Protein AF-0000000072977387 (afdb_homodimer)

pLDDT: mean 82.46, std 16.09, range [35.84, 98.38]

Radius of gyration: 25.24 Å; Cα contacts (8 Å, |Δi|>4): 1026; chains: 2; bounding box: 63×71×54 Å

Solvent-accessible surface area (backbone atoms only — not comparable to full-atom values): 30945 Å² total; per-residue (Å²): 137,56,70,69,55,40,51,53,46,44,34,27,65,72,56,35,30,51,60,54,20,10,63,73,71,71,48,52,42,67,55,45,50,50,50,50,51,50,51,22,59,75,65,70,40,66,35,66,41,80,49,98,90,37,46,42,69,30,75,60,20,50,52,45,44,30,51,33,47,44,48,49,49,50,52,50,50,49,58,51,60,71,50,68,87,78,62,44,57,42,44,76,44,35,34,30,25,38,55,74,44,45,36,47,78,41,36,61,55,52,51,52,47,40,69,75,38,64,56,26,27,40,33,43,35,68,50,78,63,87,53,72,72,73,48,53,83,43,62,32,36,44,43,77,44,87,70,77,61,84,77,43,43,67,47,78,62,47,53,36,24,26,26,28,30,17,13,39,70,49,48,50,30,34,76,70,64,76,39,80,87,44,50,46,36,50,57,53,42,71,63,57,30,52,51,48,42,69,77,44,65,89,59,83,47,50,39,32,32,40,38,66,58,37,46,54,37,42,19,67,69,52,65,22,31,38,79,37,50,21,59,60,46,60,71,36,86,61,41,34,77,71,40,78,64,47,77,91,54,51,33,29,31,31,42,31,28,50,62,86,44,66,80,38,52,58,53,45,53,48,51,53,50,50,47,55,54,45,59,76,44,42,47,40,30,51,52,66,57,76,62,82,122,134,55,68,67,53,39,52,53,47,45,34,26,66,72,57,33,31,50,61,54,18,9,60,72,70,72,48,53,44,67,54,43,51,49,51,49,50,49,50,23,59,76,65,70,42,67,35,66,41,82,50,98,90,37,46,41,69,30,75,60,21,50,52,46,44,28,52,34,49,44,49,50,48,50,51,51,49,49,58,50,60,70,50,66,85,77,63,44,57,43,44,78,44,35,34,30,26,38,53,76,45,44,36,48,78,42,34,63,54,54,50,52,48,39,68,75,37,63,56,26,26,41,31,44,37,68,50,78,64,88,54,72,71,72,48,52,83,43,59,31,34,43,44,78,43,86,70,79,60,82,76,42,42,68,48,78,60,48,52,36,23,27,25,29,30,16,14,40,71,50,47,52,30,33,75,69,65,76,39,80,88,43,48,46,35,50,58,54,44,71,63,57,29,52,52,45,41,68,76,44,65,89,60,82,48,51,39,32,30,41,38,68,59,36,46,54,37,42,19,67,68,52,64,22,29,39,79,39,49,22,60,59,46,59,72,36,86,62,41,34,78,71,41,76,65,48,76,90,56,50,33,31,32,31,43,30,27,50,62,88,43,65,78,37,52,56,53,46,54,48,50,53,51,49,47,54,55,45,59,76,43,40,47,41,30,50,52,65,58,74,61,82,120

InterPro domains:
  IPR000847 LysR, HTH, N-terminal domain [PF00126] (3-62)
  IPR000847 LysR, HTH, N-terminal domain [PS50931] (1-58)
  IPR005119 LysR, substrate-binding [PF03466] (88-277)
  IPR036388 Winged helix-like DNA-binding domain superfamily [G3DSA:1.10.10.10] (1-80)
  IPR036390 Winged helix DNA-binding domain superfamily [SSF46785] (1-111)
  IPR058163 LysR-type transcriptional regulator, proteobacterial-type [PTHR30537] (2-282)

Secondary structure (DSSP, 8-state):
--HHHHHHHHHHHHHSSHHHHHHHHTS-HHHHHHHHHHHHHHHTS--EEEETTEEEE-HHHHHHHHHHHHHHHHHHHHHHHHS-TTGGG-EEEEEEE-HHHHTTTTHHHHHHHHHH-TTEEEEEEE--SS--GGG---SEEEEE-SS--TTEEEEEEEEE-EEEEEEHHHHHHHHTTSS---B-EE-SSHHHHHHHHHHSTT---SEEESSHHHHHHHHHTTS-EEEEEHHHHTT-TTEEEEE---GGG-EEEEEEEEGGGTT-HHHHHHHHHHHHHHHHTHHHHTT-S----/--HHHHHHHHHHHHHSSHHHHHHHHTS-HHHHHHHHHHHHHHHTS--EEEETTEEEE-HHHHHHHHHHHHHHHHHHHHHHHHS-TTGGG-EEEEEEE-HHHHTTTTHHHHHHHHHH-TTEEEEEEE--SS--GGG---SEEEEE-SS--TTEEEEEEEEE-EEEEEEHHHHHHHHTTSS---B-EE-SSHHHHHHHHHHSTT---SEEESSHHHHHHHHHTTS-EEEEEHHHHTT-TTEEEEE---GGG-EEEEEEEEGGGTT-HHHHHHHHHHHHHHHHTHHHHTT-S----

Nearest PDB structures (foldseek):
  3szp-assembly1_A-2  TM=5.636E-01  e=5.704E-19  Vibrio cholerae
  3hhg-assembly1_D  TM=5.752E-01  e=3.025E-18  Neisseria meningitidis serogroup B
  3t1b-assembly1_A  TM=5.472E-01  e=1.166E-18  Vibrio cholerae
  7d98-assembly1_Q  TM=5.390E-01  e=2.850E-18  Cupriavidus necator
  3t1b-assembly1_D  TM=5.266E-01  e=1.571E-18  Vibrio cholerae

Structure (mmCIF, N/CA/C/O backbone):
data_AF-0000000072977387-model_v1
#
loop_
_entity.id
_entity.type
_entity.pdbx_description
1 polymer 'LysR family transcriptional regulator'
#
loop_
_atom_site.group_PDB
_atom_site.id
_atom_site.type_symbol
_atom_site.label_atom_id
_atom_site.label_alt_id
_atom_site.label_comp_id
_atom_site.label_asym_id
_atom_site.label_entity_id
_atom_site.label_seq_id
_atom_site.pdbx_PDB_ins_code
_atom_site.Cartn_x
_atom_site.Cartn_y
_atom_site.Cartn_z
_atom_site.occupancy
_atom_site.B_iso_or_equiv
_atom_site.auth_seq_id
_atom_site.auth_comp_id
_atom_site.auth_asym_id
_atom_site.auth_atom_id
_atom_site.pdbx_PDB_model_num
ATOM 1 N N . MET A 1 1 ? -33.094 -19.438 -8.68 1 46.5 1 MET A N 1
ATOM 2 C CA . MET A 1 1 ? -32.125 -18.734 -9.516 1 46.5 1 MET A CA 1
ATOM 3 C C . MET A 1 1 ? -31.281 -19.719 -10.32 1 46.5 1 MET A C 1
ATOM 5 O O . MET A 1 1 ? -30.797 -20.719 -9.773 1 46.5 1 MET A O 1
ATOM 9 N N . GLN A 1 2 ? -31.469 -19.734 -11.602 1 56.44 2 GLN A N 1
ATOM 10 C CA . GLN A 1 2 ? -30.703 -20.609 -12.492 1 56.44 2 GLN A CA 1
ATOM 11 C C . GLN A 1 2 ? -29.297 -20.047 -12.719 1 56.44 2 GLN A C 1
ATOM 13 O O . GLN A 1 2 ? -29.094 -18.844 -12.688 1 56.44 2 GLN A O 1
ATOM 18 N N . TRP A 1 3 ? -28.375 -20.922 -12.773 1 60.38 3 TRP A N 1
ATOM 19 C CA . TRP A 1 3 ? -26.969 -20.562 -12.977 1 60.38 3 TRP A CA 1
ATOM 20 C C . TRP A 1 3 ? -26.828 -19.578 -14.125 1 60.38 3 TRP A C 1
ATOM 22 O O . TRP A 1 3 ? -26 -18.656 -14.055 1 60.38 3 TRP A O 1
ATOM 32 N N . ASP A 1 4 ? -27.609 -19.703 -15.07 1 65.31 4 ASP A N 1
ATOM 33 C CA . ASP A 1 4 ? -27.531 -18.828 -16.234 1 65.31 4 ASP A CA 1
ATOM 34 C C . ASP A 1 4 ? -27.844 -17.391 -15.859 1 65.31 4 ASP A C 1
ATOM 36 O O . ASP A 1 4 ? -27.25 -16.453 -16.406 1 65.31 4 ASP A O 1
ATOM 40 N N . ASP A 1 5 ? -28.688 -17.234 -14.875 1 73.19 5 ASP A N 1
ATOM 41 C CA . ASP A 1 5 ? -29.047 -15.891 -14.414 1 73.19 5 ASP A CA 1
ATOM 42 C C . ASP A 1 5 ? -27.875 -15.242 -13.664 1 73.19 5 ASP A C 1
ATOM 44 O O . ASP A 1 5 ? -27.609 -14.055 -13.852 1 73.19 5 ASP A O 1
ATOM 48 N N . ALA A 1 6 ? -27.25 -16.062 -12.891 1 73.06 6 ALA A N 1
ATOM 49 C CA . ALA A 1 6 ? -26.094 -15.57 -12.133 1 73.06 6 ALA A CA 1
ATOM 50 C C . ALA A 1 6 ? -24.953 -15.164 -13.062 1 73.06 6 ALA A C 1
ATOM 52 O O . ALA A 1 6 ? -24.281 -14.164 -12.828 1 73.06 6 ALA A O 1
ATOM 53 N N . ARG A 1 7 ? -24.844 -15.914 -14.117 1 75.38 7 ARG A N 1
ATOM 54 C CA . ARG A 1 7 ? -23.812 -15.641 -15.109 1 75.38 7 ARG A CA 1
ATOM 55 C C . ARG A 1 7 ? -24.078 -14.312 -15.82 1 75.38 7 ARG A C 1
ATOM 57 O O . ARG A 1 7 ? -23.156 -13.523 -16.031 1 75.38 7 ARG A O 1
ATOM 64 N N . ILE A 1 8 ? -25.281 -14.102 -16.141 1 79.31 8 ILE A N 1
ATOM 65 C CA . ILE A 1 8 ? -25.672 -12.867 -16.812 1 79.31 8 ILE A CA 1
ATOM 66 C C . ILE A 1 8 ? -25.469 -11.68 -15.883 1 79.31 8 ILE A C 1
ATOM 68 O O . ILE A 1 8 ? -24.938 -10.648 -16.281 1 79.31 8 ILE A O 1
ATOM 72 N N . PHE A 1 9 ? -25.844 -11.922 -14.633 1 85.62 9 PHE A N 1
ATOM 73 C CA . PHE A 1 9 ? -25.672 -10.875 -13.633 1 85.62 9 PHE A CA 1
ATOM 74 C C . PHE A 1 9 ? -24.203 -10.547 -13.43 1 85.62 9 PHE A C 1
ATOM 76 O O . PHE A 1 9 ? -23.828 -9.375 -13.383 1 85.62 9 PHE A O 1
ATOM 83 N N . LEU A 1 10 ? -23.438 -11.531 -13.367 1 80.38 10 LEU A N 1
ATOM 84 C CA . LEU A 1 10 ? -22 -11.344 -13.156 1 80.38 10 LEU A CA 1
ATOM 85 C C . LEU A 1 10 ? -21.375 -10.578 -14.32 1 80.38 10 LEU A C 1
ATOM 87 O O . LEU A 1 10 ? -20.484 -9.75 -14.117 1 80.38 10 LEU A O 1
ATOM 91 N N . ALA A 1 11 ? -21.766 -10.82 -15.516 1 80.81 11 ALA A N 1
ATOM 92 C CA . ALA A 1 11 ? -21.281 -10.102 -16.688 1 80.81 11 ALA A CA 1
ATOM 93 C C . ALA A 1 11 ? -21.609 -8.617 -16.594 1 80.81 11 ALA A C 1
ATOM 95 O O . ALA A 1 11 ? -20.766 -7.766 -16.906 1 80.81 11 ALA A O 1
ATOM 96 N N . VAL A 1 12 ? -22.766 -8.367 -16.125 1 85.19 12 VAL A N 1
ATOM 97 C CA . VAL A 1 12 ? -23.172 -6.977 -15.977 1 85.19 12 VAL A CA 1
ATOM 98 C C . VAL A 1 12 ? -22.359 -6.309 -14.867 1 85.19 12 VAL A C 1
ATOM 100 O O . VAL A 1 12 ? -21.922 -5.168 -15.023 1 85.19 12 VAL A O 1
ATOM 103 N N . ALA A 1 13 ? -22.188 -7.035 -13.844 1 81.06 13 ALA A N 1
ATOM 104 C CA . ALA A 1 13 ? -21.438 -6.508 -12.703 1 81.06 13 ALA A CA 1
ATOM 105 C C . ALA A 1 13 ? -20 -6.191 -13.094 1 81.06 13 ALA A C 1
ATOM 107 O O . ALA A 1 13 ? -19.438 -5.176 -12.672 1 81.06 13 ALA A O 1
ATOM 108 N N . ARG A 1 14 ? -19.453 -7.023 -13.852 1 74.88 14 ARG A N 1
ATOM 109 C CA . ARG A 1 14 ? -18.062 -6.906 -14.273 1 74.88 14 ARG A CA 1
ATOM 110 C C . ARG A 1 14 ? -17.891 -5.785 -15.297 1 74.88 14 ARG A C 1
ATOM 112 O O . ARG A 1 14 ? -16.953 -5.004 -15.211 1 74.88 14 ARG A O 1
ATOM 119 N N . GLU A 1 15 ? -18.812 -5.73 -16.266 1 74.75 15 GLU A N 1
ATOM 120 C CA . GLU A 1 15 ? -18.688 -4.84 -17.406 1 74.75 15 GLU A CA 1
ATOM 121 C C . GLU A 1 15 ? -19.234 -3.449 -17.094 1 74.75 15 GLU A C 1
ATOM 123 O O . GLU A 1 15 ? -18.891 -2.475 -17.766 1 74.75 15 GLU A O 1
ATOM 128 N N . GLY A 1 16 ? -20.062 -3.426 -16.047 1 77.06 16 GLY A N 1
ATOM 129 C CA . GLY A 1 16 ? -20.625 -2.154 -15.617 1 77.06 16 GLY A CA 1
ATOM 130 C C . GLY A 1 16 ? -21.688 -1.625 -16.547 1 77.06 16 GLY A C 1
ATOM 131 O O . GLY A 1 16 ? -22.125 -0.477 -16.422 1 77.06 16 GLY A O 1
ATOM 132 N N . SER A 1 17 ? -22.031 -2.322 -17.594 1 84.44 17 SER A N 1
ATOM 133 C CA . SER A 1 17 ? -23.078 -1.937 -18.531 1 84.44 17 SER A CA 1
ATOM 134 C C . SER A 1 17 ? -23.766 -3.162 -19.125 1 84.44 17 SER A C 1
ATOM 136 O O . SER A 1 17 ? -23.141 -4.219 -19.266 1 84.44 17 SER A O 1
ATOM 138 N N . PHE A 1 18 ? -25.031 -2.994 -19.547 1 85.25 18 PHE A N 1
ATOM 139 C CA . PHE A 1 18 ? -25.812 -4.074 -20.156 1 85.25 18 PHE A CA 1
ATOM 140 C C . PHE A 1 18 ? -25.312 -4.375 -21.562 1 85.25 18 PHE A C 1
ATOM 142 O O . PHE A 1 18 ? -25.234 -5.539 -21.969 1 85.25 18 PHE A O 1
ATOM 149 N N . SER A 1 19 ? -24.922 -3.291 -22.156 1 87 19 SER A N 1
ATOM 150 C CA . SER A 1 19 ? -24.469 -3.467 -23.531 1 87 19 SER A CA 1
ATOM 151 C C . SER A 1 19 ? -23.141 -4.223 -23.578 1 87 19 SER A C 1
ATOM 153 O O . SER A 1 19 ? -22.969 -5.145 -24.375 1 87 19 SER A O 1
ATOM 155 N N . SER A 1 20 ? -22.312 -3.896 -22.75 1 84.94 20 SER A N 1
ATOM 156 C CA . SER A 1 20 ? -21 -4.551 -22.703 1 84.94 20 SER A CA 1
ATOM 157 C C . SER A 1 20 ? -21.125 -5.988 -22.203 1 84.94 20 SER A C 1
ATOM 159 O O . SER A 1 20 ? -20.438 -6.879 -22.703 1 84.94 20 SER A O 1
ATOM 161 N N . ALA A 1 21 ? -21.953 -6.16 -21.328 1 86.44 21 ALA A N 1
ATOM 162 C CA . ALA A 1 21 ? -22.219 -7.508 -20.844 1 86.44 21 ALA A CA 1
ATOM 163 C C . ALA A 1 21 ? -22.797 -8.391 -21.938 1 86.44 21 ALA A C 1
ATOM 165 O O . ALA A 1 21 ? -22.422 -9.555 -22.078 1 86.44 21 ALA A O 1
ATOM 166 N N . ALA A 1 22 ? -23.656 -7.824 -22.703 1 86.88 22 ALA A N 1
ATOM 167 C CA . ALA A 1 22 ? -24.266 -8.547 -23.812 1 86.88 22 ALA A CA 1
ATOM 168 C C . ALA A 1 22 ? -23.203 -8.977 -24.828 1 86.88 22 ALA A C 1
ATOM 170 O O . ALA A 1 22 ? -23.203 -10.125 -25.297 1 86.88 22 ALA A O 1
ATOM 171 N N . LYS A 1 23 ? -22.359 -8.109 -25.094 1 82.94 23 LYS A N 1
ATOM 172 C CA . LYS A 1 23 ? -21.266 -8.398 -26.016 1 82.94 23 LYS A CA 1
ATOM 173 C C . LYS A 1 23 ? -20.375 -9.516 -25.484 1 82.94 23 LYS A C 1
ATOM 175 O O . LYS A 1 23 ? -20.016 -10.43 -26.219 1 82.94 23 LYS A O 1
ATOM 180 N N . ARG A 1 24 ? -20.172 -9.469 -24.25 1 77.94 24 ARG A N 1
ATOM 181 C CA . ARG A 1 24 ? -19.312 -10.453 -23.594 1 77.94 24 ARG A CA 1
ATOM 182 C C . ARG A 1 24 ? -19.969 -11.836 -23.609 1 77.94 24 ARG A C 1
ATOM 184 O O . ARG A 1 24 ? -19.281 -12.844 -23.797 1 77.94 24 ARG A O 1
ATOM 191 N N . LEU A 1 25 ? -21.203 -11.852 -23.484 1 78 25 LEU A N 1
ATOM 192 C CA . LEU A 1 25 ? -21.938 -13.102 -23.344 1 78 25 LEU A CA 1
ATOM 193 C C . LEU A 1 25 ? -22.391 -13.609 -24.719 1 78 25 LEU A C 1
ATOM 195 O O . LEU A 1 25 ? -22.844 -14.75 -24.828 1 78 25 LEU A O 1
ATOM 199 N N . GLY A 1 26 ? -22.188 -12.727 -25.734 1 79.75 26 GLY A N 1
ATOM 200 C CA . GLY A 1 26 ? -22.641 -13.109 -27.062 1 79.75 26 GLY A CA 1
ATOM 201 C C . GLY A 1 26 ? -24.141 -13.164 -27.203 1 79.75 26 GLY A C 1
ATOM 202 O O . GLY A 1 26 ? -24.672 -14.039 -27.891 1 79.75 26 GLY A O 1
ATOM 203 N N . VAL A 1 27 ? -24.797 -12.383 -26.453 1 81.69 27 VAL A N 1
ATOM 204 C CA . VAL A 1 27 ? -26.25 -12.336 -26.516 1 81.69 27 VAL A CA 1
ATOM 205 C C . VAL A 1 27 ? -26.719 -10.914 -26.797 1 81.69 27 VAL A C 1
ATOM 207 O O . VAL A 1 27 ? -25.906 -9.992 -26.875 1 81.69 27 VAL A O 1
ATOM 210 N N . GLN A 1 28 ? -27.906 -10.742 -27.109 1 84.56 28 GLN A N 1
ATOM 211 C CA . GLN A 1 28 ? -28.484 -9.43 -27.375 1 84.56 28 GLN A CA 1
ATOM 212 C C . GLN A 1 28 ? -28.672 -8.641 -26.078 1 84.56 28 GLN A C 1
ATOM 214 O O . GLN A 1 28 ? -28.938 -9.219 -25.031 1 84.56 28 GLN A O 1
ATOM 219 N N . HIS A 1 29 ? -28.5 -7.352 -26.219 1 87.81 29 HIS A N 1
ATOM 220 C CA . HIS A 1 29 ? -28.734 -6.438 -25.094 1 87.81 29 HIS A CA 1
ATOM 221 C C . HIS A 1 29 ? -30.078 -6.695 -24.438 1 87.81 29 HIS A C 1
ATOM 223 O O . HIS A 1 29 ? -30.188 -6.699 -23.203 1 87.81 29 HIS A O 1
ATOM 229 N N . SER A 1 30 ? -31.078 -6.871 -25.219 1 88.69 30 SER A N 1
ATOM 230 C CA . SER A 1 30 ? -32.438 -7.074 -24.719 1 88.69 30 SER A CA 1
ATOM 231 C C . SER A 1 30 ? -32.531 -8.32 -23.859 1 88.69 30 SER A C 1
ATOM 233 O O . SER A 1 30 ? -33.312 -8.375 -22.906 1 88.69 30 SER A O 1
ATOM 235 N N . THR A 1 31 ? -31.734 -9.273 -24.219 1 83.62 31 THR A N 1
ATOM 236 C CA . THR A 1 31 ? -31.688 -10.5 -23.438 1 83.62 31 THR A CA 1
ATOM 237 C C . THR A 1 31 ? -31.109 -10.242 -22.047 1 83.62 31 THR A C 1
ATOM 239 O O . THR A 1 31 ? -31.672 -10.688 -21.047 1 83.62 31 THR A O 1
ATOM 242 N N . VAL A 1 32 ? -30.016 -9.516 -22.078 1 88.31 32 VAL A N 1
ATOM 243 C CA . VAL A 1 32 ? -29.344 -9.219 -20.828 1 88.31 32 VAL A CA 1
ATOM 244 C C . VAL A 1 32 ? -30.266 -8.375 -19.938 1 88.31 32 VAL A C 1
ATOM 246 O O . VAL A 1 32 ? -30.453 -8.672 -18.75 1 88.31 32 VAL A O 1
ATOM 249 N N . SER A 1 33 ? -30.844 -7.352 -20.484 1 88.75 33 SER A N 1
ATOM 250 C CA . SER A 1 33 ? -31.719 -6.453 -19.734 1 88.75 33 SER A CA 1
ATOM 251 C C . SER A 1 33 ? -32.938 -7.191 -19.188 1 88.75 33 SER A C 1
ATOM 253 O O . SER A 1 33 ? -33.312 -7.012 -18.031 1 88.75 33 SER A O 1
ATOM 255 N N . ARG A 1 34 ? -33.562 -7.945 -20 1 85.56 34 ARG A N 1
ATOM 256 C CA . ARG A 1 34 ? -34.719 -8.711 -19.594 1 85.56 34 ARG A CA 1
ATOM 257 C C . ARG A 1 34 ? -34.375 -9.688 -18.469 1 85.56 34 ARG A C 1
ATOM 259 O O . ARG A 1 34 ? -35.125 -9.789 -17.5 1 85.56 34 ARG A O 1
ATOM 266 N N . ARG A 1 35 ? -33.312 -10.414 -18.672 1 84.44 35 ARG A N 1
ATOM 267 C CA . ARG A 1 35 ? -32.906 -11.43 -17.703 1 84.44 35 ARG A CA 1
ATOM 268 C C . ARG A 1 35 ? -32.594 -10.812 -16.359 1 84.44 35 ARG A C 1
ATOM 270 O O . ARG A 1 35 ? -32.906 -11.375 -15.312 1 84.44 35 ARG A O 1
ATOM 277 N N . ILE A 1 36 ? -31.938 -9.688 -16.391 1 87.75 36 ILE A N 1
ATOM 278 C CA . ILE A 1 36 ? -31.625 -8.984 -15.156 1 87.75 36 ILE A CA 1
ATOM 279 C C . ILE A 1 36 ? -32.906 -8.523 -14.477 1 87.75 36 ILE A C 1
ATOM 281 O O . ILE A 1 36 ? -33.062 -8.664 -13.258 1 87.75 36 ILE A O 1
ATOM 285 N N . ARG A 1 37 ? -33.812 -7.961 -15.203 1 85.56 37 ARG A N 1
ATOM 286 C CA . ARG A 1 37 ? -35.125 -7.539 -14.672 1 85.56 37 ARG A CA 1
ATOM 287 C C . ARG A 1 37 ? -35.875 -8.711 -14.055 1 85.56 37 ARG A C 1
ATOM 289 O O . ARG A 1 37 ? -36.469 -8.586 -12.977 1 85.56 37 ARG A O 1
ATOM 296 N N . GLU A 1 38 ? -35.875 -9.773 -14.766 1 81.56 38 GLU A N 1
ATOM 297 C CA . GLU A 1 38 ? -36.5 -10.984 -14.266 1 81.56 38 GLU A CA 1
ATOM 298 C C . GLU A 1 38 ? -35.875 -11.445 -12.953 1 81.56 38 GLU A C 1
ATOM 300 O O . GLU A 1 38 ? -36.562 -11.859 -12.031 1 81.56 38 GLU A O 1
ATOM 305 N N . LEU A 1 39 ? -34.562 -11.438 -12.969 1 81.25 39 LEU A N 1
ATOM 306 C CA . LEU A 1 39 ? -33.844 -11.836 -11.773 1 81.25 39 LEU A CA 1
ATOM 307 C C . LEU A 1 39 ? -34.188 -10.93 -10.602 1 81.25 39 LEU A C 1
ATOM 309 O O . LEU A 1 39 ? -34.406 -11.406 -9.484 1 81.25 39 LEU A O 1
ATOM 313 N N . GLU A 1 40 ? -34.25 -9.656 -10.859 1 84.94 40 GLU A N 1
ATOM 314 C CA . GLU A 1 40 ? -34.594 -8.688 -9.836 1 84.94 40 GLU A CA 1
ATOM 315 C C . GLU A 1 40 ? -36.031 -8.891 -9.344 1 84.94 40 GLU A C 1
ATOM 317 O O . GLU A 1 40 ? -36.312 -8.766 -8.148 1 84.94 40 GLU A O 1
ATOM 322 N N . GLN A 1 41 ? -36.938 -9.211 -10.195 1 80.38 41 GLN A N 1
ATOM 323 C CA . GLN A 1 41 ? -38.344 -9.508 -9.852 1 80.38 41 GLN A CA 1
ATOM 324 C C . GLN A 1 41 ? -38.438 -10.766 -9 1 80.38 41 GLN A C 1
ATOM 326 O O . GLN A 1 41 ? -39.156 -10.797 -8 1 80.38 41 GLN A O 1
ATOM 331 N N . LYS A 1 42 ? -37.719 -11.766 -9.438 1 75.81 42 LYS A N 1
ATOM 332 C CA . LYS A 1 42 ? -37.719 -13.023 -8.703 1 75.81 42 LYS A CA 1
ATOM 333 C C . LYS A 1 42 ? -37.219 -12.836 -7.285 1 75.81 42 LYS A C 1
ATOM 335 O O . LYS A 1 42 ? -37.719 -13.453 -6.344 1 75.81 42 LYS A O 1
ATOM 340 N N . LEU A 1 43 ? -36.188 -11.992 -7.219 1 76 43 LEU A N 1
ATOM 341 C CA . LEU A 1 43 ? -35.531 -11.766 -5.93 1 76 43 LEU A CA 1
ATOM 342 C C . LEU A 1 43 ? -36.219 -10.641 -5.168 1 76 43 LEU A C 1
ATOM 344 O O . LEU A 1 43 ? -35.906 -10.383 -4.004 1 76 43 LEU A O 1
ATOM 348 N N . ALA A 1 44 ? -37.125 -9.992 -5.832 1 78.94 44 ALA A N 1
ATOM 349 C CA . ALA A 1 44 ? -37.906 -8.875 -5.293 1 78.94 44 ALA A CA 1
ATOM 350 C C . ALA A 1 44 ? -37 -7.773 -4.77 1 78.94 44 ALA A C 1
ATOM 352 O O . ALA A 1 44 ? -37.281 -7.137 -3.758 1 78.94 44 ALA A O 1
ATOM 353 N N . THR A 1 45 ? -35.844 -7.652 -5.379 1 80.06 45 THR A N 1
ATOM 354 C CA . THR A 1 45 ? -34.906 -6.621 -4.992 1 80.06 45 THR A CA 1
ATOM 355 C C . THR A 1 45 ? -34.094 -6.141 -6.199 1 80.06 45 THR A C 1
ATOM 357 O O . THR A 1 45 ? -33.719 -6.941 -7.047 1 80.06 45 THR A O 1
ATOM 360 N N . PRO A 1 46 ? -33.906 -4.84 -6.262 1 86.31 46 PRO A N 1
ATOM 361 C CA . PRO A 1 46 ? -33.031 -4.359 -7.324 1 86.31 46 PRO A CA 1
ATOM 362 C C . PRO A 1 46 ? -31.562 -4.746 -7.098 1 86.31 46 PRO A C 1
ATOM 364 O O . PRO A 1 46 ? -31.094 -4.742 -5.957 1 86.31 46 PRO A O 1
ATOM 367 N N . LEU A 1 47 ? -30.938 -5.254 -8.203 1 87.31 47 LEU A N 1
ATOM 368 C CA . LEU A 1 47 ? -29.531 -5.672 -8.133 1 87.31 47 LEU A CA 1
ATOM 369 C C . LEU A 1 47 ? -28.609 -4.613 -8.727 1 87.31 47 LEU A C 1
ATOM 371 O O . LEU A 1 47 ? -27.438 -4.531 -8.367 1 87.31 47 LEU A O 1
ATOM 375 N N . VAL A 1 48 ? -29.188 -3.844 -9.734 1 86.19 48 VAL A N 1
ATOM 376 C CA . VAL A 1 48 ? -28.422 -2.822 -10.438 1 86.19 48 VAL A CA 1
ATOM 377 C C . VAL A 1 48 ? -29.203 -1.512 -10.461 1 86.19 48 VAL A C 1
ATOM 379 O O . VAL A 1 48 ? -30.438 -1.52 -10.484 1 86.19 48 VAL A O 1
ATOM 382 N N . GLU A 1 49 ? -28.391 -0.443 -10.289 1 82.94 49 GLU A N 1
ATOM 383 C CA . GLU A 1 49 ? -29.031 0.864 -10.406 1 82.94 49 GLU A CA 1
ATOM 384 C C . GLU A 1 49 ? -28.281 1.766 -11.375 1 82.94 49 GLU A C 1
ATOM 386 O O . GLU A 1 49 ? -27.062 1.658 -11.508 1 82.94 49 GLU A O 1
ATOM 391 N N . ARG A 1 50 ? -28.984 2.525 -12.141 1 76.75 50 ARG A N 1
ATOM 392 C CA . ARG A 1 50 ? -28.422 3.441 -13.117 1 76.75 50 ARG A CA 1
ATOM 393 C C . ARG A 1 50 ? -28.031 4.766 -12.469 1 76.75 50 ARG A C 1
ATOM 395 O O . ARG A 1 50 ? -28.812 5.352 -11.727 1 76.75 50 ARG A O 1
ATOM 402 N N . LYS A 1 51 ? -26.812 4.973 -12.57 1 68.12 51 LYS A N 1
ATOM 403 C CA . LYS A 1 51 ? -26.281 6.277 -12.188 1 68.12 51 LYS A CA 1
ATOM 404 C C . LYS A 1 51 ? -25.75 7.035 -13.406 1 68.12 51 LYS A C 1
ATOM 406 O O . LYS A 1 51 ? -25.766 6.512 -14.523 1 68.12 51 LYS A O 1
ATOM 411 N N . SER A 1 52 ? -25.406 8.367 -13.211 1 66.19 52 SER A N 1
ATOM 412 C CA . SER A 1 52 ? -24.875 9.172 -14.305 1 66.19 52 SER A CA 1
ATOM 413 C C . SER A 1 52 ? -23.609 8.539 -14.891 1 66.19 52 SER A C 1
ATOM 415 O O . SER A 1 52 ? -23.328 8.703 -16.078 1 66.19 52 SER A O 1
ATOM 417 N N . SER A 1 53 ? -23 7.77 -14.172 1 58.59 53 SER A N 1
ATOM 418 C CA . SER A 1 53 ? -21.734 7.191 -14.578 1 58.59 53 SER A CA 1
ATOM 419 C C . SER A 1 53 ? -21.922 5.805 -15.188 1 58.59 53 SER A C 1
ATOM 421 O O . SER A 1 53 ? -20.969 5.191 -15.664 1 58.59 53 SER A O 1
ATOM 423 N N . GLY A 1 54 ? -23.156 5.328 -15.18 1 69.75 54 GLY A N 1
ATOM 424 C CA . GLY A 1 54 ? -23.453 3.988 -15.656 1 69.75 54 GLY A CA 1
ATOM 425 C C . GLY A 1 54 ? -24.234 3.154 -14.656 1 69.75 54 GLY A C 1
ATOM 426 O O . GLY A 1 54 ? -24.875 3.697 -13.75 1 69.75 54 GLY A O 1
ATOM 427 N N . TYR A 1 55 ? -24.109 1.861 -14.836 1 78.06 55 TYR A N 1
ATOM 428 C CA . TYR A 1 55 ? -24.812 0.966 -13.93 1 78.06 55 TYR A CA 1
ATOM 429 C C . TYR A 1 55 ? -23.922 0.566 -12.758 1 78.06 55 TYR A C 1
ATOM 431 O O . TYR A 1 55 ? -22.75 0.247 -12.945 1 78.06 55 TYR A O 1
ATOM 439 N N . VAL A 1 56 ? -24.484 0.742 -11.602 1 79.38 56 VAL A N 1
ATOM 440 C CA . VAL A 1 56 ? -23.766 0.325 -10.398 1 79.38 56 VAL A CA 1
ATOM 441 C C . VAL A 1 56 ? -24.578 -0.728 -9.648 1 79.38 56 VAL A C 1
ATOM 443 O O . VAL A 1 56 ? -25.812 -0.778 -9.781 1 79.38 56 VAL A O 1
ATOM 446 N N . LEU A 1 57 ? -23.844 -1.56 -8.883 1 80.75 57 LEU A N 1
ATOM 447 C CA . LEU A 1 57 ? -24.516 -2.6 -8.102 1 80.75 57 LEU A CA 1
ATOM 448 C C . LEU A 1 57 ? -25.156 -2.014 -6.848 1 80.75 57 LEU A C 1
ATOM 450 O O . LEU A 1 57 ? -24.594 -1.12 -6.215 1 80.75 57 LEU A O 1
ATOM 454 N N . THR A 1 58 ? -26.438 -2.438 -6.559 1 79.06 58 THR A N 1
ATOM 455 C CA . THR A 1 58 ? -27.062 -2.209 -5.254 1 79.06 58 THR A CA 1
ATOM 456 C C . THR A 1 58 ? -26.391 -3.064 -4.184 1 79.06 58 THR A C 1
ATOM 458 O O . THR A 1 58 ? -25.609 -3.965 -4.5 1 79.06 58 THR A O 1
ATOM 461 N N . PRO A 1 59 ? -26.641 -2.773 -2.957 1 69.62 59 PRO A N 1
ATOM 462 C CA . PRO A 1 59 ? -26.109 -3.645 -1.905 1 69.62 59 PRO A CA 1
ATOM 463 C C . PRO A 1 59 ? -26.484 -5.109 -2.109 1 69.62 59 PRO A C 1
ATOM 465 O O . PRO A 1 59 ? -25.641 -5.996 -1.922 1 69.62 59 PRO A O 1
ATOM 468 N N . ALA A 1 60 ? -27.688 -5.293 -2.469 1 75.56 60 ALA A N 1
ATOM 469 C CA . ALA A 1 60 ? -28.125 -6.648 -2.797 1 75.56 60 ALA A CA 1
ATOM 470 C C . ALA A 1 60 ? -27.375 -7.195 -4.004 1 75.56 60 ALA A C 1
ATOM 472 O O . ALA A 1 60 ? -27.031 -8.375 -4.043 1 75.56 60 ALA A O 1
ATOM 473 N N . GLY A 1 61 ? -27.141 -6.332 -4.941 1 80.69 61 GLY A N 1
ATOM 474 C CA . GLY A 1 61 ? -26.328 -6.707 -6.094 1 80.69 61 GLY A CA 1
ATOM 475 C C . GLY A 1 61 ? -24.922 -7.098 -5.727 1 80.69 61 GLY A C 1
ATOM 476 O O . GLY A 1 61 ? -24.375 -8.062 -6.27 1 80.69 61 GLY A O 1
ATOM 477 N N . GLU A 1 62 ? -24.391 -6.441 -4.848 1 74.25 62 GLU A N 1
ATOM 478 C CA . GLU A 1 62 ? -23.047 -6.754 -4.375 1 74.25 62 GLU A CA 1
ATOM 479 C C . GLU A 1 62 ? -23.016 -8.117 -3.684 1 74.25 62 GLU A C 1
ATOM 481 O O . GLU A 1 62 ? -22.078 -8.898 -3.891 1 74.25 62 GLU A O 1
ATOM 486 N N . GLU A 1 63 ? -24.016 -8.398 -2.947 1 68.75 63 GLU A N 1
ATOM 487 C CA . GLU A 1 63 ? -24.125 -9.688 -2.273 1 68.75 63 GLU A CA 1
ATOM 488 C C . GLU A 1 63 ? -24.281 -10.828 -3.279 1 68.75 63 GLU A C 1
ATOM 490 O O . GLU A 1 63 ? -23.641 -11.875 -3.141 1 68.75 63 GLU A O 1
ATOM 495 N N . LEU A 1 64 ? -25.094 -10.57 -4.23 1 73.62 64 LEU A N 1
ATOM 496 C CA . LEU A 1 64 ? -25.297 -11.594 -5.25 1 73.62 64 LEU A CA 1
ATOM 497 C C . LEU A 1 64 ? -24.016 -11.805 -6.059 1 73.62 64 LEU A C 1
ATOM 499 O O . LEU A 1 64 ? -23.703 -12.93 -6.453 1 73.62 64 LEU A O 1
ATOM 503 N N . GLN A 1 65 ? -23.406 -10.68 -6.316 1 77.38 65 GLN A N 1
ATOM 504 C CA . GLN A 1 65 ? -22.141 -10.797 -7.047 1 77.38 65 GLN A CA 1
ATOM 505 C C . GLN A 1 65 ? -21.156 -11.703 -6.309 1 77.38 65 GLN A C 1
ATOM 507 O O . GLN A 1 65 ? -20.516 -12.562 -6.918 1 77.38 65 GLN A O 1
ATOM 512 N N . ILE A 1 66 ? -21.188 -11.617 -5.113 1 63.97 66 ILE A N 1
ATOM 513 C CA . ILE A 1 66 ? -20.312 -12.43 -4.273 1 63.97 66 ILE A CA 1
ATOM 514 C C . ILE A 1 66 ? -20.703 -13.898 -4.398 1 63.97 66 ILE A C 1
ATOM 516 O O . ILE A 1 66 ? -19.844 -14.758 -4.621 1 63.97 66 ILE A O 1
ATOM 520 N N . SER A 1 67 ? -21.922 -14.117 -4.309 1 63.81 67 SER A N 1
ATOM 521 C CA . SER A 1 67 ? -22.422 -15.484 -4.395 1 63.81 67 SER A CA 1
ATOM 522 C C . SER A 1 67 ? -22.234 -16.062 -5.793 1 63.81 67 SER A C 1
ATOM 524 O O . SER A 1 67 ? -21.828 -17.219 -5.941 1 63.81 67 SER A O 1
ATOM 526 N N . ALA A 1 68 ? -22.531 -15.25 -6.777 1 67.06 68 ALA A N 1
ATOM 527 C CA . ALA A 1 68 ? -22.422 -15.695 -8.164 1 67.06 68 ALA A CA 1
ATOM 528 C C . ALA A 1 68 ? -20.969 -16.016 -8.531 1 67.06 68 ALA A C 1
ATOM 530 O O . ALA A 1 68 ? -20.703 -16.984 -9.242 1 67.06 68 ALA A O 1
ATOM 531 N N . LEU A 1 69 ? -20.156 -15.25 -8.055 1 63.47 69 LEU A N 1
ATOM 532 C CA . LEU A 1 69 ? -18.734 -15.484 -8.297 1 63.47 69 LEU A CA 1
ATOM 533 C C . LEU A 1 69 ? -18.297 -16.797 -7.684 1 63.47 69 LEU A C 1
ATOM 535 O O . LEU A 1 69 ? -17.516 -17.547 -8.289 1 63.47 69 LEU A O 1
ATOM 539 N N . ARG A 1 70 ? -18.875 -17.141 -6.625 1 57.91 70 ARG A N 1
ATOM 540 C CA . ARG A 1 70 ? -18.594 -18.406 -5.965 1 57.91 70 ARG A CA 1
ATOM 541 C C . ARG A 1 70 ? -19.078 -19.578 -6.805 1 57.91 70 ARG A C 1
ATOM 543 O O . ARG A 1 70 ? -18.359 -20.578 -6.961 1 57.91 70 ARG A O 1
ATOM 550 N N . ILE A 1 71 ? -20.172 -19.406 -7.281 1 55.22 71 ILE A N 1
ATOM 551 C CA . ILE A 1 71 ? -20.781 -20.453 -8.094 1 55.22 71 ILE A CA 1
ATOM 552 C C . ILE A 1 71 ? -19.984 -20.625 -9.391 1 55.22 71 ILE A C 1
ATOM 554 O O . ILE A 1 71 ? -19.703 -21.75 -9.805 1 55.22 71 ILE A O 1
ATOM 558 N N . GLU A 1 72 ? -19.719 -19.516 -9.969 1 58.41 72 GLU A N 1
ATOM 559 C CA . GLU A 1 72 ? -18.938 -19.578 -11.203 1 58.41 72 GLU A CA 1
ATOM 560 C C . GLU A 1 72 ? -17.609 -20.297 -10.984 1 58.41 72 GLU A C 1
ATOM 562 O O . GLU A 1 72 ? -17.203 -21.109 -11.805 1 58.41 72 GLU A O 1
ATOM 567 N N . LYS A 1 73 ? -17.094 -19.969 -9.977 1 53.5 73 LYS A N 1
ATOM 568 C CA . LYS A 1 73 ? -15.812 -20.578 -9.641 1 53.5 73 LYS A CA 1
ATOM 569 C C . LYS A 1 73 ? -15.961 -22.094 -9.43 1 53.5 73 LYS A C 1
ATOM 571 O O . LYS A 1 73 ? -15.117 -22.875 -9.875 1 53.5 73 LYS A O 1
ATOM 576 N N . GLU A 1 74 ? -16.953 -22.406 -8.75 1 49.75 74 GLU A N 1
ATOM 577 C CA . GLU A 1 74 ? -17.25 -23.812 -8.523 1 49.75 74 GLU A CA 1
ATOM 578 C C . GLU A 1 74 ? -17.516 -24.547 -9.844 1 49.75 74 GLU A C 1
ATOM 580 O O . GLU A 1 74 ? -17.062 -25.672 -10.039 1 49.75 74 GLU A O 1
ATOM 585 N N . LEU A 1 75 ? -18.234 -23.938 -10.656 1 48.97 75 LEU A N 1
ATOM 586 C CA . LEU A 1 75 ? -18.562 -24.531 -11.945 1 48.97 75 LEU A CA 1
ATOM 587 C C . LEU A 1 75 ? -17.312 -24.688 -12.812 1 48.97 75 LEU A C 1
ATOM 589 O O . LEU A 1 75 ? -17.141 -25.703 -13.492 1 48.97 75 LEU A O 1
ATOM 593 N N . LEU A 1 76 ? -16.531 -23.656 -12.727 1 47 76 LEU A N 1
ATOM 594 C CA . LEU A 1 76 ? -15.289 -23.703 -13.484 1 47 76 LEU A CA 1
ATOM 595 C C . LEU A 1 76 ? -14.344 -24.766 -12.93 1 47 76 LEU A C 1
ATOM 597 O O . LEU A 1 76 ? -13.664 -25.453 -13.688 1 47 76 LEU A O 1
ATOM 601 N N . SER A 1 77 ? -14.32 -24.781 -11.727 1 45.78 77 SER A N 1
ATOM 602 C CA . SER A 1 77 ? -13.508 -25.812 -11.102 1 45.78 77 SER A CA 1
ATOM 603 C C . SER A 1 77 ? -14 -27.203 -11.477 1 45.78 77 SER A C 1
ATOM 605 O O . SER A 1 77 ? -13.195 -28.125 -11.672 1 45.78 77 SER A O 1
ATOM 607 N N . PHE A 1 78 ? -15.258 -27.375 -11.484 1 41.41 78 PHE A N 1
ATOM 608 C CA . PHE A 1 78 ? -15.844 -28.641 -11.883 1 41.41 78 PHE A CA 1
ATOM 609 C C . PHE A 1 78 ? -15.484 -28.969 -13.328 1 41.41 78 PHE A C 1
ATOM 611 O O . PHE A 1 78 ? -15.18 -30.125 -13.656 1 41.41 78 PHE A O 1
ATOM 618 N N . GLU A 1 79 ? -15.648 -28.047 -14.117 1 42.59 79 GLU A N 1
ATOM 619 C CA . GLU A 1 79 ? -15.312 -28.297 -15.508 1 42.59 79 GLU A CA 1
ATOM 620 C C . GLU A 1 79 ? -13.828 -28.625 -15.664 1 42.59 79 GLU A C 1
ATOM 622 O O . GLU A 1 79 ? -13.453 -29.438 -16.516 1 42.59 79 GLU A O 1
ATOM 627 N N . GLY A 1 80 ? -13.055 -27.922 -14.914 1 41.41 80 GLY A N 1
ATOM 628 C CA . GLY A 1 80 ? -11.641 -28.25 -14.93 1 41.41 80 GLY A CA 1
ATOM 629 C C . GLY A 1 80 ? -11.352 -29.641 -14.391 1 41.41 80 GLY A C 1
ATOM 630 O O . GLY A 1 80 ? -10.359 -30.266 -14.758 1 41.41 80 GLY A O 1
ATOM 631 N N . SER A 1 81 ? -12.062 -29.984 -13.383 1 38.25 81 SER A N 1
ATOM 632 C CA . SER A 1 81 ? -11.844 -31.312 -12.805 1 38.25 81 SER A CA 1
ATOM 633 C C . SER A 1 81 ? -12.156 -32.406 -13.82 1 38.25 81 SER A C 1
ATOM 635 O O . SER A 1 81 ? -11.688 -33.531 -13.672 1 38.25 81 SER A O 1
ATOM 637 N N . VAL A 1 82 ? -13.062 -32.344 -14.594 1 37 82 VAL A N 1
ATOM 638 C CA . VAL A 1 82 ? -13.383 -33.469 -15.469 1 37 82 VAL A CA 1
ATOM 639 C C . VAL A 1 82 ? -12.258 -33.688 -16.484 1 3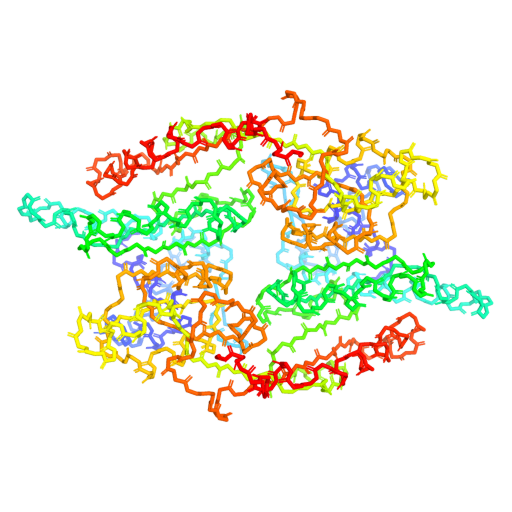7 82 VAL A C 1
ATOM 641 O O . VAL A 1 82 ? -12.211 -34.719 -17.156 1 37 82 VAL A O 1
ATOM 644 N N . GLY A 1 83 ? -11.562 -32.688 -16.984 1 38.69 83 GLY A N 1
ATOM 645 C CA . GLY A 1 83 ? -10.484 -33.125 -17.859 1 38.69 83 GLY A CA 1
ATOM 646 C C . GLY A 1 83 ? -9.312 -33.719 -17.109 1 38.69 83 GLY A C 1
ATOM 647 O O . GLY A 1 83 ? -9.188 -33.562 -15.891 1 38.69 83 GLY A O 1
ATOM 648 N N . GLY A 1 84 ? -8.461 -34.656 -17.719 1 38.53 84 GLY A N 1
ATOM 649 C CA . GLY A 1 84 ? -7.348 -35.469 -17.25 1 38.53 84 GLY A CA 1
ATOM 650 C C . GLY A 1 84 ? -6.453 -34.75 -16.266 1 38.53 84 GLY A C 1
ATOM 651 O O . GLY A 1 84 ? -6.578 -33.531 -16.094 1 38.53 84 GLY A O 1
ATOM 652 N N . GLN A 1 85 ? -5.43 -35.562 -15.453 1 41.84 85 GLN A N 1
ATOM 653 C CA . GLN A 1 85 ? -4.465 -35.375 -14.375 1 41.84 85 GLN A CA 1
ATOM 654 C C . GLN A 1 85 ? -3.688 -34.062 -14.547 1 41.84 85 GLN A C 1
ATOM 656 O O . GLN A 1 85 ? -3.355 -33.406 -13.562 1 41.84 85 GLN A O 1
ATOM 661 N N . ASP A 1 86 ? -3.039 -33.844 -15.648 1 44.53 86 ASP A N 1
ATOM 662 C CA . ASP A 1 86 ? -2.037 -32.875 -16.078 1 44.53 86 ASP A CA 1
ATOM 663 C C . ASP A 1 86 ? -2.617 -31.453 -16.094 1 44.53 86 ASP A C 1
ATOM 665 O O . ASP A 1 86 ? -1.894 -30.469 -15.891 1 44.53 86 ASP A O 1
ATOM 669 N N . GLU A 1 87 ? -3.797 -31.266 -16.484 1 47.25 87 GLU A N 1
ATOM 670 C CA . GLU A 1 87 ? -4.543 -30.031 -16.734 1 47.25 87 GLU A CA 1
ATOM 671 C C . GLU A 1 87 ? -4.824 -29.281 -15.445 1 47.25 87 GLU A C 1
ATOM 673 O O . GLU A 1 87 ? -5.074 -28.078 -15.461 1 47.25 87 GLU A O 1
ATOM 678 N N . ASP A 1 88 ? -4.734 -30 -14.305 1 52.47 88 ASP A N 1
ATOM 679 C CA . ASP A 1 88 ? -5.152 -29.516 -13 1 52.47 88 ASP A CA 1
ATOM 680 C C . ASP A 1 88 ? -4.113 -28.562 -12.414 1 52.47 88 ASP A C 1
ATOM 682 O O . ASP A 1 88 ? -4.383 -27.859 -11.43 1 52.47 88 ASP A O 1
ATOM 686 N N . THR A 1 89 ? -2.898 -28.594 -13.016 1 68.06 89 THR A N 1
ATOM 687 C CA . THR A 1 89 ? -1.867 -27.734 -12.453 1 68.06 89 THR A CA 1
ATOM 688 C C . THR A 1 89 ? -1.761 -26.422 -13.242 1 68.06 89 THR A C 1
ATOM 690 O O . THR A 1 89 ? -0.683 -25.844 -13.336 1 68.06 89 THR A O 1
ATOM 693 N N . ALA A 1 90 ? -2.803 -26.188 -13.945 1 77.75 90 ALA A N 1
ATOM 694 C CA . ALA A 1 90 ? -2.789 -24.938 -14.703 1 77.75 90 ALA A CA 1
ATOM 695 C C . ALA A 1 90 ? -3.992 -24.062 -14.344 1 77.75 90 ALA A C 1
ATOM 697 O O . ALA A 1 90 ? -4.953 -24.547 -13.734 1 77.75 90 ALA A O 1
ATOM 698 N N . GLY A 1 91 ? -3.797 -22.844 -14.633 1 87.38 91 GLY A N 1
ATOM 699 C CA . GLY A 1 91 ? -4.902 -21.922 -14.43 1 87.38 91 GLY A CA 1
ATOM 700 C C . GLY A 1 91 ? -4.559 -20.766 -13.5 1 87.38 91 GLY A C 1
ATOM 701 O O . GLY A 1 91 ? -3.432 -20.672 -13.016 1 87.38 91 GLY A O 1
ATOM 702 N N . GLU A 1 92 ? -5.566 -20.031 -13.273 1 90.62 92 GLU A N 1
ATOM 703 C CA . GLU A 1 92 ? -5.379 -18.844 -12.461 1 90.62 92 GLU A CA 1
ATOM 704 C C . GLU A 1 92 ? -5.523 -19.156 -10.969 1 90.62 92 GLU A C 1
ATOM 706 O O . GLU A 1 92 ? -6.414 -19.906 -10.578 1 90.62 92 GLU A O 1
ATOM 711 N N . LEU A 1 93 ? -4.664 -18.703 -10.211 1 93.12 93 LEU A N 1
ATOM 712 C CA . LEU A 1 93 ? -4.742 -18.75 -8.758 1 93.12 93 LEU A CA 1
ATOM 713 C C . LEU A 1 93 ? -4.715 -17.344 -8.164 1 93.12 93 LEU A C 1
ATOM 715 O O . LEU A 1 93 ? -3.711 -16.641 -8.273 1 93.12 93 LEU A O 1
ATOM 719 N N . ARG A 1 94 ? -5.785 -16.938 -7.574 1 93.44 94 ARG A N 1
ATOM 720 C CA . ARG A 1 94 ? -5.898 -15.617 -6.961 1 93.44 94 ARG A CA 1
ATOM 721 C C . ARG A 1 94 ? -5.559 -15.68 -5.477 1 93.44 94 ARG A C 1
ATOM 723 O O . ARG A 1 94 ? -6.203 -16.406 -4.715 1 93.44 94 ARG A O 1
ATOM 730 N N . VAL A 1 95 ? -4.57 -14.867 -5.098 1 94.19 95 VAL A N 1
ATOM 731 C CA . VAL A 1 95 ? -4.102 -14.852 -3.717 1 94.19 95 VAL A CA 1
ATOM 732 C C . VAL A 1 95 ? -4.27 -13.453 -3.129 1 94.19 95 VAL A C 1
ATOM 734 O O . VAL A 1 95 ? -3.736 -12.484 -3.666 1 94.19 95 VAL A O 1
ATOM 737 N N . ALA A 1 96 ? -5.039 -13.352 -2.064 1 91.94 96 ALA A N 1
ATOM 738 C CA . ALA A 1 96 ? -5.156 -12.094 -1.32 1 91.94 96 ALA A CA 1
ATOM 739 C C . ALA A 1 96 ? -4.145 -12.039 -0.181 1 91.94 96 ALA A C 1
ATOM 741 O O . ALA A 1 96 ? -3.994 -13 0.577 1 91.94 96 ALA A O 1
ATOM 742 N N . ALA A 1 97 ? -3.436 -10.969 -0.121 1 92.19 97 ALA A N 1
ATOM 743 C CA . ALA A 1 97 ? -2.438 -10.797 0.932 1 92.19 97 ALA A CA 1
ATOM 744 C C . ALA A 1 97 ? -2.34 -9.344 1.374 1 92.19 97 ALA A C 1
ATOM 746 O O . ALA A 1 97 ? -2.881 -8.453 0.715 1 92.19 97 ALA A O 1
ATOM 747 N N . ILE A 1 98 ? -1.737 -9.164 2.539 1 89 98 ILE A N 1
ATOM 748 C CA . ILE A 1 98 ? -1.496 -7.816 3.047 1 89 98 ILE A CA 1
ATOM 749 C C . ILE A 1 98 ? -0.359 -7.164 2.264 1 89 98 ILE A C 1
ATOM 751 O O . ILE A 1 98 ? 0.655 -7.805 1.979 1 89 98 ILE A O 1
ATOM 755 N N . ALA A 1 99 ? -0.489 -5.914 2.006 1 89.62 99 ALA A N 1
ATOM 756 C CA . ALA A 1 99 ? 0.39 -5.211 1.075 1 89.62 99 ALA A CA 1
ATOM 757 C C . ALA A 1 99 ? 1.838 -5.246 1.556 1 89.62 99 ALA A C 1
ATOM 759 O O . ALA A 1 99 ? 2.746 -5.574 0.788 1 89.62 99 ALA A O 1
ATOM 760 N N . ASN A 1 100 ? 2.053 -4.914 2.795 1 91.25 100 ASN A N 1
ATOM 761 C CA . ASN A 1 100 ? 3.42 -4.789 3.285 1 91.25 100 ASN A CA 1
ATOM 762 C C . ASN A 1 100 ? 4.141 -6.133 3.293 1 91.25 100 ASN A C 1
ATOM 764 O O . ASN A 1 100 ? 5.363 -6.191 3.141 1 91.25 100 ASN A O 1
ATOM 768 N N . MET A 1 101 ? 3.42 -7.211 3.402 1 94.06 101 MET A N 1
ATOM 769 C CA . MET A 1 101 ? 4.031 -8.539 3.342 1 94.06 101 MET A CA 1
ATOM 770 C C . MET A 1 101 ? 4.238 -8.977 1.896 1 94.06 101 MET A C 1
ATOM 772 O O . MET A 1 101 ? 5.32 -9.445 1.537 1 94.06 101 MET A O 1
ATOM 776 N N . ALA A 1 102 ? 3.188 -8.773 1.15 1 95.38 102 ALA A N 1
ATOM 777 C CA . ALA A 1 102 ? 3.209 -9.219 -0.239 1 95.38 102 ALA A CA 1
ATOM 778 C C . ALA A 1 102 ? 4.32 -8.531 -1.022 1 95.38 102 ALA A C 1
ATOM 780 O O . ALA A 1 102 ? 4.93 -9.125 -1.909 1 95.38 102 ALA A O 1
ATOM 781 N N . SER A 1 103 ? 4.586 -7.281 -0.692 1 95.69 103 SER A N 1
ATOM 782 C CA . SER A 1 103 ? 5.551 -6.504 -1.46 1 95.69 103 SER A CA 1
ATOM 783 C C . SER A 1 103 ? 6.961 -6.66 -0.897 1 95.69 103 SER A C 1
ATOM 785 O O . SER A 1 103 ? 7.906 -6.055 -1.4 1 95.69 103 SER A O 1
ATOM 787 N N . THR A 1 104 ? 7.141 -7.441 0.167 1 95.44 104 THR A N 1
ATOM 788 C CA . THR A 1 104 ? 8.453 -7.602 0.787 1 95.44 104 THR A CA 1
ATOM 789 C C . THR A 1 104 ? 8.781 -9.078 0.976 1 95.44 104 THR A C 1
ATOM 791 O O . THR A 1 104 ? 9.172 -9.758 0.024 1 95.44 104 THR A O 1
ATOM 794 N N . VAL A 1 105 ? 8.391 -9.656 2.082 1 95.62 105 VAL A N 1
ATOM 795 C CA . VAL A 1 105 ? 8.898 -10.953 2.506 1 95.62 105 VAL A CA 1
ATOM 796 C C . VAL A 1 105 ? 8.227 -12.062 1.695 1 95.62 105 VAL A C 1
ATOM 798 O O . VAL A 1 105 ? 8.812 -13.125 1.486 1 95.62 105 VAL A O 1
ATOM 801 N N . LEU A 1 106 ? 7.043 -11.836 1.172 1 97.56 106 LEU A N 1
ATOM 802 C CA . LEU A 1 106 ? 6.324 -12.906 0.496 1 97.56 106 LEU A CA 1
ATOM 803 C C . LEU A 1 106 ? 6.641 -12.922 -0.995 1 97.56 106 LEU A C 1
ATOM 805 O O . LEU A 1 106 ? 6.484 -13.953 -1.658 1 97.56 106 LEU A O 1
ATOM 809 N N . MET A 1 107 ? 7.059 -11.828 -1.575 1 98 107 MET A N 1
ATOM 810 C CA . MET A 1 107 ? 7.215 -11.734 -3.023 1 98 107 MET A CA 1
ATOM 811 C C . MET A 1 107 ? 8.242 -12.75 -3.525 1 98 107 MET A C 1
ATOM 813 O O . MET A 1 107 ? 8 -13.438 -4.52 1 98 107 MET A O 1
ATOM 817 N N . PRO A 1 108 ? 9.422 -12.898 -2.838 1 97.5 108 PRO A N 1
ATOM 818 C CA . PRO A 1 108 ? 10.352 -13.93 -3.305 1 97.5 108 PRO A CA 1
ATOM 819 C C . PRO A 1 108 ? 9.75 -15.336 -3.271 1 97.5 108 PRO A C 1
ATOM 821 O O . PRO A 1 108 ? 10.078 -16.172 -4.113 1 97.5 108 PRO A O 1
ATOM 824 N N . MET A 1 109 ? 8.922 -15.531 -2.318 1 97.62 109 MET A N 1
ATOM 825 C CA . MET A 1 109 ? 8.258 -16.828 -2.215 1 97.62 109 MET A CA 1
ATOM 826 C C . MET A 1 109 ? 7.27 -17.031 -3.357 1 97.62 109 MET A C 1
ATOM 828 O O . MET A 1 109 ? 7.195 -18.109 -3.938 1 97.62 109 MET A O 1
ATOM 832 N N . PHE A 1 110 ? 6.473 -15.953 -3.682 1 98.25 110 PHE A N 1
ATOM 833 C CA . PHE A 1 110 ? 5.574 -15.977 -4.832 1 98.25 110 PHE A CA 1
ATOM 834 C C . PHE A 1 110 ? 6.352 -16.234 -6.121 1 98.25 110 PHE A C 1
ATOM 836 O O . PHE A 1 110 ? 5.914 -17 -6.973 1 98.25 110 PHE A O 1
ATOM 843 N N . ALA A 1 111 ? 7.453 -15.562 -6.254 1 96.81 111 ALA A N 1
ATOM 844 C CA . ALA A 1 111 ? 8.281 -15.672 -7.449 1 96.81 111 ALA A CA 1
ATOM 845 C C . ALA A 1 111 ? 8.781 -17.109 -7.645 1 96.81 111 ALA A C 1
ATOM 847 O O . ALA A 1 111 ? 8.742 -17.641 -8.758 1 96.81 111 ALA A O 1
ATOM 848 N N . ARG A 1 112 ? 9.227 -17.719 -6.57 1 95.69 112 ARG A N 1
ATOM 849 C CA . ARG A 1 112 ? 9.719 -19.094 -6.645 1 95.69 112 ARG A CA 1
ATOM 850 C C . ARG A 1 112 ? 8.594 -20.047 -7.016 1 95.69 112 ARG A C 1
ATOM 852 O O . ARG A 1 112 ? 8.812 -21.031 -7.738 1 95.69 112 ARG A O 1
ATOM 859 N N . PHE A 1 113 ? 7.414 -19.797 -6.516 1 97.19 113 PHE A N 1
ATOM 860 C CA . PHE A 1 113 ? 6.27 -20.625 -6.895 1 97.19 113 PHE A CA 1
ATOM 861 C C . PHE A 1 113 ? 5.992 -20.5 -8.391 1 97.19 113 PHE A C 1
ATOM 863 O O . PHE A 1 113 ? 5.785 -21.516 -9.07 1 97.19 113 PHE A O 1
ATOM 870 N N . SER A 1 114 ? 5.949 -19.25 -8.852 1 94.88 114 SER A N 1
ATOM 871 C CA . SER A 1 114 ? 5.68 -19.016 -10.258 1 94.88 114 SER A CA 1
ATOM 872 C C . SER A 1 114 ? 6.723 -19.688 -11.148 1 94.88 114 SER A C 1
ATOM 874 O O . SER A 1 114 ? 6.398 -20.188 -12.227 1 94.88 114 SER A O 1
ATOM 876 N N . ALA A 1 115 ? 7.938 -19.734 -10.719 1 90.62 115 ALA A N 1
ATOM 877 C CA . ALA A 1 115 ? 9.008 -20.391 -11.453 1 90.62 115 ALA A CA 1
ATOM 878 C C . ALA A 1 115 ? 8.82 -21.906 -11.461 1 90.62 115 ALA A C 1
ATOM 880 O O . ALA A 1 115 ? 9.055 -22.562 -12.477 1 90.62 115 ALA A O 1
ATOM 881 N N . ALA A 1 116 ? 8.367 -22.453 -10.352 1 90.5 116 ALA A N 1
ATOM 882 C CA . ALA A 1 116 ? 8.195 -23.906 -10.195 1 90.5 116 ALA A CA 1
ATOM 883 C C . ALA A 1 116 ? 6.961 -24.391 -10.945 1 90.5 116 ALA A C 1
ATOM 885 O O . ALA A 1 116 ? 6.934 -25.516 -11.438 1 90.5 116 ALA A O 1
ATOM 886 N N . TYR A 1 117 ? 5.961 -23.516 -10.992 1 92.19 117 TYR A N 1
ATOM 887 C CA . TYR A 1 117 ? 4.703 -23.891 -11.625 1 92.19 117 TYR A CA 1
ATOM 888 C C . TYR A 1 117 ? 4.277 -22.859 -12.656 1 92.19 117 TYR A C 1
ATOM 890 O O . TYR A 1 117 ? 3.256 -22.188 -12.492 1 92.19 117 TYR A O 1
ATOM 898 N N . PRO A 1 118 ? 4.883 -22.812 -13.82 1 87.69 118 PRO A N 1
ATOM 899 C CA . PRO A 1 118 ? 4.668 -21.766 -14.812 1 87.69 118 PRO A CA 1
ATOM 900 C C . PRO A 1 118 ? 3.289 -21.828 -15.453 1 87.69 118 PRO A C 1
ATOM 902 O O . PRO A 1 118 ? 2.846 -20.859 -16.078 1 87.69 118 PRO A O 1
ATOM 905 N N . LYS A 1 119 ? 2.656 -22.922 -15.312 1 88.06 119 LYS A N 1
ATOM 906 C CA . LYS A 1 119 ? 1.334 -23.062 -15.914 1 88.06 119 LYS A CA 1
ATOM 907 C C . LYS A 1 119 ? 0.254 -22.453 -15.023 1 88.06 119 LYS A C 1
ATOM 909 O O . LYS A 1 119 ? -0.886 -22.281 -15.453 1 88.06 119 LYS A O 1
ATOM 914 N N . ILE A 1 120 ? 0.619 -22.156 -13.789 1 91.94 120 ILE A N 1
ATOM 915 C CA . ILE A 1 120 ? -0.297 -21.484 -12.883 1 91.94 120 ILE A CA 1
ATOM 916 C C . ILE A 1 120 ? -0.104 -19.969 -13 1 91.94 120 ILE A C 1
ATOM 918 O O . ILE A 1 120 ? 0.999 -19.453 -12.781 1 91.94 120 ILE A O 1
ATOM 922 N N . GLU A 1 121 ? -1.165 -19.312 -13.359 1 93.19 121 GLU A N 1
ATOM 923 C CA . GLU A 1 121 ? -1.15 -17.859 -13.383 1 93.19 121 GLU A CA 1
ATOM 924 C C . GLU A 1 121 ? -1.432 -17.281 -11.992 1 93.19 121 GLU A C 1
ATOM 926 O O . GLU A 1 121 ? -2.582 -17.234 -11.555 1 93.19 121 GLU A O 1
ATOM 931 N N . LEU A 1 122 ? -0.368 -16.828 -11.391 1 95.56 122 LEU A N 1
ATOM 932 C CA . LEU A 1 122 ? -0.502 -16.328 -10.023 1 95.56 122 LEU A CA 1
ATOM 933 C C . LEU A 1 122 ? -0.931 -14.859 -10.031 1 95.56 122 LEU A C 1
ATOM 935 O O . LEU A 1 122 ? -0.261 -14.016 -10.625 1 95.56 122 LEU A O 1
ATOM 939 N N . ASN A 1 123 ? -2.078 -14.594 -9.445 1 94.69 123 ASN A N 1
ATOM 940 C CA . ASN A 1 123 ? -2.633 -13.25 -9.312 1 94.69 123 ASN A CA 1
ATOM 941 C C . ASN A 1 123 ? -2.67 -12.789 -7.859 1 94.69 123 ASN A C 1
ATOM 943 O O . ASN A 1 123 ? -3.525 -13.227 -7.09 1 94.69 123 ASN A O 1
ATOM 947 N N . ILE A 1 124 ? -1.703 -11.906 -7.516 1 95.62 124 ILE A N 1
ATOM 948 C CA . ILE A 1 124 ? -1.612 -11.414 -6.145 1 95.62 124 ILE A CA 1
ATOM 949 C C . ILE A 1 124 ? -2.414 -10.125 -6.004 1 95.62 124 ILE A C 1
ATOM 951 O O . ILE A 1 124 ? -2.164 -9.148 -6.719 1 95.62 124 ILE A O 1
ATOM 955 N N . GLN A 1 125 ? -3.297 -10.086 -5.004 1 91.31 125 GLN A N 1
ATOM 956 C CA . GLN A 1 125 ? -4.152 -8.93 -4.738 1 91.31 125 GLN A CA 1
ATOM 957 C C . GLN A 1 125 ? -4.004 -8.461 -3.295 1 91.31 125 GLN A C 1
ATOM 959 O O . GLN A 1 125 ? -3.967 -9.273 -2.369 1 91.31 125 GLN A O 1
ATOM 964 N N . VAL A 1 126 ? -3.912 -7.141 -3.227 1 87.19 126 VAL A N 1
ATOM 965 C CA . VAL A 1 126 ? -3.779 -6.566 -1.892 1 87.19 126 VAL A CA 1
ATOM 966 C C . VAL A 1 126 ? -5.164 -6.266 -1.319 1 87.19 126 VAL A C 1
ATOM 968 O O . VAL A 1 126 ? -6.004 -5.664 -1.992 1 87.19 126 VAL A O 1
ATOM 971 N N . THR A 1 127 ? -5.375 -6.645 -0.136 1 75 127 THR A N 1
ATOM 972 C CA . THR A 1 127 ? -6.562 -6.281 0.634 1 75 127 THR A CA 1
ATOM 973 C C . THR A 1 127 ? -6.191 -5.977 2.084 1 75 127 THR A C 1
ATOM 975 O O . THR A 1 127 ? -5.434 -6.723 2.707 1 75 127 THR A O 1
ATOM 978 N N . ASN A 1 128 ? -6.238 -4.66 2.531 1 57 128 ASN A N 1
ATOM 979 C CA . ASN A 1 128 ? -5.824 -4.316 3.887 1 57 128 ASN A CA 1
ATOM 980 C C . ASN A 1 128 ? -6.891 -4.699 4.914 1 57 128 ASN A C 1
ATOM 982 O O . ASN A 1 128 ? -6.605 -4.77 6.109 1 57 128 ASN A O 1
ATOM 986 N N . ASP A 1 129 ? -8.172 -4.391 4.621 1 51.75 129 ASP A N 1
ATOM 987 C CA . ASP A 1 129 ? -9.203 -4.566 5.637 1 51.75 129 ASP A CA 1
ATOM 988 C C . ASP A 1 129 ? -9.359 -6.039 6.012 1 51.75 129 ASP A C 1
ATOM 990 O O . ASP A 1 129 ? -9.094 -6.926 5.195 1 51.75 129 ASP A O 1
ATOM 994 N N . SER A 1 130 ? -9.086 -6.203 7.41 1 46.84 130 SER A N 1
ATOM 995 C CA . SER A 1 130 ? -9.688 -7.477 7.801 1 46.84 130 SER A CA 1
ATOM 996 C C . SER A 1 130 ? -10.961 -7.75 7.016 1 46.84 130 SER A C 1
ATOM 998 O O . SER A 1 130 ? -11.719 -8.664 7.348 1 46.84 130 SER A O 1
ATOM 1000 N N . VAL A 1 131 ? -11.289 -6.832 6.477 1 40 131 VAL A N 1
ATOM 1001 C CA . VAL A 1 131 ? -12.648 -6.918 5.953 1 40 131 VAL A CA 1
ATOM 1002 C C . VAL A 1 131 ? -12.898 -8.312 5.387 1 40 131 VAL A C 1
ATOM 1004 O O . VAL A 1 131 ? -11.953 -9.07 5.148 1 40 131 VAL A O 1
ATOM 1007 N N . ARG A 1 132 ? -14.133 -8.336 4.414 1 37.56 132 ARG A N 1
ATOM 1008 C CA . ARG A 1 132 ? -15.086 -9.352 3.984 1 37.56 132 ARG A CA 1
ATOM 1009 C C . ARG A 1 132 ? -14.414 -10.406 3.111 1 37.56 132 ARG A C 1
ATOM 1011 O O . ARG A 1 132 ? -14.422 -10.297 1.883 1 37.56 132 ARG A O 1
ATOM 1018 N N . LEU A 1 133 ? -13.234 -10.75 3.551 1 43.69 133 LEU A N 1
ATOM 1019 C CA . LEU A 1 133 ? -12.703 -11.992 2.992 1 43.69 133 LEU A CA 1
ATOM 1020 C C . LEU A 1 133 ? -13.82 -12.836 2.391 1 43.69 133 LEU A C 1
ATOM 1022 O O . LEU A 1 133 ? -13.555 -13.836 1.721 1 43.69 133 LEU A O 1
ATOM 1026 N N . SER A 1 134 ? -14.773 -12.531 3.125 1 39.34 134 SER A N 1
ATOM 1027 C CA . SER A 1 134 ? -15.883 -13.391 2.732 1 39.34 134 SER A CA 1
ATOM 1028 C C . SER A 1 134 ? -16.141 -13.32 1.229 1 39.34 134 SER A C 1
ATOM 1030 O O . SER A 1 134 ? -16.953 -14.07 0.695 1 39.34 134 SER A O 1
ATOM 1032 N N . GLU A 1 135 ? -15.828 -12.133 0.749 1 44.16 135 GLU A N 1
ATOM 1033 C CA . GLU A 1 135 ? -16.5 -11.891 -0.523 1 44.16 135 GLU A CA 1
ATOM 1034 C C . GLU A 1 135 ? -15.82 -12.641 -1.662 1 44.16 135 GLU A C 1
ATOM 1036 O O . GLU A 1 135 ? -16 -12.305 -2.834 1 44.16 135 GLU A O 1
ATOM 1041 N N . ARG A 1 136 ? -15.312 -13.758 -1.445 1 49.72 136 ARG A N 1
ATOM 1042 C CA . ARG A 1 136 ? -14.984 -14.844 -2.369 1 49.72 136 ARG A CA 1
ATOM 1043 C C . ARG A 1 136 ? -14.164 -14.328 -3.545 1 49.72 136 ARG A C 1
ATOM 1045 O O . ARG A 1 136 ? -14.258 -14.859 -4.656 1 49.72 136 ARG A O 1
ATOM 1052 N N . GLU A 1 137 ? -13.383 -13.086 -3.336 1 66.12 137 GLU A N 1
ATOM 1053 C CA . GLU A 1 137 ? -12.641 -12.516 -4.457 1 66.12 137 GLU A CA 1
ATOM 1054 C C . GLU A 1 137 ? -11.258 -13.148 -4.586 1 66.12 137 GLU A C 1
ATOM 1056 O O . GLU A 1 137 ? -10.672 -13.156 -5.668 1 66.12 137 GLU A O 1
ATOM 1061 N N . ALA A 1 138 ? -10.875 -14.008 -3.654 1 84.94 138 ALA A N 1
ATOM 1062 C CA . ALA A 1 138 ? -9.578 -14.664 -3.725 1 84.94 138 ALA A CA 1
ATOM 1063 C C . ALA A 1 138 ? -9.695 -16.156 -3.436 1 84.94 138 ALA A C 1
ATOM 1065 O O . ALA A 1 138 ? -10.602 -16.578 -2.707 1 84.94 138 ALA A O 1
ATOM 1066 N N . ASP A 1 139 ? -8.93 -17 -4.137 1 87.88 139 ASP A N 1
ATOM 1067 C CA . ASP A 1 139 ? -8.883 -18.438 -3.887 1 87.88 139 ASP A CA 1
ATOM 1068 C C . ASP A 1 139 ? -8.195 -18.75 -2.559 1 87.88 139 ASP A C 1
ATOM 1070 O O . ASP A 1 139 ? -8.609 -19.656 -1.835 1 87.88 139 ASP A O 1
ATOM 1074 N N . VAL A 1 140 ? -7.172 -18.016 -2.318 1 91.69 140 VAL A N 1
ATOM 1075 C CA . VAL A 1 140 ? -6.387 -18.156 -1.098 1 91.69 140 VAL A CA 1
ATOM 1076 C C . VAL A 1 140 ? -6.164 -16.797 -0.456 1 91.69 140 VAL A C 1
ATOM 1078 O O . VAL A 1 140 ? -5.934 -15.805 -1.154 1 91.69 140 VAL A O 1
ATOM 1081 N N . ALA A 1 141 ? -6.246 -16.781 0.863 1 90.81 141 ALA A N 1
ATOM 1082 C CA . ALA A 1 141 ? -5.961 -15.555 1.607 1 90.81 141 ALA A CA 1
ATOM 1083 C C . ALA A 1 141 ? -4.832 -15.773 2.609 1 90.81 141 ALA A C 1
ATOM 1085 O O . ALA A 1 141 ? -4.836 -16.75 3.355 1 90.81 141 ALA A O 1
ATOM 1086 N N . ILE A 1 142 ? -3.885 -14.898 2.566 1 92.38 142 ILE A N 1
ATOM 1087 C CA . ILE A 1 142 ? -2.854 -14.844 3.598 1 92.38 142 ILE A CA 1
ATOM 1088 C C . ILE A 1 142 ? -3.123 -13.672 4.531 1 92.38 142 ILE A C 1
ATOM 1090 O O . ILE A 1 142 ? -3.062 -12.508 4.117 1 92.38 142 ILE A O 1
ATOM 1094 N N . ARG A 1 143 ? -3.381 -14.023 5.82 1 88.69 143 ARG A N 1
ATOM 1095 C CA . ARG A 1 143 ? -3.879 -13.008 6.742 1 88.69 143 ARG A CA 1
ATOM 1096 C C . ARG A 1 143 ? -3.143 -13.07 8.078 1 88.69 143 ARG A C 1
ATOM 1098 O O . ARG A 1 143 ? -2.736 -14.148 8.516 1 88.69 143 ARG A O 1
ATOM 1105 N N . GLN A 1 144 ? -3.078 -11.891 8.57 1 88.25 144 GLN A N 1
ATOM 1106 C CA . GLN A 1 144 ? -2.594 -11.781 9.945 1 88.25 144 GLN A CA 1
ATOM 1107 C C . GLN A 1 144 ? -3.752 -11.641 10.93 1 88.25 144 GLN A C 1
ATOM 1109 O O . GLN A 1 144 ? -4.473 -10.641 10.914 1 88.25 144 GLN A O 1
ATOM 1114 N N . THR A 1 145 ? -3.994 -12.602 11.672 1 81.44 145 THR A N 1
ATOM 1115 C CA . THR A 1 145 ? -5.094 -12.562 12.633 1 81.44 145 THR A CA 1
ATOM 1116 C C . THR A 1 145 ? -4.898 -13.617 13.719 1 81.44 145 THR A C 1
ATOM 1118 O O . THR A 1 145 ? -4.191 -14.602 13.516 1 81.44 145 THR A O 1
ATOM 1121 N N . ASN A 1 146 ? -5.508 -13.273 14.805 1 76.25 146 ASN A N 1
ATOM 1122 C CA . ASN A 1 146 ? -5.539 -14.289 15.852 1 76.25 146 ASN A CA 1
ATOM 1123 C C . ASN A 1 146 ? -6.91 -14.953 15.953 1 76.25 146 ASN A C 1
ATOM 1125 O O . ASN A 1 146 ? -7.109 -15.859 16.766 1 76.25 146 ASN A O 1
ATOM 1129 N N . GLN A 1 147 ? -7.824 -14.492 15.062 1 72.25 147 GLN A N 1
ATOM 1130 C CA . GLN A 1 147 ? -9.172 -15.055 15.062 1 72.25 147 GLN A CA 1
ATOM 1131 C C . GLN A 1 147 ? -9.656 -15.328 13.641 1 72.25 147 GLN A C 1
ATOM 1133 O O . GLN A 1 147 ? -10.555 -14.641 13.148 1 72.25 147 GLN A O 1
ATOM 1138 N N . PRO A 1 148 ? -9.148 -16.375 13.062 1 66.06 148 PRO A N 1
ATOM 1139 C CA . PRO A 1 148 ? -9.656 -16.672 11.727 1 66.06 148 PRO A CA 1
ATOM 1140 C C . PRO A 1 148 ? -11.125 -17.062 11.719 1 66.06 148 PRO A C 1
ATOM 1142 O O . PRO A 1 148 ? -11.617 -17.641 12.695 1 66.06 148 PRO A O 1
ATOM 1145 N N . ARG A 1 149 ? -11.812 -16.547 10.648 1 63.47 149 ARG A N 1
ATOM 1146 C CA . ARG A 1 149 ? -13.242 -16.844 10.555 1 63.47 149 ARG A CA 1
ATOM 1147 C C . ARG A 1 149 ? -13.477 -18.328 10.359 1 63.47 149 ARG A C 1
ATOM 1149 O O . ARG A 1 149 ? -12.672 -19.016 9.711 1 63.47 149 ARG A O 1
ATOM 1156 N N . GLU A 1 150 ? -14.625 -18.75 10.891 1 56.03 150 GLU A N 1
ATOM 1157 C CA . GLU A 1 150 ? -15 -20.156 10.992 1 56.03 150 GLU A CA 1
ATOM 1158 C C . GLU A 1 150 ? -15.148 -20.781 9.617 1 56.03 150 GLU A C 1
ATOM 1160 O O . GLU A 1 150 ? -14.891 -21.984 9.438 1 56.03 150 GLU A O 1
ATOM 1165 N N . THR A 1 151 ? -15.625 -20.016 8.695 1 55.75 151 THR A N 1
ATOM 1166 C CA . THR A 1 151 ? -15.969 -20.656 7.43 1 55.75 151 THR A CA 1
ATOM 1167 C C . THR A 1 151 ? -14.719 -20.875 6.582 1 55.75 151 THR A C 1
ATOM 1169 O O . THR A 1 151 ? -14.781 -21.516 5.531 1 55.75 151 THR A O 1
ATOM 1172 N N . LEU A 1 152 ? -13.727 -20.484 7 1 61.88 152 LEU A N 1
ATOM 1173 C CA . LEU A 1 152 ? -12.484 -20.641 6.258 1 61.88 152 LEU A CA 1
ATOM 1174 C C . LEU A 1 152 ? -11.625 -21.75 6.844 1 61.88 152 LEU A C 1
ATOM 1176 O O . LEU A 1 152 ? -11.602 -21.953 8.062 1 61.88 152 LEU A O 1
ATOM 1180 N N . ILE A 1 153 ? -11.32 -22.719 5.883 1 72.31 153 ILE A N 1
ATOM 1181 C CA . ILE A 1 153 ? -10.297 -23.688 6.25 1 72.31 153 ILE A CA 1
ATOM 1182 C C . ILE A 1 153 ? -8.914 -23.078 6.027 1 72.31 153 ILE A C 1
ATOM 1184 O O . ILE A 1 153 ? -8.711 -22.281 5.102 1 72.31 153 ILE A O 1
ATOM 1188 N N . GLY A 1 154 ? -7.984 -23.344 7.168 1 78.69 154 GLY A N 1
ATOM 1189 C CA . GLY A 1 154 ? -6.656 -22.812 6.91 1 78.69 154 GLY A CA 1
ATOM 1190 C C . GLY A 1 154 ? -5.613 -23.297 7.895 1 78.69 154 GLY A C 1
ATOM 1191 O O . GLY A 1 154 ? -5.91 -24.125 8.758 1 78.69 154 GLY A O 1
ATOM 1192 N N . THR A 1 155 ? -4.445 -23.094 7.508 1 85.56 155 THR A N 1
ATOM 1193 C CA . THR A 1 155 ? -3.266 -23.484 8.266 1 85.56 155 THR A CA 1
ATOM 1194 C C . THR A 1 155 ? -2.527 -22.266 8.797 1 85.56 155 THR A C 1
ATOM 1196 O O . THR A 1 155 ? -2.402 -21.25 8.094 1 85.56 155 THR A O 1
ATOM 1199 N N . ARG A 1 156 ? -2.242 -22.375 10.094 1 91.06 156 ARG A N 1
ATOM 1200 C CA . ARG A 1 156 ? -1.34 -21.375 10.648 1 91.06 156 ARG A CA 1
ATOM 1201 C C . ARG A 1 156 ? 0.081 -21.578 10.133 1 91.06 156 ARG A C 1
ATOM 1203 O O . ARG A 1 156 ? 0.64 -22.672 10.242 1 91.06 156 ARG A O 1
ATOM 1210 N N . LEU A 1 157 ? 0.621 -20.547 9.633 1 94.69 157 LEU A N 1
ATOM 1211 C CA . LEU A 1 157 ? 1.937 -20.641 9.008 1 94.69 157 LEU A CA 1
ATOM 1212 C C . LEU A 1 157 ? 3.039 -20.312 10.016 1 94.69 157 LEU A C 1
ATOM 1214 O O . LEU A 1 157 ? 4.059 -21 10.062 1 94.69 157 LEU A O 1
ATOM 1218 N N . THR A 1 158 ? 2.879 -19.25 10.75 1 95 158 THR A N 1
ATOM 1219 C CA . THR A 1 158 ? 3.873 -18.812 11.727 1 95 158 THR A CA 1
ATOM 1220 C C . THR A 1 158 ? 3.312 -17.703 12.609 1 95 158 THR A C 1
ATOM 1222 O O . THR A 1 158 ? 2.139 -17.344 12.5 1 95 158 THR A O 1
ATOM 1225 N N . THR A 1 159 ? 4.152 -17.312 13.547 1 95.12 159 THR A N 1
ATOM 1226 C CA . THR A 1 159 ? 3.883 -16.141 14.375 1 95.12 159 THR A CA 1
ATOM 1227 C C . THR A 1 159 ? 4.609 -14.914 13.828 1 95.12 159 THR A C 1
ATOM 1229 O O . THR A 1 159 ? 5.766 -15 13.414 1 95.12 159 THR A O 1
ATOM 1232 N N . VAL A 1 160 ? 3.893 -13.828 13.773 1 95.81 160 VAL A N 1
ATOM 1233 C CA . VAL A 1 160 ? 4.492 -12.562 13.375 1 95.81 160 VAL A CA 1
ATOM 1234 C C . VAL A 1 160 ? 4.699 -11.672 14.602 1 95.81 160 VAL A C 1
ATOM 1236 O O . VAL A 1 160 ? 3.732 -11.242 15.234 1 95.81 160 VAL A O 1
ATOM 1239 N N . ALA A 1 161 ? 5.934 -11.414 14.898 1 96.25 161 ALA A N 1
ATOM 1240 C CA . ALA A 1 161 ? 6.273 -10.531 16.016 1 96.25 161 ALA A CA 1
ATOM 1241 C C . ALA A 1 161 ? 6.379 -9.078 15.555 1 96.25 161 ALA A C 1
ATOM 1243 O O . ALA A 1 161 ? 6.688 -8.812 14.383 1 96.25 161 ALA A O 1
ATOM 1244 N N . SER A 1 162 ? 6.035 -8.219 16.453 1 95.75 162 SER A N 1
ATOM 1245 C CA . SER A 1 162 ? 6.215 -6.785 16.234 1 95.75 162 SER A CA 1
ATOM 1246 C C . SER A 1 162 ? 7.027 -6.156 17.359 1 95.75 162 SER A C 1
ATOM 1248 O O . SER A 1 162 ? 7 -6.637 18.5 1 95.75 162 SER A O 1
ATOM 1250 N N . ALA A 1 163 ? 7.746 -5.148 17.062 1 96.06 163 ALA A N 1
ATOM 1251 C CA . ALA A 1 163 ? 8.516 -4.355 18.016 1 96.06 163 ALA A CA 1
ATOM 1252 C C . ALA A 1 163 ? 8.367 -2.863 17.734 1 96.06 163 ALA A C 1
ATOM 1254 O O . ALA A 1 163 ? 7.672 -2.469 16.797 1 96.06 163 ALA A O 1
ATOM 1255 N N . VAL A 1 164 ? 8.891 -2.084 18.641 1 96.94 164 VAL A N 1
ATOM 1256 C CA . VAL A 1 164 ? 8.922 -0.64 18.438 1 96.94 164 VAL A CA 1
ATOM 1257 C C . VAL A 1 164 ? 10.25 -0.239 17.797 1 96.94 164 VAL A C 1
ATOM 1259 O O . VAL A 1 164 ? 11.32 -0.619 18.281 1 96.94 164 VAL A O 1
ATOM 1262 N N . TYR A 1 165 ? 10.156 0.515 16.703 1 97.25 165 TYR A N 1
ATOM 1263 C CA . TYR A 1 165 ? 11.352 0.9 15.961 1 97.25 165 TYR A CA 1
ATOM 1264 C C . TYR A 1 165 ? 11.43 2.414 15.812 1 97.25 165 TYR A C 1
ATOM 1266 O O . TYR A 1 165 ? 10.43 3.115 15.945 1 97.25 165 TYR A O 1
ATOM 1274 N N . GLY A 1 166 ? 12.562 2.867 15.555 1 97.88 166 GLY A N 1
ATOM 1275 C CA . GLY A 1 166 ? 12.875 4.227 15.141 1 97.88 166 GLY A CA 1
ATOM 1276 C C . GLY A 1 166 ? 14.188 4.34 14.391 1 97.88 166 GLY A C 1
ATOM 1277 O O . GLY A 1 166 ? 14.953 3.375 14.32 1 97.88 166 GLY A O 1
ATOM 1278 N N . LEU A 1 167 ? 14.336 5.52 13.719 1 98.31 167 LEU A N 1
ATOM 1279 C CA . LEU A 1 167 ? 15.641 5.785 13.109 1 98.31 167 LEU A CA 1
ATOM 1280 C C . LEU A 1 167 ? 16.766 5.605 14.133 1 98.31 167 LEU A C 1
ATOM 1282 O O . LEU A 1 167 ? 16.656 6.074 15.266 1 98.31 167 LEU A O 1
ATOM 1286 N N . ARG A 1 168 ? 17.797 4.922 13.719 1 97.75 168 ARG A N 1
ATOM 1287 C CA . ARG A 1 168 ? 18.891 4.582 14.625 1 97.75 168 ARG A CA 1
ATOM 1288 C C . ARG A 1 168 ? 19.406 5.82 15.352 1 97.75 168 ARG A C 1
ATOM 1290 O O . ARG A 1 168 ? 19.562 5.816 16.578 1 97.75 168 ARG A O 1
ATOM 1297 N N . SER A 1 169 ? 19.719 6.863 14.617 1 97.12 169 SER A N 1
ATOM 1298 C CA . SER A 1 169 ? 20.25 8.094 15.211 1 97.12 169 SER A CA 1
ATOM 1299 C C . SER A 1 169 ? 19.219 8.742 16.141 1 97.12 169 SER A C 1
ATOM 1301 O O . SER A 1 169 ? 19.594 9.312 17.172 1 97.12 169 SER A O 1
ATOM 1303 N N . TYR A 1 170 ? 17.984 8.664 15.805 1 97.44 170 TYR A N 1
ATOM 1304 C CA . TYR A 1 170 ? 16.938 9.219 16.641 1 97.44 170 TYR A CA 1
ATOM 1305 C C . TYR A 1 170 ? 16.828 8.453 17.953 1 97.44 170 TYR A C 1
ATOM 1307 O O . TYR A 1 170 ? 16.766 9.055 19.031 1 97.44 170 TYR A O 1
ATOM 1315 N N . CYS A 1 171 ? 16.812 7.129 17.891 1 97.5 171 CYS A N 1
ATOM 1316 C CA . CYS A 1 171 ? 16.734 6.289 19.078 1 97.5 171 CYS A CA 1
ATOM 1317 C C . CYS A 1 171 ? 17.906 6.57 20.016 1 97.5 171 CYS A C 1
ATOM 1319 O O . CYS A 1 171 ? 17.734 6.691 21.219 1 97.5 171 CYS A O 1
ATOM 1321 N N . ALA A 1 172 ? 19.062 6.703 19.422 1 96.81 172 ALA A N 1
ATOM 1322 C CA . ALA A 1 172 ? 20.266 7.012 20.203 1 96.81 172 ALA A CA 1
ATOM 1323 C C . ALA A 1 172 ? 20.125 8.359 20.891 1 96.81 172 ALA A C 1
ATOM 1325 O O . ALA A 1 172 ? 20.5 8.508 22.062 1 96.81 172 ALA A O 1
ATOM 1326 N N . ALA A 1 173 ? 19.656 9.344 20.219 1 96.44 173 ALA A N 1
ATOM 1327 C CA . ALA A 1 173 ? 19.484 10.688 20.766 1 96.44 173 ALA A CA 1
ATOM 1328 C C . ALA A 1 173 ? 18.469 10.68 21.906 1 96.44 173 ALA A C 1
ATOM 1330 O O . ALA A 1 173 ? 18.656 11.352 22.922 1 96.44 173 ALA A O 1
ATOM 1331 N N . VAL A 1 174 ? 17.406 9.93 21.766 1 95.81 174 VAL A N 1
ATOM 1332 C CA . VAL A 1 174 ? 16.391 9.836 22.812 1 95.81 174 VAL A CA 1
ATOM 1333 C C . VAL A 1 174 ? 16.984 9.141 24.047 1 95.81 174 VAL A C 1
ATOM 1335 O O . VAL A 1 174 ? 16.812 9.617 25.172 1 95.81 174 VAL A O 1
ATOM 1338 N N . ASN A 1 175 ? 17.688 8.086 23.797 1 95.94 175 ASN A N 1
ATOM 1339 C CA . ASN A 1 175 ? 18.266 7.309 24.891 1 95.94 175 ASN A CA 1
ATOM 1340 C C . ASN A 1 175 ? 19.312 8.109 25.656 1 95.94 175 ASN A C 1
ATOM 1342 O O . ASN A 1 175 ? 19.484 7.934 26.859 1 95.94 175 ASN A O 1
ATOM 1346 N N . SER A 1 176 ? 19.969 9.023 24.969 1 96.12 176 SER A N 1
ATOM 1347 C CA . SER A 1 176 ? 20.984 9.852 25.609 1 96.12 176 SER A CA 1
ATOM 1348 C C . SER A 1 176 ? 20.391 11.133 26.172 1 96.12 176 SER A C 1
ATOM 1350 O O . SER A 1 176 ? 21.109 11.945 26.766 1 96.12 176 SER A O 1
ATOM 1352 N N . GLY A 1 177 ? 19.141 11.375 25.922 1 95.38 177 GLY A N 1
ATOM 1353 C CA . GLY A 1 177 ? 18.469 12.555 26.438 1 95.38 177 GLY A CA 1
ATOM 1354 C C . GLY A 1 177 ? 18.594 13.766 25.547 1 95.38 177 GLY A C 1
ATOM 1355 O O . GLY A 1 177 ? 18.219 14.875 25.922 1 95.38 177 GLY A O 1
ATOM 1356 N N . GLN A 1 178 ? 19.094 13.602 24.359 1 94.12 178 GLN A N 1
ATOM 1357 C CA . GLN A 1 178 ? 19.344 14.703 23.438 1 94.12 178 GLN A CA 1
ATOM 1358 C C . GLN A 1 178 ? 18.109 15 22.578 1 94.12 178 GLN A C 1
ATOM 1360 O O . GLN A 1 178 ? 18.078 16 21.859 1 94.12 178 GLN A O 1
ATOM 1365 N N . ALA A 1 179 ? 17.188 14.102 22.609 1 93.56 179 ALA A N 1
ATOM 1366 C CA . ALA A 1 179 ? 15.938 14.289 21.875 1 93.56 179 ALA A CA 1
ATOM 1367 C C . ALA A 1 179 ? 14.734 13.836 22.719 1 93.56 179 ALA A C 1
ATOM 1369 O O . ALA A 1 179 ? 14.875 13 23.609 1 93.56 179 ALA A O 1
ATOM 1370 N N . VAL A 1 180 ? 13.633 14.391 22.391 1 92 180 VAL A N 1
ATOM 1371 C CA . VAL A 1 180 ? 12.391 14.039 23.062 1 92 180 VAL A CA 1
ATOM 1372 C C . VAL A 1 180 ? 11.758 12.828 22.375 1 92 180 VAL A C 1
ATOM 1374 O O . VAL A 1 180 ? 11.734 12.758 21.141 1 92 180 VAL A O 1
ATOM 1377 N N . GLU A 1 181 ? 11.281 11.898 23.234 1 93.81 181 GLU A N 1
ATOM 1378 C CA . GLU A 1 181 ? 10.578 10.742 22.688 1 93.81 181 GLU A CA 1
ATOM 1379 C C . GLU A 1 181 ? 9.242 11.141 22.062 1 93.81 181 GLU A C 1
ATOM 1381 O O . GLU A 1 181 ? 8.438 11.82 22.703 1 93.81 181 GLU A O 1
ATOM 1386 N N . LYS A 1 182 ? 9.094 10.812 20.844 1 93.38 182 LYS A N 1
ATOM 1387 C CA . LYS A 1 182 ? 7.84 10.992 20.109 1 93.38 182 LYS A CA 1
ATOM 1388 C C . LYS A 1 182 ? 7.371 9.688 19.484 1 93.38 182 LYS A C 1
ATOM 1390 O O . LYS A 1 182 ? 8.188 8.82 19.156 1 93.38 182 LYS A O 1
ATOM 1395 N N . TRP A 1 183 ? 6.07 9.57 19.391 1 95.31 183 TRP A N 1
ATOM 1396 C CA . TRP A 1 183 ? 5.48 8.406 18.75 1 95.31 183 TRP A CA 1
ATOM 1397 C C . TRP A 1 183 ? 4.672 8.82 17.516 1 95.31 183 TRP A C 1
ATOM 1399 O O . TRP A 1 183 ? 3.891 9.773 17.578 1 95.31 183 TRP A O 1
ATOM 1409 N N . VAL A 1 184 ? 4.941 8.133 16.438 1 95.31 184 VAL A N 1
ATOM 1410 C CA . VAL A 1 184 ? 4.078 8.32 15.273 1 95.31 184 VAL A CA 1
ATOM 1411 C C . VAL A 1 184 ? 2.697 7.727 15.562 1 95.31 184 VAL A C 1
ATOM 1413 O O . VAL A 1 184 ? 2.586 6.609 16.062 1 95.31 184 VAL A O 1
ATOM 1416 N N . GLY A 1 185 ? 1.644 8.539 15.289 1 91.06 185 GLY A N 1
ATOM 1417 C CA . GLY A 1 185 ? 0.3 7.984 15.359 1 91.06 185 GLY A CA 1
ATOM 1418 C C . GLY A 1 185 ? -0.023 7.059 14.203 1 91.06 185 GLY A C 1
ATOM 1419 O O . GLY A 1 185 ? 0.103 7.441 13.039 1 91.06 185 GLY A O 1
ATOM 1420 N N . VAL A 1 186 ? -0.456 5.824 14.586 1 88.75 186 VAL A N 1
ATOM 1421 C CA . VAL A 1 186 ? -0.662 4.836 13.531 1 88.75 186 VAL A CA 1
ATOM 1422 C C . VAL A 1 186 ? -2.115 4.367 13.539 1 88.75 186 VAL A C 1
ATOM 1424 O O . VAL A 1 186 ? -2.68 4.086 14.602 1 88.75 186 VAL A O 1
ATOM 1427 N N . ASP A 1 187 ? -2.697 4.367 12.312 1 83.31 187 ASP A N 1
ATOM 1428 C CA . ASP A 1 187 ? -4.066 3.883 12.156 1 83.31 187 ASP A CA 1
ATOM 1429 C C . ASP A 1 187 ? -4.168 2.895 10.992 1 83.31 187 ASP A C 1
ATOM 1431 O O . ASP A 1 187 ? -5.125 2.936 10.219 1 83.31 187 ASP A O 1
ATOM 1435 N N . CYS A 1 188 ? -3.137 2.139 10.867 1 78.25 188 CYS A N 1
ATOM 1436 C CA . CYS A 1 188 ? -3.102 1.188 9.758 1 78.25 188 CYS A CA 1
ATOM 1437 C C . CYS A 1 188 ? -3.986 -0.017 10.047 1 78.25 188 CYS A C 1
ATOM 1439 O O . CYS A 1 188 ? -4.492 -0.658 9.125 1 78.25 188 CYS A O 1
ATOM 1441 N N . CYS A 1 189 ? -4.102 -0.353 11.281 1 77.94 189 CYS A N 1
ATOM 1442 C CA . CYS A 1 189 ? -4.949 -1.457 11.719 1 77.94 189 CYS A CA 1
ATOM 1443 C C . CYS A 1 189 ? -5.289 -1.332 13.195 1 77.94 189 CYS A C 1
ATOM 1445 O O . CYS A 1 189 ? -4.66 -0.553 13.914 1 77.94 189 CYS A O 1
ATOM 1447 N N . ASP A 1 190 ? -6.242 -2.119 13.602 1 80.56 190 ASP A N 1
ATOM 1448 C CA . ASP A 1 190 ? -6.711 -2.049 14.977 1 80.56 190 ASP A CA 1
ATOM 1449 C C . ASP A 1 190 ? -5.613 -2.473 15.953 1 80.56 190 ASP A C 1
ATOM 1451 O O . ASP A 1 190 ? -5.504 -1.926 17.047 1 80.56 190 ASP A O 1
ATOM 1455 N N . TYR A 1 191 ? -4.812 -3.346 15.594 1 85.31 191 TYR A N 1
ATOM 1456 C CA . TYR A 1 191 ? -3.752 -3.842 16.469 1 85.31 191 TYR A CA 1
ATOM 1457 C C . TYR A 1 191 ? -2.729 -2.75 16.75 1 85.31 191 TYR A C 1
ATOM 1459 O O . TYR A 1 191 ? -2.549 -2.346 17.906 1 85.31 191 TYR A O 1
ATOM 1467 N N . HIS A 1 192 ? -2.242 -2.188 15.719 1 86.31 192 HIS A N 1
ATOM 1468 C CA . HIS A 1 192 ? -1.217 -1.168 15.906 1 86.31 192 HIS A CA 1
ATOM 1469 C C . HIS A 1 192 ? -1.787 0.07 16.594 1 86.31 192 HIS A C 1
ATOM 1471 O O . HIS A 1 192 ? -1.105 0.712 17.391 1 86.31 192 HIS A O 1
ATOM 1477 N N . ARG A 1 193 ? -2.965 0.355 16.234 1 86.81 193 ARG A N 1
ATOM 1478 C CA . ARG A 1 193 ? -3.613 1.49 16.875 1 86.81 193 ARG A CA 1
ATOM 1479 C C . ARG A 1 193 ? -3.725 1.268 18.391 1 86.81 193 ARG A C 1
ATOM 1481 O O . ARG A 1 193 ? -3.34 2.131 19.172 1 86.81 193 ARG A O 1
ATOM 1488 N N . THR A 1 194 ? -4.195 0.125 18.766 1 88.56 194 THR A N 1
ATOM 1489 C CA . THR A 1 194 ? -4.398 -0.215 20.172 1 88.56 194 THR A CA 1
ATOM 1490 C C . THR A 1 194 ? -3.062 -0.316 20.906 1 88.56 194 THR A C 1
ATOM 1492 O O . THR A 1 194 ? -2.918 0.188 22.016 1 88.56 194 THR A O 1
ATOM 1495 N N . TRP A 1 195 ? -2.1 -0.924 20.297 1 90.81 195 TRP A N 1
ATOM 1496 C CA . TRP A 1 195 ? -0.782 -1.08 20.906 1 90.81 195 TRP A CA 1
ATOM 1497 C C . TRP A 1 195 ? -0.126 0.277 21.141 1 90.81 195 TRP A C 1
ATOM 1499 O O . TRP A 1 195 ? 0.463 0.516 22.203 1 90.81 195 TRP A O 1
ATOM 1509 N N . THR A 1 196 ? -0.265 1.144 20.141 1 91.12 196 THR A N 1
ATOM 1510 C CA . THR A 1 196 ? 0.318 2.479 20.234 1 91.12 196 THR A CA 1
ATOM 1511 C C . THR A 1 196 ? -0.344 3.277 21.344 1 91.12 196 THR A C 1
ATOM 1513 O O . THR A 1 196 ? 0.337 3.939 22.141 1 91.12 196 THR A O 1
ATOM 1516 N N . LYS A 1 197 ? -1.649 3.158 21.422 1 88 197 LYS A N 1
ATOM 1517 C CA . LYS A 1 197 ? -2.387 3.861 22.469 1 88 197 LYS A CA 1
ATOM 1518 C C . LYS A 1 197 ? -1.978 3.369 23.844 1 88 197 LYS A C 1
ATOM 1520 O O . LYS A 1 197 ? -1.89 4.16 24.797 1 88 197 LYS A O 1
ATOM 1525 N N . ARG A 1 198 ? -1.735 2.127 24 1 89.75 198 ARG A N 1
ATOM 1526 C CA . ARG A 1 198 ? -1.328 1.546 25.266 1 89.75 198 ARG A CA 1
ATOM 1527 C C . ARG A 1 198 ? 0.097 1.955 25.625 1 89.75 198 ARG A C 1
ATOM 1529 O O . ARG A 1 198 ? 0.397 2.225 26.797 1 89.75 198 ARG A O 1
ATOM 1536 N N . ALA A 1 199 ? 0.955 1.958 24.641 1 86.75 199 ALA A N 1
ATOM 1537 C CA . ALA A 1 199 ? 2.361 2.285 24.875 1 86.75 199 ALA A CA 1
ATOM 1538 C C . ALA A 1 199 ? 2.543 3.775 25.141 1 86.75 199 ALA A C 1
ATOM 1540 O O . ALA A 1 199 ? 3.465 4.176 25.859 1 86.75 199 ALA A O 1
ATOM 1541 N N . TRP A 1 200 ? 1.692 4.57 24.438 1 86.56 200 TRP A N 1
ATOM 1542 C CA . TRP A 1 200 ? 1.782 6.023 24.547 1 86.56 200 TRP A CA 1
ATOM 1543 C C . TRP A 1 200 ? 0.406 6.637 24.781 1 86.56 200 TRP A C 1
ATOM 1545 O O . TRP A 1 200 ? -0.095 7.395 23.953 1 86.56 200 TRP A O 1
ATOM 1555 N N . PRO A 1 201 ? -0.289 6.383 25.891 1 76.81 201 PRO A N 1
ATOM 1556 C CA . PRO A 1 201 ? -1.679 6.754 26.172 1 76.81 201 PRO A CA 1
ATOM 1557 C C . PRO A 1 201 ? -1.918 8.258 26.094 1 76.81 201 PRO A C 1
ATOM 1559 O O . PRO A 1 201 ? -2.984 8.695 25.656 1 76.81 201 PRO A O 1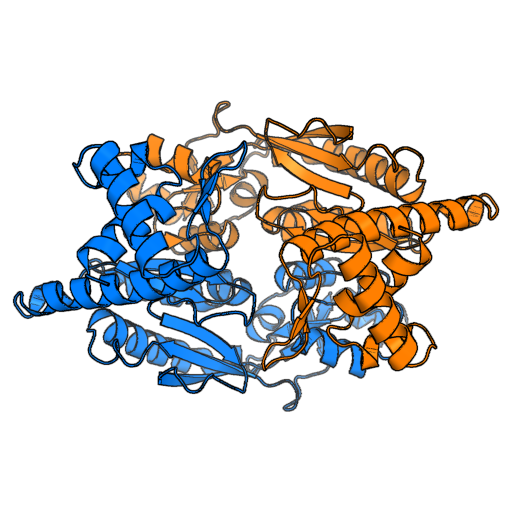
ATOM 1562 N N . GLN A 1 202 ? -1.195 9.086 26.781 1 65.81 202 GLN A N 1
ATOM 1563 C CA . GLN A 1 202 ? -1.502 10.5 26.938 1 65.81 202 GLN A CA 1
ATOM 1564 C C . GLN A 1 202 ? -0.998 11.297 25.734 1 65.81 202 GLN A C 1
ATOM 1566 O O . GLN A 1 202 ? -1.156 12.523 25.688 1 65.81 202 GLN A O 1
ATOM 1571 N N . ALA A 1 203 ? -0.59 10.539 24.672 1 63.22 203 ALA A N 1
ATOM 1572 C CA . ALA A 1 203 ? 0.305 11.367 23.875 1 63.22 203 ALA A CA 1
ATOM 1573 C C . ALA A 1 203 ? -0.379 11.828 22.594 1 63.22 203 ALA A C 1
ATOM 1575 O O . ALA A 1 203 ? -1.155 11.078 21.984 1 63.22 203 ALA A O 1
ATOM 1576 N N . LYS A 1 204 ? -0.393 13.125 22.484 1 76.38 204 LYS A N 1
ATOM 1577 C CA . LYS A 1 204 ? -0.644 13.805 21.203 1 76.38 204 LYS A CA 1
ATOM 1578 C C . LYS A 1 204 ? 0.47 13.523 20.203 1 76.38 204 LYS A C 1
ATOM 1580 O O . LYS A 1 204 ? 1.65 13.539 20.562 1 76.38 204 LYS A O 1
ATOM 1585 N N . HIS A 1 205 ? 0.097 13.008 19.109 1 85.25 205 HIS A N 1
ATOM 1586 C CA . HIS A 1 205 ? 1.058 12.789 18.031 1 85.25 205 HIS A CA 1
ATOM 1587 C C . HIS A 1 205 ? 1.113 13.992 17.094 1 85.25 205 HIS A C 1
ATOM 1589 O O . HIS A 1 205 ? 0.098 14.648 16.859 1 85.25 205 HIS A O 1
ATOM 1595 N N . GLU A 1 206 ? 2.295 14.281 16.625 1 87.69 206 GLU A N 1
ATOM 1596 C CA . GLU A 1 206 ? 2.471 15.367 15.68 1 87.69 206 GLU A CA 1
ATOM 1597 C C . GLU A 1 206 ? 2.305 14.883 14.242 1 87.69 206 GLU A C 1
ATOM 1599 O O . GLU A 1 206 ? 2.115 15.68 13.32 1 87.69 206 GLU A O 1
ATOM 1604 N N . PHE A 1 207 ? 2.371 13.57 14.094 1 94.31 207 PHE A N 1
ATOM 1605 C CA . PHE A 1 207 ? 2.357 12.969 12.766 1 94.31 207 PHE A CA 1
ATOM 1606 C C . PHE A 1 207 ? 1.592 11.648 12.781 1 94.31 207 PHE A C 1
ATOM 1608 O O . PHE A 1 207 ? 1.862 10.781 13.609 1 94.31 207 PHE A O 1
ATOM 1615 N N . TYR A 1 208 ? 0.613 11.586 11.867 1 94 208 TYR A N 1
ATOM 1616 C CA . TYR A 1 208 ? -0.229 10.398 11.789 1 94 208 TYR A CA 1
ATOM 1617 C C . TYR A 1 208 ? -0.162 9.766 10.406 1 94 208 TYR A C 1
ATOM 1619 O O . TYR A 1 208 ? -0.126 10.477 9.398 1 94 208 TYR A O 1
ATOM 1627 N N . VAL A 1 209 ? -0.16 8.445 10.406 1 94.56 209 VAL A N 1
ATOM 1628 C CA . VAL A 1 209 ? -0.227 7.699 9.156 1 94.56 209 VAL A CA 1
ATOM 1629 C C . VAL A 1 209 ? -1.212 6.543 9.289 1 94.56 209 VAL A C 1
ATOM 1631 O O . VAL A 1 209 ? -1.551 6.137 10.406 1 94.56 209 VAL A O 1
ATOM 1634 N N . ASP A 1 210 ? -1.623 5.953 8.055 1 91.06 210 ASP A N 1
ATOM 1635 C CA . ASP A 1 210 ? -2.643 4.914 8.156 1 91.06 210 ASP A CA 1
ATOM 1636 C C . ASP A 1 210 ? -2.232 3.662 7.387 1 91.06 210 ASP A C 1
ATOM 1638 O O . ASP A 1 210 ? -3.072 2.816 7.07 1 91.06 210 ASP A O 1
ATOM 1642 N N . GLU A 1 211 ? -0.964 3.607 7.023 1 91.12 211 GLU A N 1
ATOM 1643 C CA . GLU A 1 211 ? -0.411 2.42 6.379 1 91.12 211 GLU A CA 1
ATOM 1644 C C . GLU A 1 211 ? 0.944 2.049 6.977 1 91.12 211 GLU A C 1
ATOM 1646 O O . GLU A 1 211 ? 1.718 2.926 7.367 1 91.12 211 GLU A O 1
ATOM 1651 N N . THR A 1 212 ? 1.229 0.747 6.953 1 93.5 212 THR A N 1
ATOM 1652 C CA . THR A 1 212 ? 2.488 0.262 7.504 1 93.5 212 THR A CA 1
ATOM 1653 C C . THR A 1 212 ? 3.672 0.809 6.711 1 93.5 212 THR A C 1
ATOM 1655 O O . THR A 1 212 ? 4.707 1.15 7.289 1 93.5 212 THR A O 1
ATOM 1658 N N . SER A 1 213 ? 3.514 0.906 5.43 1 93.75 213 SER A N 1
ATOM 1659 C CA . SER A 1 213 ? 4.59 1.442 4.605 1 93.75 213 SER A CA 1
ATOM 1660 C C . SER A 1 213 ? 4.867 2.904 4.941 1 93.75 213 SER A C 1
ATOM 1662 O O . SER A 1 213 ? 6.016 3.348 4.91 1 93.75 213 SER A O 1
ATOM 1664 N N . LEU A 1 214 ? 3.842 3.623 5.246 1 95.81 214 LEU A N 1
ATOM 1665 C CA . LEU A 1 214 ? 4.02 5.012 5.656 1 95.81 214 LEU A CA 1
ATOM 1666 C C . LEU A 1 214 ? 4.676 5.086 7.031 1 95.81 214 LEU A C 1
ATOM 1668 O O . LEU A 1 214 ? 5.492 5.977 7.285 1 95.81 214 LEU A O 1
ATOM 1672 N N . THR A 1 215 ? 4.285 4.199 7.891 1 96.81 215 THR A N 1
ATOM 1673 C CA . THR A 1 215 ? 4.918 4.145 9.203 1 96.81 215 THR A CA 1
ATOM 1674 C C . THR A 1 215 ? 6.426 3.947 9.07 1 96.81 215 THR A C 1
ATOM 1676 O O . THR A 1 215 ? 7.207 4.695 9.656 1 96.81 215 THR A O 1
ATOM 1679 N N . LEU A 1 216 ? 6.777 2.979 8.266 1 97.25 216 LEU A N 1
ATOM 1680 C CA . LEU A 1 216 ? 8.188 2.691 8.023 1 97.25 216 LEU A CA 1
ATOM 1681 C C . LEU A 1 216 ? 8.914 3.93 7.508 1 97.25 216 LEU A C 1
ATOM 1683 O O . LEU A 1 216 ? 9.969 4.297 8.031 1 97.25 216 LEU A O 1
ATOM 1687 N N . ALA A 1 217 ? 8.336 4.586 6.543 1 97.38 217 ALA A N 1
ATOM 1688 C CA . ALA A 1 217 ? 8.953 5.762 5.93 1 97.38 217 ALA A CA 1
ATOM 1689 C C . ALA A 1 217 ? 9.078 6.902 6.938 1 97.38 217 ALA A C 1
ATOM 1691 O O . ALA A 1 217 ? 10.094 7.598 6.977 1 97.38 217 ALA A O 1
ATOM 1692 N N . ALA A 1 218 ? 8.055 7.102 7.734 1 97.88 218 ALA A N 1
ATOM 1693 C CA . ALA A 1 218 ? 8.055 8.164 8.734 1 97.88 218 ALA A CA 1
ATOM 1694 C C . ALA A 1 218 ? 9.156 7.934 9.773 1 97.88 218 ALA A C 1
ATOM 1696 O O . ALA A 1 218 ? 9.852 8.875 10.164 1 97.88 218 ALA A O 1
ATOM 1697 N N . LEU A 1 219 ? 9.297 6.684 10.219 1 98 219 LEU A N 1
ATOM 1698 C CA . LEU A 1 219 ? 10.328 6.352 11.195 1 98 219 LEU A CA 1
ATOM 1699 C C . LEU A 1 219 ? 11.719 6.625 10.641 1 98 219 LEU A C 1
ATOM 1701 O O . LEU A 1 219 ? 12.594 7.121 11.352 1 98 219 LEU A O 1
ATOM 1705 N N . LYS A 1 220 ? 11.883 6.371 9.391 1 97.81 220 LYS A N 1
ATOM 1706 C CA . LYS A 1 220 ? 13.18 6.555 8.75 1 97.81 220 LYS A CA 1
ATOM 1707 C C . LYS A 1 220 ? 13.523 8.039 8.617 1 97.81 220 LYS A C 1
ATOM 1709 O O . LYS A 1 220 ? 14.688 8.398 8.461 1 97.81 220 LYS A O 1
ATOM 1714 N N . GLU A 1 221 ? 12.5 8.867 8.664 1 97.19 221 GLU A N 1
ATOM 1715 C CA . GLU A 1 221 ? 12.711 10.305 8.609 1 97.19 221 GLU A CA 1
ATOM 1716 C C . GLU A 1 221 ? 12.945 10.891 10 1 97.19 221 GLU A C 1
ATOM 1718 O O . GLU A 1 221 ? 13.102 12.102 10.156 1 97.19 221 GLU A O 1
ATOM 1723 N N . GLY A 1 222 ? 12.859 10.055 11 1 96.62 222 GLY A N 1
ATOM 1724 C CA . GLY A 1 222 ? 13.117 10.5 12.367 1 96.62 222 GLY A CA 1
ATOM 1725 C C . GLY A 1 222 ? 11.93 11.188 13.008 1 96.62 222 GLY A C 1
ATOM 172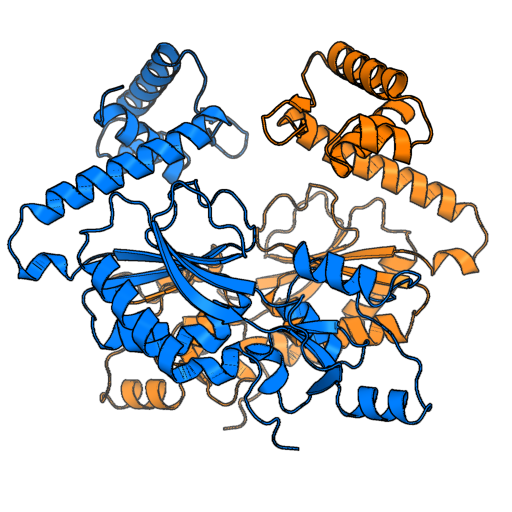6 O O . GLY A 1 222 ? 12.094 12 13.922 1 96.62 222 GLY A O 1
ATOM 1727 N N . LEU A 1 223 ? 10.758 10.867 12.57 1 96.62 223 LEU A N 1
ATOM 1728 C CA . LEU A 1 223 ? 9.562 11.547 13.062 1 96.62 223 LEU A CA 1
ATOM 1729 C C . LEU A 1 223 ? 9.109 10.961 14.398 1 96.62 223 LEU A C 1
ATOM 1731 O O . LEU A 1 223 ? 8.18 11.477 15.023 1 96.62 223 LEU A O 1
ATOM 1735 N N . GLY A 1 224 ? 9.727 9.898 14.859 1 96.31 224 GLY A N 1
ATOM 1736 C CA . GLY A 1 224 ? 9.391 9.227 16.109 1 96.31 224 GLY A CA 1
ATOM 1737 C C . GLY A 1 224 ? 9.609 7.73 16.047 1 96.31 224 GLY A C 1
ATOM 1738 O O . GLY A 1 224 ? 10.352 7.234 15.203 1 96.31 224 GLY A O 1
ATOM 1739 N N . VAL A 1 225 ? 9.039 7.066 17.062 1 96.88 225 VAL A N 1
ATOM 1740 C CA . VAL A 1 225 ? 9.078 5.609 17.109 1 96.88 225 VAL A CA 1
ATOM 1741 C C . VAL A 1 225 ? 7.676 5.047 16.875 1 96.88 225 VAL A C 1
ATOM 1743 O O . VAL A 1 225 ? 6.688 5.785 16.922 1 96.88 225 VAL A O 1
ATOM 1746 N N . GLY A 1 226 ? 7.609 3.811 16.5 1 96.5 226 GLY A N 1
ATOM 1747 C CA . GLY A 1 226 ? 6.336 3.15 16.266 1 96.5 226 GLY A CA 1
ATOM 1748 C C . GLY A 1 226 ? 6.469 1.656 16.047 1 96.5 226 GLY A C 1
ATOM 1749 O O . GLY A 1 226 ? 7.574 1.152 15.828 1 96.5 226 GLY A O 1
ATOM 1750 N N . PHE A 1 227 ? 5.34 0.974 16.109 1 96.44 227 PHE A N 1
ATOM 1751 C CA . PHE A 1 227 ? 5.324 -0.474 15.93 1 96.44 227 PHE A CA 1
ATOM 1752 C C . PHE A 1 227 ? 5.5 -0.845 14.461 1 96.44 227 PHE A C 1
ATOM 1754 O O . PHE A 1 227 ? 4.902 -0.219 13.586 1 96.44 227 PHE A O 1
ATOM 1761 N N . LEU A 1 228 ? 6.32 -1.795 14.203 1 96.31 228 LEU A N 1
ATOM 1762 C CA . LEU A 1 228 ? 6.445 -2.484 12.922 1 96.31 228 LEU A CA 1
ATOM 1763 C C . LEU A 1 228 ? 6.59 -3.988 13.125 1 96.31 228 LEU A C 1
ATOM 1765 O O . LEU A 1 228 ? 7.168 -4.434 14.117 1 96.31 228 LEU A O 1
ATOM 1769 N N . PRO A 1 229 ? 6.023 -4.73 12.148 1 95.69 229 PRO A N 1
ATOM 1770 C CA . PRO A 1 229 ? 6.426 -6.137 12.164 1 95.69 229 PRO A CA 1
ATOM 1771 C C . PRO A 1 229 ? 7.941 -6.316 12.094 1 95.69 229 PRO A C 1
ATOM 1773 O O . PRO A 1 229 ? 8.617 -5.574 11.375 1 95.69 229 PRO A O 1
ATOM 1776 N N . CYS A 1 230 ? 8.445 -7.301 12.797 1 95.75 230 CYS A N 1
ATOM 1777 C CA . CYS A 1 230 ? 9.891 -7.5 12.891 1 95.75 230 CYS A CA 1
ATOM 1778 C C . CYS A 1 230 ? 10.492 -7.797 11.516 1 95.75 230 CYS A C 1
ATOM 1780 O O . CYS A 1 230 ? 11.609 -7.371 11.219 1 95.75 230 CYS A O 1
ATOM 1782 N N . PHE A 1 231 ? 9.75 -8.438 10.68 1 94.5 231 PHE A N 1
ATOM 1783 C CA . PHE A 1 231 ? 10.289 -8.805 9.383 1 94.5 231 PHE A CA 1
ATOM 1784 C C . PHE A 1 231 ? 10.523 -7.566 8.523 1 94.5 231 PHE A C 1
ATOM 1786 O O . PHE A 1 231 ? 11.227 -7.629 7.512 1 94.5 231 PHE A O 1
ATOM 1793 N N . LEU A 1 232 ? 9.906 -6.465 8.914 1 94.94 232 LEU A N 1
ATOM 1794 C CA . LEU A 1 232 ? 10.094 -5.207 8.195 1 94.94 232 LEU A CA 1
ATOM 1795 C C . LEU A 1 232 ? 11.164 -4.355 8.867 1 94.94 232 LEU A C 1
ATOM 1797 O O . LEU A 1 232 ? 12.055 -3.826 8.195 1 94.94 232 LEU A O 1
ATOM 1801 N N . GLY A 1 233 ? 11.078 -4.203 10.164 1 95.69 233 GLY A N 1
ATOM 1802 C CA . GLY A 1 233 ? 11.969 -3.324 10.906 1 95.69 233 GLY A CA 1
ATOM 1803 C C . GLY A 1 233 ? 13.383 -3.861 11.023 1 95.69 233 GLY A C 1
ATOM 1804 O O . GLY A 1 233 ? 14.344 -3.105 10.93 1 95.69 233 GLY A O 1
ATOM 1805 N N . ASP A 1 234 ? 13.523 -5.176 11.164 1 94.44 234 ASP A N 1
ATOM 1806 C CA . ASP A 1 234 ? 14.82 -5.777 11.469 1 94.44 234 ASP A CA 1
ATOM 1807 C C . ASP A 1 234 ? 15.734 -5.77 10.25 1 94.44 234 ASP A C 1
ATOM 1809 O O . ASP A 1 234 ? 16.953 -5.75 10.375 1 94.44 234 ASP A O 1
ATOM 1813 N N . ILE A 1 235 ? 15.156 -5.734 9.117 1 90.94 235 ILE A N 1
ATOM 1814 C CA . ILE A 1 235 ? 15.984 -5.875 7.922 1 90.94 235 ILE A CA 1
ATOM 1815 C C . ILE A 1 235 ? 16.375 -4.496 7.402 1 90.94 235 ILE A C 1
ATOM 1817 O O . ILE A 1 235 ? 17.203 -4.379 6.492 1 90.94 235 ILE A O 1
ATOM 1821 N N . ASP A 1 236 ? 15.742 -3.506 7.859 1 93.69 236 ASP A N 1
ATOM 1822 C CA . ASP A 1 236 ? 16.109 -2.152 7.445 1 93.69 236 ASP A CA 1
ATOM 1823 C C . ASP A 1 236 ? 17.297 -1.638 8.234 1 93.69 236 ASP A C 1
ATOM 1825 O O . ASP A 1 236 ? 17.219 -1.442 9.445 1 93.69 236 ASP A O 1
ATOM 1829 N N . PRO A 1 237 ? 18.391 -1.347 7.555 1 93.81 237 PRO A N 1
ATOM 1830 C CA . PRO A 1 237 ? 19.625 -0.987 8.266 1 93.81 237 PRO A CA 1
ATOM 1831 C C . PRO A 1 237 ? 19.531 0.379 8.938 1 93.81 237 PRO A C 1
ATOM 1833 O O . PRO A 1 237 ? 20.328 0.68 9.836 1 93.81 237 PRO A O 1
ATOM 1836 N N . ASP A 1 238 ? 18.625 1.194 8.555 1 95.75 238 ASP A N 1
ATOM 1837 C CA . ASP A 1 238 ? 18.516 2.535 9.117 1 95.75 238 ASP A CA 1
ATOM 1838 C C . ASP A 1 238 ? 17.75 2.514 10.438 1 95.75 238 ASP A C 1
ATOM 1840 O O . ASP A 1 238 ? 17.766 3.488 11.195 1 95.75 238 ASP A O 1
ATOM 1844 N N . LEU A 1 239 ? 17.094 1.402 10.703 1 97.38 239 LEU A N 1
ATOM 1845 C CA . LEU A 1 239 ? 16.203 1.357 11.867 1 97.38 239 LEU A CA 1
ATOM 1846 C C . LEU A 1 239 ? 16.844 0.562 13 1 97.38 239 LEU A C 1
ATOM 1848 O O . LEU A 1 239 ? 17.688 -0.31 12.758 1 97.38 239 LEU A O 1
ATOM 1852 N N . ALA A 1 240 ? 16.5 0.919 14.195 1 96.75 240 ALA A N 1
ATOM 1853 C CA . ALA A 1 240 ? 16.859 0.189 15.414 1 96.75 240 ALA A CA 1
ATOM 1854 C C . ALA A 1 240 ? 15.617 -0.136 16.234 1 96.75 240 ALA A C 1
ATOM 1856 O O . ALA A 1 240 ? 14.656 0.634 16.25 1 96.75 240 ALA A O 1
ATOM 1857 N N . ARG A 1 241 ? 15.703 -1.268 16.906 1 96.5 241 ARG A N 1
ATOM 1858 C CA . ARG A 1 241 ? 14.656 -1.547 17.891 1 96.5 241 ARG A CA 1
ATOM 1859 C C . ARG A 1 241 ? 14.734 -0.569 19.062 1 96.5 241 ARG A C 1
ATOM 1861 O O . ARG A 1 241 ? 15.789 -0.402 19.672 1 96.5 241 ARG A O 1
ATOM 1868 N N . PHE A 1 242 ? 13.68 0.107 19.281 1 96.44 242 PHE A N 1
ATOM 1869 C CA . PHE A 1 242 ? 13.555 0.992 20.438 1 96.44 242 PHE A CA 1
ATOM 1870 C C . PHE A 1 242 ? 13.047 0.227 21.656 1 96.44 242 PHE A C 1
ATOM 1872 O O . PHE A 1 242 ? 13.523 0.446 22.766 1 96.44 242 PHE A O 1
ATOM 1879 N N . HIS A 1 243 ? 12.055 -0.659 21.453 1 94.75 243 HIS A N 1
ATOM 1880 C CA . HIS A 1 243 ? 11.586 -1.649 22.422 1 94.75 243 HIS A CA 1
ATOM 1881 C C . HIS A 1 243 ? 11.539 -3.041 21.797 1 94.75 243 HIS A C 1
ATOM 1883 O O . HIS A 1 243 ? 11.148 -3.197 20.641 1 94.75 243 HIS A O 1
ATOM 1889 N N . GLU A 1 244 ? 11.875 -4.055 22.562 1 93.5 244 GLU A N 1
ATOM 1890 C CA . GLU A 1 244 ? 11.875 -5.445 22.125 1 93.5 244 GLU A CA 1
ATOM 1891 C C . GLU A 1 244 ? 10.453 -5.953 21.906 1 93.5 244 GLU A C 1
ATOM 1893 O O . GLU A 1 244 ? 9.508 -5.422 22.484 1 93.5 244 GLU A O 1
ATOM 1898 N N . PRO A 1 245 ? 10.422 -6.965 21.062 1 92.69 245 PRO A N 1
ATOM 1899 C CA . PRO A 1 245 ? 9.094 -7.551 20.859 1 92.69 245 PRO A CA 1
ATOM 1900 C C . PRO A 1 245 ? 8.531 -8.172 22.141 1 92.69 245 PRO A C 1
ATOM 1902 O O . PRO A 1 245 ? 9.281 -8.727 22.953 1 92.69 245 PRO A O 1
ATOM 1905 N N . GLU A 1 246 ? 7.211 -8.047 22.234 1 92.25 246 GLU A N 1
ATOM 1906 C CA . GLU A 1 246 ? 6.484 -8.664 23.344 1 92.25 246 GLU A CA 1
ATOM 1907 C C . GLU A 1 246 ? 5.438 -9.648 22.844 1 92.25 246 GLU A C 1
ATOM 1909 O O . GLU A 1 246 ? 4.797 -9.414 21.812 1 92.25 246 GLU A O 1
ATOM 1914 N N . LYS A 1 247 ? 5.184 -10.672 23.594 1 91.56 247 LYS A N 1
ATOM 1915 C CA . LYS A 1 247 ? 4.285 -11.758 23.203 1 91.56 247 LYS A CA 1
ATOM 1916 C C . LYS A 1 247 ? 2.867 -11.242 22.969 1 91.56 247 LYS A C 1
ATOM 1918 O O . LYS A 1 247 ? 2.143 -11.758 22.125 1 91.56 247 LYS A O 1
ATOM 1923 N N . GLN A 1 248 ? 2.506 -10.266 23.688 1 90.69 248 GLN A N 1
ATOM 1924 C CA . GLN A 1 248 ? 1.149 -9.734 23.594 1 90.69 248 GLN A CA 1
ATOM 1925 C C . GLN A 1 248 ? 0.903 -9.078 22.234 1 90.69 248 GLN A C 1
ATOM 1927 O O . GLN A 1 248 ? -0.245 -8.828 21.859 1 90.69 248 GLN A O 1
ATOM 1932 N N . HIS A 1 249 ? 1.984 -8.82 21.547 1 91.75 249 HIS A N 1
ATOM 1933 C CA . HIS A 1 249 ? 1.854 -8.18 20.234 1 91.75 249 HIS A CA 1
ATOM 1934 C C . HIS A 1 249 ? 2.059 -9.18 19.109 1 91.75 249 HIS A C 1
ATOM 1936 O O . HIS A 1 249 ? 2.213 -8.781 17.953 1 91.75 249 HIS A O 1
ATOM 1942 N N . HIS A 1 250 ? 2.059 -10.492 19.453 1 93.12 250 HIS A N 1
ATOM 1943 C CA . HIS A 1 250 ? 2.191 -11.539 18.453 1 93.12 250 HIS A CA 1
ATOM 1944 C C . HIS A 1 250 ? 0.875 -11.773 17.719 1 93.12 250 HIS A C 1
ATOM 1946 O O . HIS A 1 250 ? -0.19 -11.797 18.344 1 93.12 250 HIS A O 1
ATOM 1952 N N . LEU A 1 251 ? 1.028 -11.859 16.453 1 92.19 251 LEU A N 1
ATOM 1953 C CA . LEU A 1 251 ? -0.114 -12.234 15.625 1 92.19 251 LEU A CA 1
ATOM 1954 C C . LEU A 1 251 ? 0.183 -13.5 14.828 1 92.19 251 LEU A C 1
ATOM 1956 O O . LEU A 1 251 ? 1.335 -13.758 14.469 1 92.19 251 LEU A O 1
ATOM 1960 N N . GLY A 1 252 ? -0.889 -14.195 14.531 1 92.31 252 GLY A N 1
ATOM 1961 C CA . GLY A 1 252 ? -0.72 -15.352 13.664 1 92.31 252 GLY A CA 1
ATOM 1962 C C . GLY A 1 252 ? -0.796 -15.008 12.188 1 92.31 252 GLY A C 1
ATOM 1963 O O . GLY A 1 252 ? -1.602 -14.172 11.781 1 92.31 252 GLY A O 1
ATOM 1964 N N . LEU A 1 253 ? 0.057 -15.625 11.445 1 93.75 253 LEU A N 1
ATOM 1965 C CA . LEU A 1 253 ? -0.057 -15.609 9.992 1 93.75 253 LEU A CA 1
ATOM 1966 C C . LEU A 1 253 ? -0.757 -16.875 9.492 1 93.75 253 LEU A C 1
ATOM 1968 O O . LEU A 1 253 ? -0.321 -17.984 9.789 1 93.75 253 LEU A O 1
ATOM 1972 N N . TRP A 1 254 ? -1.801 -16.625 8.711 1 91.81 254 TRP A N 1
ATOM 1973 C CA . TRP A 1 254 ? -2.631 -17.75 8.305 1 91.81 254 TRP A CA 1
ATOM 1974 C C . TRP A 1 254 ? -2.789 -17.781 6.785 1 91.81 254 TRP A C 1
ATOM 1976 O O . TRP A 1 254 ? -2.861 -16.734 6.137 1 91.81 254 TRP A O 1
ATOM 1986 N N . LEU A 1 255 ? -2.80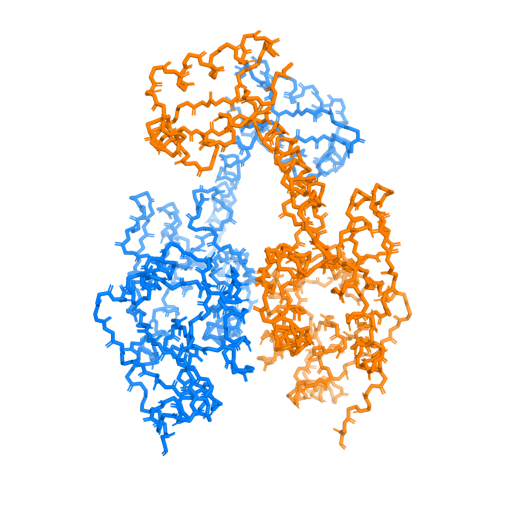1 -18.938 6.27 1 93 255 LEU A N 1
ATOM 1987 C CA . LEU A 1 255 ? -3.256 -19.203 4.906 1 93 255 LEU A CA 1
ATOM 1988 C C . LEU A 1 255 ? -4.645 -19.828 4.914 1 93 255 LEU A C 1
ATOM 1990 O O . LEU A 1 255 ? -4.832 -20.922 5.465 1 93 255 LEU A O 1
ATOM 1994 N N . LEU A 1 256 ? -5.562 -19.094 4.32 1 89.5 256 LEU A N 1
ATOM 1995 C CA . LEU A 1 256 ? -6.965 -19.484 4.395 1 89.5 256 LEU A CA 1
ATOM 1996 C C . LEU A 1 256 ? -7.555 -19.656 3 1 89.5 256 LEU A C 1
ATOM 1998 O O . LEU A 1 256 ? -7.184 -18.938 2.07 1 89.5 256 LEU A O 1
ATOM 2002 N N . TYR A 1 257 ? -8.391 -20.578 2.926 1 85.75 257 TYR A N 1
ATOM 2003 C CA . TYR A 1 257 ? -9.156 -20.766 1.696 1 85.75 257 TYR A CA 1
ATOM 2004 C C . TYR A 1 257 ? -10.508 -21.391 1.983 1 85.75 257 TYR A C 1
ATOM 2006 O O . TYR A 1 257 ? -10.734 -21.922 3.078 1 85.75 257 TYR A O 1
ATOM 2014 N N . HIS A 1 258 ? -11.359 -21.219 1.058 1 79.62 258 HIS A N 1
ATOM 2015 C CA . HIS A 1 258 ? -12.688 -21.797 1.202 1 79.62 258 HIS A CA 1
ATOM 2016 C C . HIS A 1 258 ? -12.625 -23.328 1.204 1 79.62 258 HIS A C 1
ATOM 2018 O O . HIS A 1 258 ? -11.836 -23.922 0.459 1 79.62 258 HIS A O 1
ATOM 2024 N N . ARG A 1 259 ? -13.477 -23.938 1.912 1 76.31 259 ARG A N 1
ATOM 2025 C CA . ARG A 1 259 ? -13.508 -25.391 2.076 1 76.31 259 ARG A CA 1
ATOM 2026 C C . ARG A 1 259 ? -13.672 -26.094 0.731 1 76.31 259 ARG A C 1
ATOM 2028 O O . ARG A 1 259 ? -13.117 -27.172 0.515 1 76.31 259 ARG A O 1
ATOM 2035 N N . ASP A 1 260 ? -14.312 -25.453 -0.151 1 73.12 260 ASP A N 1
ATOM 2036 C CA . ASP A 1 260 ? -14.609 -26.031 -1.453 1 73.12 260 ASP A CA 1
ATOM 2037 C C . ASP A 1 260 ? -13.344 -26.172 -2.299 1 73.12 260 ASP A C 1
ATOM 2039 O O . ASP A 1 260 ? -13.32 -26.906 -3.279 1 73.12 260 ASP A O 1
ATOM 2043 N N . LEU A 1 261 ? -12.352 -25.484 -1.864 1 79.12 261 LEU A N 1
ATOM 2044 C CA . LEU A 1 261 ? -11.133 -25.469 -2.664 1 79.12 261 LEU A CA 1
ATOM 2045 C C . LEU A 1 261 ? -10.07 -26.391 -2.061 1 79.12 261 LEU A C 1
ATOM 2047 O O . LEU A 1 261 ? -8.938 -26.438 -2.539 1 79.12 261 LEU A O 1
ATOM 2051 N N . ARG A 1 262 ? -10.469 -27.141 -1.145 1 77.81 262 ARG A N 1
ATOM 2052 C CA . ARG A 1 262 ? -9.531 -27.969 -0.4 1 77.81 262 ARG A CA 1
ATOM 2053 C C . ARG A 1 262 ? -8.875 -29 -1.307 1 77.81 262 ARG A C 1
ATOM 2055 O O . ARG A 1 262 ? -7.738 -29.406 -1.073 1 77.81 262 ARG A O 1
ATOM 2062 N N . THR A 1 263 ? -9.586 -29.375 -2.377 1 78.56 263 THR A N 1
ATOM 2063 C CA . THR A 1 263 ? -9.062 -30.438 -3.229 1 78.56 263 THR A CA 1
ATOM 2064 C C . THR A 1 263 ? -8.57 -29.875 -4.559 1 78.56 263 THR A C 1
ATOM 2066 O O . THR A 1 263 ? -8.172 -30.625 -5.449 1 78.56 263 THR A O 1
ATOM 2069 N N . THR A 1 264 ? -8.688 -28.562 -4.672 1 82.75 264 THR A N 1
ATOM 2070 C CA . THR A 1 264 ? -8.172 -27.922 -5.875 1 82.75 264 THR A CA 1
ATOM 2071 C C . THR A 1 264 ? -6.645 -27.984 -5.898 1 82.75 264 THR A C 1
ATOM 2073 O O . THR A 1 264 ? -5.988 -27.469 -4.984 1 82.75 264 THR A O 1
ATOM 2076 N N . ASN A 1 265 ? -6.082 -28.562 -6.914 1 86.19 265 ASN A N 1
ATOM 2077 C CA . ASN A 1 265 ? -4.656 -28.859 -6.973 1 86.19 265 ASN A CA 1
ATOM 2078 C C . ASN A 1 265 ? -3.812 -27.594 -6.852 1 86.19 265 ASN A C 1
ATOM 2080 O O . ASN A 1 265 ? -2.846 -27.562 -6.086 1 86.19 265 ASN A O 1
ATOM 2084 N N . ARG A 1 266 ? -4.105 -26.531 -7.605 1 91.81 266 ARG A N 1
ATOM 2085 C CA . ARG A 1 266 ? -3.305 -25.312 -7.57 1 91.81 266 ARG A CA 1
ATOM 2086 C C . ARG A 1 266 ? -3.307 -24.688 -6.176 1 91.81 266 ARG A C 1
ATOM 2088 O O . ARG A 1 266 ? -2.309 -24.109 -5.746 1 91.81 266 ARG A O 1
ATOM 2095 N N . VAL A 1 267 ? -4.426 -24.859 -5.457 1 91.12 267 VAL A N 1
ATOM 2096 C CA . VAL A 1 267 ? -4.531 -24.344 -4.098 1 91.12 267 VAL A CA 1
ATOM 2097 C C . VAL A 1 267 ? -3.664 -25.172 -3.156 1 91.12 267 VAL A C 1
ATOM 2099 O O . VAL A 1 267 ? -2.928 -24.625 -2.334 1 91.12 267 VAL A O 1
ATOM 2102 N N . THR A 1 268 ? -3.746 -26.484 -3.307 1 88.38 268 THR A N 1
ATOM 2103 C CA . THR A 1 268 ? -2.967 -27.391 -2.471 1 88.38 268 THR A CA 1
ATOM 2104 C C . THR A 1 268 ? -1.473 -27.203 -2.713 1 88.38 268 THR A C 1
ATOM 2106 O O . THR A 1 268 ? -0.688 -27.125 -1.766 1 88.38 268 THR A O 1
ATOM 2109 N N . LEU A 1 269 ? -1.101 -27.078 -3.982 1 91.62 269 LEU A N 1
ATOM 2110 C CA . LEU A 1 269 ? 0.299 -26.875 -4.336 1 91.62 269 LEU A CA 1
ATOM 2111 C C . LEU A 1 269 ? 0.817 -25.562 -3.746 1 91.62 269 LEU A C 1
ATOM 2113 O O . LEU A 1 269 ? 1.909 -25.516 -3.176 1 91.62 269 LEU A O 1
ATOM 2117 N N . PHE A 1 270 ? 0.008 -24.547 -3.875 1 96.12 270 PHE A N 1
ATOM 2118 C CA . PHE A 1 270 ? 0.402 -23.25 -3.35 1 96.12 270 PHE A CA 1
ATOM 2119 C C . PHE A 1 270 ? 0.518 -23.297 -1.83 1 96.12 270 PHE A C 1
ATOM 2121 O O . PHE A 1 270 ? 1.477 -22.766 -1.261 1 96.12 270 PHE A O 1
ATOM 2128 N N . SER A 1 271 ? -0.421 -23.875 -1.213 1 93.81 271 SER A N 1
ATOM 2129 C CA . SER A 1 271 ? -0.43 -23.984 0.242 1 93.81 271 SER A CA 1
ATOM 2130 C C . SER A 1 271 ? 0.814 -24.703 0.752 1 93.81 271 SER A C 1
ATOM 2132 O O . SER A 1 271 ? 1.478 -24.219 1.677 1 93.81 271 SER A O 1
ATOM 2134 N N . LYS A 1 272 ? 1.14 -25.812 0.169 1 92.5 272 LYS A N 1
ATOM 2135 C CA . LYS A 1 272 ? 2.32 -26.578 0.565 1 92.5 272 LYS A CA 1
ATOM 2136 C C . LYS A 1 272 ? 3.598 -25.781 0.324 1 92.5 272 LYS A C 1
ATOM 2138 O O . LYS A 1 272 ? 4.508 -25.781 1.157 1 92.5 272 LYS A O 1
ATOM 2143 N N . HIS A 1 273 ? 3.664 -25.109 -0.799 1 96 273 HIS A N 1
ATOM 2144 C CA . HIS A 1 273 ? 4.812 -24.281 -1.131 1 96 273 HIS A CA 1
ATOM 2145 C C . HIS A 1 273 ? 5.023 -23.188 -0.085 1 96 273 HIS A C 1
ATOM 2147 O O . HIS A 1 273 ? 6.137 -23.016 0.42 1 96 273 HIS A O 1
ATOM 2153 N N . MET A 1 274 ? 3.957 -22.516 0.26 1 97.44 274 MET A N 1
ATOM 2154 C CA . MET A 1 274 ? 4.059 -21.406 1.207 1 97.44 274 MET A CA 1
ATOM 2155 C C . MET A 1 274 ? 4.441 -21.922 2.596 1 97.44 274 MET A C 1
ATOM 2157 O O . MET A 1 274 ? 5.219 -21.281 3.303 1 97.44 274 MET A O 1
ATOM 2161 N N . GLN A 1 275 ? 3.855 -23.031 2.945 1 94.38 275 GLN A N 1
ATOM 2162 C CA . GLN A 1 275 ? 4.211 -23.625 4.23 1 94.38 275 GLN A CA 1
ATOM 2163 C C . GLN A 1 275 ? 5.707 -23.906 4.309 1 94.38 275 GLN A C 1
ATOM 2165 O O . GLN A 1 275 ? 6.352 -23.594 5.309 1 94.38 275 GLN A O 1
ATOM 2170 N N . ARG A 1 276 ? 6.258 -24.453 3.291 1 94.06 276 ARG A N 1
ATOM 2171 C CA . ARG A 1 276 ? 7.68 -24.781 3.242 1 94.06 276 ARG A CA 1
ATOM 2172 C C . ARG A 1 276 ? 8.531 -23.516 3.277 1 94.06 276 ARG A C 1
ATOM 2174 O O . ARG A 1 276 ? 9.5 -23.438 4.039 1 94.06 276 ARG A O 1
ATOM 2181 N N . GLU A 1 277 ? 8.203 -22.531 2.479 1 96.06 277 GLU A N 1
ATOM 2182 C CA . GLU A 1 277 ? 8.977 -21.297 2.377 1 96.06 277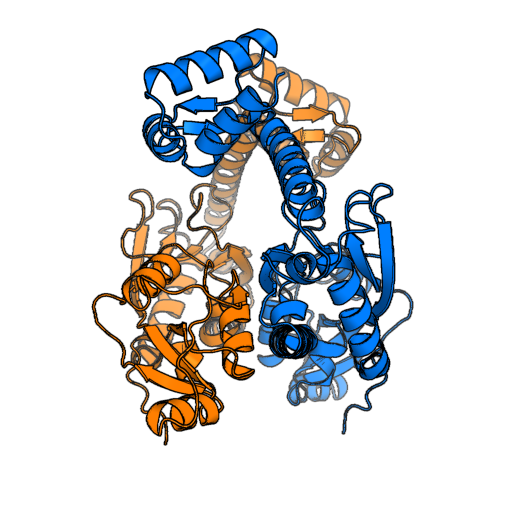 GLU A CA 1
ATOM 2183 C C . GLU A 1 277 ? 8.969 -20.531 3.693 1 96.06 277 GLU A C 1
ATOM 2185 O O . GLU A 1 277 ? 10.008 -20.016 4.129 1 96.06 277 GLU A O 1
ATOM 2190 N N . ILE A 1 278 ? 7.816 -20.453 4.309 1 96.12 278 ILE A N 1
ATOM 2191 C CA . ILE A 1 278 ? 7.68 -19.672 5.539 1 96.12 278 ILE A CA 1
ATOM 2192 C C . ILE A 1 278 ? 8.422 -20.375 6.672 1 96.12 278 ILE A C 1
ATOM 2194 O O . ILE A 1 278 ? 9.023 -19.719 7.527 1 96.12 278 ILE A O 1
ATOM 2198 N N . LYS A 1 279 ? 8.312 -21.688 6.688 1 91.81 279 LYS A N 1
ATOM 2199 C CA . LYS A 1 279 ? 9.039 -22.453 7.695 1 91.81 279 LYS A CA 1
ATOM 2200 C C . LYS A 1 279 ? 10.531 -22.125 7.656 1 91.81 279 LYS A C 1
ATOM 2202 O O . LYS A 1 279 ? 11.172 -22.016 8.703 1 91.81 279 LYS A O 1
ATOM 2207 N N . LYS A 1 280 ? 11.102 -21.906 6.488 1 92.38 280 LYS A N 1
ATOM 2208 C CA . LYS A 1 280 ? 12.516 -21.594 6.312 1 92.38 280 LYS A CA 1
ATOM 2209 C C . LYS A 1 280 ? 12.836 -20.203 6.852 1 92.38 280 LYS A C 1
ATOM 2211 O O . LYS A 1 280 ? 13.977 -19.922 7.211 1 92.38 280 LYS A O 1
ATOM 2216 N N . ALA A 1 281 ? 11.805 -19.344 6.898 1 92.88 281 ALA A N 1
ATOM 2217 C CA . ALA A 1 281 ? 12.031 -17.938 7.238 1 92.88 281 ALA A C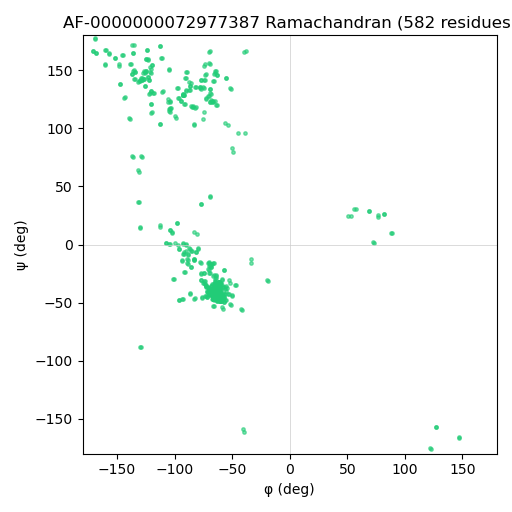A 1
ATOM 2218 C C . ALA A 1 281 ? 11.398 -17.594 8.578 1 92.88 281 ALA A C 1
ATOM 2220 O O . ALA A 1 281 ? 11.188 -16.422 8.883 1 92.88 281 ALA A O 1
ATOM 2221 N N . THR A 1 282 ? 11.055 -18.531 9.375 1 91.94 282 THR A N 1
ATOM 2222 C CA . THR A 1 282 ? 10.297 -18.344 10.609 1 91.94 282 THR A CA 1
ATOM 2223 C C . THR A 1 282 ? 11 -17.359 11.531 1 91.94 282 THR A C 1
ATOM 2225 O O . THR A 1 282 ? 10.344 -16.516 12.164 1 91.94 282 THR A O 1
ATOM 2228 N N . ALA A 1 283 ? 12.328 -17.375 11.625 1 91.94 283 ALA A N 1
ATOM 2229 C CA . ALA A 1 283 ? 13.094 -16.516 12.516 1 91.94 283 ALA A CA 1
ATOM 2230 C C . ALA A 1 283 ? 12.867 -15.039 12.164 1 91.94 283 ALA A C 1
ATOM 2232 O O . ALA A 1 283 ? 12.797 -14.188 13.055 1 91.94 283 ALA A O 1
ATOM 2233 N N . LEU A 1 284 ? 12.75 -14.766 10.914 1 92 284 LEU A N 1
ATOM 2234 C CA . LEU A 1 284 ? 12.516 -13.406 10.438 1 92 284 LEU A CA 1
ATOM 2235 C C . LEU A 1 284 ? 11.156 -12.898 10.898 1 92 284 LEU A C 1
ATOM 2237 O O . LEU A 1 284 ? 11.023 -11.75 11.328 1 92 284 LEU A O 1
ATOM 2241 N N . PHE A 1 285 ? 10.141 -13.758 10.859 1 94.69 285 PHE A N 1
ATOM 2242 C CA . PHE A 1 285 ? 8.773 -13.383 11.227 1 94.69 285 PHE A CA 1
ATOM 2243 C C . PHE A 1 285 ? 8.641 -13.242 12.742 1 94.69 285 PHE A C 1
ATOM 2245 O O . PHE A 1 285 ? 7.926 -12.359 13.227 1 94.69 285 PHE A O 1
ATOM 2252 N N . GLU A 1 286 ? 9.406 -14.023 13.438 1 93.75 286 GLU A N 1
ATOM 2253 C CA . GLU A 1 286 ? 9.234 -14.109 14.883 1 93.75 286 GLU A CA 1
ATOM 2254 C C . GLU A 1 286 ? 10.156 -13.125 15.609 1 93.75 286 GLU A C 1
ATOM 2256 O O . GLU A 1 286 ? 10.164 -13.07 16.844 1 93.75 286 GLU A O 1
ATOM 2261 N N . GLY A 1 287 ? 10.93 -12.367 14.812 1 93 287 GLY A N 1
ATOM 2262 C CA . GLY A 1 287 ? 11.797 -11.352 15.398 1 93 287 GLY A CA 1
ATOM 2263 C C . GLY A 1 287 ? 13.047 -11.93 16.031 1 93 287 GLY A C 1
ATOM 2264 O O . GLY A 1 287 ? 13.547 -11.391 17.031 1 93 287 GLY A O 1
ATOM 2265 N N . GLU A 1 288 ? 13.484 -13.062 15.602 1 87.19 288 GLU A N 1
ATOM 2266 C CA . GLU A 1 288 ? 14.641 -13.734 16.188 1 87.19 288 GLU A CA 1
ATOM 2267 C C . GLU A 1 288 ? 15.898 -13.492 15.352 1 87.19 288 GLU A C 1
ATOM 2269 O O . GLU A 1 288 ? 16.969 -14.039 15.641 1 87.19 288 GLU A O 1
ATOM 2274 N N . THR A 1 289 ? 15.766 -12.688 14.227 1 73.62 289 THR A N 1
ATOM 2275 C CA . THR A 1 289 ? 16.953 -12.383 13.438 1 73.62 289 THR A CA 1
ATOM 2276 C C . THR A 1 289 ? 17.828 -11.359 14.141 1 73.62 289 THR A C 1
ATOM 2278 O O . THR A 1 289 ? 17.344 -10.32 14.586 1 73.62 289 THR A O 1
ATOM 2281 N N . PRO A 1 290 ? 19.031 -11.711 14.562 1 56.44 290 PRO A N 1
ATOM 2282 C CA . PRO A 1 290 ? 19.922 -10.781 15.266 1 56.44 290 PRO A CA 1
ATOM 2283 C C . PRO A 1 290 ? 20.188 -9.508 14.477 1 56.44 290 PRO A C 1
ATOM 2285 O O . PRO A 1 290 ? 20.25 -9.539 13.242 1 56.44 290 PRO A O 1
ATOM 2288 N N . MET A 1 291 ? 19.594 -8.352 14.82 1 54.03 291 MET A N 1
ATOM 2289 C CA . MET A 1 291 ? 20.031 -7.086 14.234 1 54.03 291 MET A CA 1
ATOM 2290 C C . MET A 1 291 ? 21.547 -6.988 14.234 1 54.03 291 MET A C 1
ATOM 2292 O O . MET A 1 291 ? 22.203 -7.367 15.203 1 54.03 291 MET A O 1
ATOM 2296 N N . SER A 1 292 ? 22.125 -7.336 13.117 1 43.69 292 SER A N 1
ATOM 2297 C CA . SER A 1 292 ? 23.562 -7.09 13.195 1 43.69 292 SER A CA 1
ATOM 2298 C C . SER A 1 292 ? 23.844 -5.672 13.68 1 43.69 292 SER A C 1
ATOM 2300 O O . SER A 1 292 ? 23.359 -4.699 13.102 1 43.69 292 SER A O 1
ATOM 2302 N N . PHE A 1 293 ? 23.828 -5.434 14.914 1 36.09 293 PHE A N 1
ATOM 2303 C CA . PHE A 1 293 ? 24.531 -4.246 15.391 1 36.09 293 PHE A CA 1
ATOM 2304 C C . PHE A 1 293 ? 25.984 -4.27 14.969 1 36.09 293 PHE A C 1
ATOM 2306 O O . PHE A 1 293 ? 26.594 -5.34 14.867 1 36.09 293 PHE A O 1
ATOM 2313 N N . MET B 1 1 ? -32.625 20.172 8.172 1 46.38 1 MET B N 1
ATOM 2314 C CA . MET B 1 1 ? -31.688 19.453 9.008 1 46.38 1 MET B CA 1
ATOM 2315 C C . MET B 1 1 ? -30.828 20.422 9.812 1 46.38 1 MET B C 1
ATOM 2317 O O . MET B 1 1 ? -30.328 21.406 9.273 1 46.38 1 MET B O 1
ATOM 2321 N N . GLN B 1 2 ? -31.016 20.438 11.102 1 56.38 2 GLN B N 1
ATOM 2322 C CA . GLN B 1 2 ? -30.219 21.281 11.992 1 56.38 2 GLN B CA 1
ATOM 2323 C C . GLN B 1 2 ? -28.844 20.688 12.227 1 56.38 2 GLN B C 1
ATOM 2325 O O . GLN B 1 2 ? -28.656 19.469 12.188 1 56.38 2 GLN B O 1
ATOM 2330 N N . TRP B 1 3 ? -27.891 21.531 12.281 1 59.78 3 TRP B N 1
ATOM 2331 C CA . TRP B 1 3 ? -26.5 21.156 12.484 1 59.78 3 TRP B CA 1
ATOM 2332 C C . TRP B 1 3 ? -26.375 20.156 13.633 1 59.78 3 TRP B C 1
ATOM 2334 O O . TRP B 1 3 ? -25.578 19.219 13.57 1 59.78 3 TRP B O 1
ATOM 2344 N N . ASP B 1 4 ? -27.156 20.297 14.57 1 65.25 4 ASP B N 1
ATOM 2345 C CA . ASP B 1 4 ? -27.109 19.438 15.742 1 65.25 4 ASP B CA 1
ATOM 2346 C C . ASP B 1 4 ? -27.453 17.984 15.367 1 65.25 4 ASP B C 1
ATOM 2348 O O . ASP B 1 4 ? -26.875 17.047 15.914 1 65.25 4 ASP B O 1
ATOM 2352 N N . ASP B 1 5 ? -28.297 17.859 14.391 1 73 5 ASP B N 1
ATOM 2353 C CA . ASP B 1 5 ? -28.688 16.531 13.938 1 73 5 ASP B CA 1
ATOM 2354 C C . ASP B 1 5 ? -27.531 15.844 13.188 1 73 5 ASP B C 1
ATOM 2356 O O . ASP B 1 5 ? -27.297 14.656 13.375 1 73 5 ASP B O 1
ATOM 2360 N N . ALA B 1 6 ? -26.875 16.656 12.414 1 73.06 6 ALA B N 1
ATOM 2361 C CA . ALA B 1 6 ? -25.734 16.125 11.664 1 73.06 6 ALA B CA 1
ATOM 2362 C C . ALA B 1 6 ? -24.609 15.695 12.602 1 73.06 6 ALA B C 1
ATOM 2364 O O . ALA B 1 6 ? -23.953 14.68 12.375 1 73.06 6 ALA B O 1
ATOM 2365 N N . ARG B 1 7 ? -24.484 16.438 13.648 1 75.44 7 ARG B N 1
ATOM 2366 C CA . ARG B 1 7 ? -23.469 16.141 14.656 1 75.44 7 ARG B CA 1
ATOM 2367 C C . ARG B 1 7 ? -23.766 14.82 15.359 1 75.44 7 ARG B C 1
ATOM 2369 O O . ARG B 1 7 ? -22.859 14.008 15.586 1 75.44 7 ARG B O 1
ATOM 2376 N N . ILE B 1 8 ? -24.969 14.648 15.672 1 79.19 8 ILE B N 1
ATOM 2377 C CA . ILE B 1 8 ? -25.391 13.43 16.344 1 79.19 8 ILE B CA 1
ATOM 2378 C C . ILE B 1 8 ? -25.219 12.234 15.422 1 79.19 8 ILE B C 1
ATOM 2380 O O . ILE B 1 8 ? -24.703 11.188 15.828 1 79.19 8 ILE B O 1
ATOM 2384 N N . PHE B 1 9 ? -25.578 12.469 14.172 1 85.69 9 PHE B N 1
ATOM 2385 C CA . PHE B 1 9 ? -25.422 11.414 13.172 1 85.69 9 PHE B CA 1
ATOM 2386 C C . PHE B 1 9 ? -23.969 11.055 12.977 1 85.69 9 PHE B C 1
ATOM 2388 O O . PHE B 1 9 ? -23.609 9.875 12.945 1 85.69 9 PHE B O 1
ATOM 2395 N N . LEU B 1 10 ? -23.172 12.023 12.922 1 80.31 10 LEU B N 1
ATOM 2396 C CA . LEU B 1 10 ? -21.75 11.805 12.727 1 80.31 10 LEU B CA 1
ATOM 2397 C C . LEU B 1 10 ? -21.141 11.023 13.891 1 80.31 10 LEU B C 1
ATOM 2399 O O . LEU B 1 10 ? -20.266 10.172 13.695 1 80.31 10 LEU B O 1
ATOM 2403 N N . ALA B 1 11 ? -21.547 11.273 15.078 1 80.81 11 ALA B N 1
ATOM 2404 C CA . ALA B 1 11 ? -21.078 10.547 16.266 1 80.81 11 ALA B CA 1
ATOM 2405 C C . ALA B 1 11 ? -21.438 9.07 16.172 1 80.81 11 ALA B C 1
ATOM 2407 O O . ALA B 1 11 ? -20.625 8.203 16.484 1 80.81 11 ALA B O 1
ATOM 2408 N N . VAL B 1 12 ? -22.594 8.859 15.688 1 85.12 12 VAL B N 1
ATOM 2409 C CA . VAL B 1 12 ? -23.047 7.48 15.539 1 85.12 12 VAL B CA 1
ATOM 2410 C C . VAL B 1 12 ? -22.234 6.785 14.438 1 85.12 12 VAL B C 1
ATOM 2412 O O . VAL B 1 12 ? -21.812 5.637 14.602 1 85.12 12 VAL B O 1
ATOM 2415 N N . ALA B 1 13 ? -22.031 7.496 13.414 1 80.81 13 ALA B N 1
ATOM 2416 C CA . ALA B 1 13 ? -21.281 6.949 12.281 1 80.81 13 ALA B CA 1
ATOM 2417 C C . ALA B 1 13 ? -19.859 6.602 12.68 1 80.81 13 ALA B C 1
ATOM 2419 O O . ALA B 1 13 ? -19.328 5.57 12.266 1 80.81 13 ALA B O 1
ATOM 2420 N N . ARG B 1 14 ? -19.297 7.43 13.445 1 74.69 14 ARG B N 1
ATOM 2421 C CA . ARG B 1 14 ? -17.922 7.281 13.875 1 74.69 14 ARG B CA 1
ATOM 2422 C C . ARG B 1 14 ? -17.781 6.156 14.898 1 74.69 14 ARG B C 1
ATOM 2424 O O . ARG B 1 14 ? -16.844 5.352 14.82 1 74.69 14 ARG B O 1
ATOM 2431 N N . GLU B 1 15 ? -18.719 6.133 15.859 1 74.44 15 GLU B N 1
ATOM 2432 C CA . GLU B 1 15 ? -18.609 5.238 17.016 1 74.44 15 GLU B CA 1
ATOM 2433 C C . GLU B 1 15 ? -19.188 3.861 16.688 1 74.44 15 GLU B C 1
ATOM 2435 O O . GLU B 1 15 ? -18.875 2.879 17.375 1 74.44 15 GLU B O 1
ATOM 2440 N N . GLY B 1 16 ? -20.016 3.855 15.625 1 76.81 16 GLY B N 1
ATOM 2441 C CA . GLY B 1 16 ? -20.609 2.6 15.195 1 76.81 16 GLY B CA 1
ATOM 2442 C C . GLY B 1 16 ? -21.688 2.098 16.125 1 76.81 16 GLY B C 1
ATOM 2443 O O . GLY B 1 16 ? -22.156 0.964 15.992 1 76.81 16 GLY B O 1
ATOM 2444 N N . SER B 1 17 ? -22.016 2.811 17.172 1 84.19 17 SER B N 1
ATOM 2445 C CA . SER B 1 17 ? -23.094 2.455 18.094 1 84.19 17 SER B CA 1
ATOM 2446 C C . SER B 1 17 ? -23.75 3.697 18.688 1 84.19 17 SER B C 1
ATOM 2448 O O . SER B 1 17 ? -23.109 4.742 18.812 1 84.19 17 SER B O 1
ATOM 2450 N N . PHE B 1 18 ? -25.016 3.557 19.109 1 85.19 18 PHE B N 1
ATOM 2451 C CA . PHE B 1 18 ? -25.766 4.656 19.703 1 85.19 18 PHE B CA 1
ATOM 2452 C C . PHE B 1 18 ? -25.281 4.949 21.109 1 85.19 18 PHE B C 1
ATOM 2454 O O . PHE B 1 18 ? -25.172 6.109 21.5 1 85.19 18 PHE B O 1
ATOM 2461 N N . SER B 1 19 ? -24.906 3.861 21.703 1 86.88 19 SER B N 1
ATOM 2462 C CA . SER B 1 19 ? -24.453 4.027 23.078 1 86.88 19 SER B CA 1
ATOM 2463 C C . SER B 1 19 ? -23.109 4.754 23.125 1 86.88 19 SER B C 1
ATOM 2465 O O . SER B 1 19 ? -22.922 5.668 23.938 1 86.88 19 SER B O 1
ATOM 2467 N N . SER B 1 20 ? -22.297 4.406 22.312 1 84.81 20 SER B N 1
ATOM 2468 C CA . SER B 1 20 ? -20.984 5.027 22.266 1 84.81 20 SER B CA 1
ATOM 2469 C C . SER B 1 20 ? -21.062 6.469 21.766 1 84.81 20 SER B C 1
ATOM 2471 O O . SER B 1 20 ? -20.344 7.344 22.266 1 84.81 20 SER B O 1
ATOM 2473 N N . ALA B 1 21 ? -21.875 6.66 20.891 1 86.25 21 ALA B N 1
ATOM 2474 C CA . ALA B 1 21 ? -22.109 8.016 20.391 1 86.25 21 ALA B CA 1
ATOM 2475 C C . ALA B 1 21 ? -22.672 8.914 21.5 1 86.25 21 ALA B C 1
ATOM 2477 O O . ALA B 1 21 ? -22.266 10.07 21.625 1 86.25 21 ALA B O 1
ATOM 2478 N N . ALA B 1 22 ? -23.547 8.359 22.25 1 86.88 22 ALA B N 1
ATOM 2479 C CA . ALA B 1 22 ? -24.141 9.102 23.359 1 86.88 22 ALA B CA 1
ATOM 2480 C C . ALA B 1 22 ? -23.078 9.508 24.375 1 86.88 22 ALA B C 1
ATOM 2482 O O . ALA B 1 22 ? -23.062 10.648 24.844 1 86.88 22 ALA B O 1
ATOM 2483 N N . LYS B 1 23 ? -22.266 8.617 24.641 1 82.75 23 LYS B N 1
ATOM 2484 C CA . LYS B 1 23 ? -21.156 8.883 25.578 1 82.75 23 LYS B CA 1
ATOM 2485 C C . LYS B 1 23 ? -20.25 9.984 25.047 1 82.75 23 LYS B C 1
ATOM 2487 O O . LYS B 1 23 ? -19.859 10.891 25.781 1 82.75 23 LYS B O 1
ATOM 2492 N N . ARG B 1 24 ? -20.047 9.922 23.812 1 77.88 24 ARG B N 1
ATOM 2493 C CA . ARG B 1 24 ? -19.156 10.891 23.156 1 77.88 24 ARG B CA 1
ATOM 2494 C C . ARG B 1 24 ? -19.766 12.281 23.172 1 77.88 24 ARG B C 1
ATOM 2496 O O . ARG B 1 24 ? -19.062 13.273 23.375 1 77.88 24 ARG B O 1
ATOM 2503 N N . LEU B 1 25 ? -21.016 12.336 23.047 1 77.94 25 LEU B N 1
ATOM 2504 C CA . LEU B 1 25 ? -21.719 13.602 22.906 1 77.94 25 LEU B CA 1
ATOM 2505 C C . LEU B 1 25 ? -22.172 14.125 24.266 1 77.94 25 LEU B C 1
ATOM 2507 O O . LEU B 1 25 ? -22.594 15.281 24.391 1 77.94 25 LEU B O 1
ATOM 2511 N N . GLY B 1 26 ? -21.984 13.234 25.281 1 79.38 26 GLY B N 1
ATOM 2512 C CA . GLY B 1 26 ? -22.422 13.633 26.609 1 79.38 26 GLY B CA 1
ATOM 2513 C C . GLY B 1 26 ? -23.938 13.727 26.75 1 79.38 26 GLY B C 1
ATOM 2514 O O . GLY B 1 26 ? -24.453 14.609 27.422 1 79.38 26 GLY B O 1
ATOM 2515 N N . VAL B 1 27 ? -24.594 12.953 26 1 81.62 27 VAL B N 1
ATOM 2516 C CA . VAL B 1 27 ? -26.062 12.945 26.047 1 81.62 27 VAL B CA 1
ATOM 2517 C C . VAL B 1 27 ? -26.562 11.531 26.328 1 81.62 27 VAL B C 1
ATOM 2519 O O . VAL B 1 27 ? -25.766 10.586 26.406 1 81.62 27 VAL B O 1
ATOM 2522 N N . GLN B 1 28 ? -27.75 11.383 26.641 1 84.44 28 GLN B N 1
ATOM 2523 C CA . GLN B 1 28 ? -28.359 10.078 26.891 1 84.44 28 GLN B CA 1
ATOM 2524 C C . GLN B 1 28 ? -28.562 9.297 25.594 1 84.44 28 GLN B C 1
ATOM 2526 O O . GLN B 1 28 ? -28.797 9.883 24.547 1 84.44 28 GLN B O 1
ATOM 2531 N N . HIS B 1 29 ? -28.422 8.008 25.734 1 87.75 29 HIS B N 1
ATOM 2532 C CA . HIS B 1 29 ? -28.656 7.105 24.609 1 87.75 29 HIS B CA 1
ATOM 2533 C C . HIS B 1 29 ? -30 7.395 23.953 1 87.75 29 HIS B C 1
ATOM 2535 O O . HIS B 1 29 ? -30.094 7.395 22.719 1 87.75 29 HIS B O 1
ATOM 2541 N N . SER B 1 30 ? -31 7.598 24.734 1 88.62 30 SER B N 1
ATOM 2542 C CA . SER B 1 30 ? -32.344 7.832 24.219 1 88.62 30 SER B CA 1
ATOM 2543 C C . SER B 1 30 ? -32.406 9.086 23.344 1 88.62 30 SER B C 1
ATOM 2545 O O . SER B 1 30 ? -33.188 9.148 22.391 1 88.62 30 SER B O 1
ATOM 2547 N N . THR B 1 31 ? -31.594 10.008 23.719 1 83.62 31 THR B N 1
ATOM 2548 C CA . THR B 1 31 ? -31.516 11.242 22.938 1 83.62 31 THR B CA 1
ATOM 2549 C C . THR B 1 31 ? -30.938 10.969 21.547 1 83.62 31 THR B C 1
ATOM 2551 O O . THR B 1 31 ? -31.484 11.422 20.547 1 83.62 31 THR B O 1
ATOM 2554 N N . VAL B 1 32 ? -29.859 10.195 21.594 1 88.38 32 VAL B N 1
ATOM 2555 C CA . VAL B 1 32 ? -29.188 9.883 20.328 1 88.38 32 VAL B CA 1
ATOM 2556 C C . VAL B 1 32 ? -30.125 9.055 19.453 1 88.38 32 VAL B C 1
ATOM 2558 O O . VAL B 1 32 ? -30.281 9.359 18.266 1 88.38 32 VAL B O 1
ATOM 2561 N N . SER B 1 33 ? -30.734 8.055 19.984 1 88.75 33 SER B N 1
ATOM 2562 C CA . SER B 1 33 ? -31.625 7.172 19.25 1 88.75 33 SER B CA 1
ATOM 2563 C C . SER B 1 33 ? -32.812 7.938 18.688 1 88.75 33 SER B C 1
ATOM 2565 O O . SER B 1 33 ? -33.188 7.766 17.531 1 88.75 33 SER B O 1
ATOM 2567 N N . ARG B 1 34 ? -33.406 8.711 19.484 1 85.38 34 ARG B N 1
ATOM 2568 C CA . ARG B 1 34 ? -34.562 9.508 19.078 1 85.38 34 ARG B CA 1
ATOM 2569 C C . ARG B 1 34 ? -34.219 10.469 17.953 1 85.38 34 ARG B C 1
ATOM 2571 O O . ARG B 1 34 ? -34.938 10.586 16.969 1 85.38 34 ARG B O 1
ATOM 2578 N N . ARG B 1 35 ? -33.094 11.164 18.156 1 84.44 35 ARG B N 1
ATOM 2579 C CA . ARG B 1 35 ? -32.688 12.172 17.188 1 84.44 35 ARG B CA 1
ATOM 2580 C C . ARG B 1 35 ? -32.344 11.539 15.844 1 84.44 35 ARG B C 1
ATOM 2582 O O . ARG B 1 35 ? -32.656 12.109 14.797 1 84.44 35 ARG B O 1
ATOM 2589 N N . ILE B 1 36 ? -31.75 10.398 15.898 1 87.69 36 ILE B N 1
ATOM 2590 C CA . ILE B 1 36 ? -31.438 9.688 14.664 1 87.69 36 ILE B CA 1
ATOM 2591 C C . ILE B 1 36 ? -32.719 9.25 13.977 1 87.69 36 ILE B C 1
ATOM 2593 O O . ILE B 1 36 ? -32.875 9.398 12.758 1 87.69 36 ILE B O 1
ATOM 2597 N N . ARG B 1 37 ? -33.656 8.719 14.703 1 85.5 37 ARG B N 1
ATOM 2598 C CA . ARG B 1 37 ? -34.969 8.328 14.164 1 85.5 37 ARG B CA 1
ATOM 2599 C C . ARG B 1 37 ? -35.688 9.516 13.531 1 85.5 37 ARG B C 1
ATOM 2601 O O . ARG B 1 37 ? -36.25 9.398 12.461 1 85.5 37 ARG B O 1
ATOM 2608 N N . GLU B 1 38 ? -35.656 10.586 14.25 1 81.25 38 GLU B N 1
ATOM 2609 C CA . GLU B 1 38 ? -36.25 11.812 13.742 1 81.25 38 GLU B CA 1
ATOM 2610 C C . GLU B 1 38 ? -35.594 12.25 12.438 1 81.25 38 GLU B C 1
ATOM 2612 O O . GLU B 1 38 ? -36.281 12.672 11.5 1 81.25 38 GLU B O 1
ATOM 2617 N N . LEU B 1 39 ? -34.312 12.195 12.453 1 81.12 39 LEU B N 1
ATOM 2618 C CA . LEU B 1 39 ? -33.562 12.57 11.258 1 81.12 39 LEU B CA 1
ATOM 2619 C C . LEU B 1 39 ? -33.906 11.664 10.086 1 81.12 39 LEU B C 1
ATOM 2621 O O . LEU B 1 39 ? -34.125 12.148 8.969 1 81.12 39 LEU B O 1
ATOM 2625 N N . GLU B 1 40 ? -34 10.406 10.352 1 84.81 40 GLU B N 1
ATOM 2626 C CA . GLU B 1 40 ? -34.375 9.438 9.32 1 84.81 40 GLU B CA 1
ATOM 2627 C C . GLU B 1 40 ? -35.812 9.68 8.82 1 84.81 40 GLU B C 1
ATOM 2629 O O . GLU B 1 40 ? -36.062 9.555 7.625 1 84.81 40 GLU B O 1
ATOM 2634 N N . GLN B 1 41 ? -36.719 10.023 9.672 1 80.25 41 GLN B N 1
ATOM 2635 C CA . GLN B 1 41 ? -38.094 10.352 9.32 1 80.25 41 GLN B CA 1
ATOM 2636 C C . GLN B 1 41 ? -38.156 11.609 8.461 1 80.25 41 GLN B C 1
ATOM 2638 O O . GLN B 1 41 ? -38.875 11.648 7.461 1 80.25 41 GLN B O 1
ATOM 2643 N N . LYS B 1 42 ? -37.438 12.586 8.914 1 75.69 42 LYS B N 1
ATOM 2644 C CA . LYS B 1 42 ? -37.406 13.852 8.18 1 75.69 42 LYS B CA 1
ATOM 2645 C C . LYS B 1 42 ? -36.875 13.641 6.766 1 75.69 42 LYS B C 1
ATOM 2647 O O . LYS B 1 42 ? -37.344 14.273 5.816 1 75.69 42 LYS B O 1
ATOM 2652 N N . LEU B 1 43 ? -35.875 12.766 6.703 1 75.62 43 LEU B N 1
ATOM 2653 C CA . LEU B 1 43 ? -35.219 12.523 5.418 1 75.62 43 LEU B CA 1
ATOM 2654 C C . LEU B 1 43 ? -35.938 11.406 4.656 1 75.62 43 LEU B C 1
ATOM 2656 O O . LEU B 1 43 ? -35.625 11.148 3.494 1 75.62 43 LEU B O 1
ATOM 2660 N N . ALA B 1 44 ? -36.844 10.781 5.332 1 78.69 44 ALA B N 1
ATOM 2661 C CA . ALA B 1 44 ? -37.656 9.688 4.785 1 78.69 44 ALA B CA 1
ATOM 2662 C C . ALA B 1 44 ? -36.75 8.562 4.273 1 78.69 44 ALA B C 1
ATOM 2664 O O . ALA B 1 44 ? -37.062 7.934 3.258 1 78.69 44 ALA B O 1
ATOM 2665 N N . THR B 1 45 ? -35.625 8.422 4.887 1 79.94 45 THR B N 1
ATOM 2666 C CA . THR B 1 45 ? -34.688 7.367 4.504 1 79.94 45 THR B CA 1
ATOM 2667 C C . THR B 1 45 ? -33.906 6.867 5.715 1 79.94 45 THR B C 1
ATOM 2669 O O . THR B 1 45 ? -33.5 7.66 6.566 1 79.94 45 THR B O 1
ATOM 2672 N N . PRO B 1 46 ? -33.75 5.574 5.781 1 86.25 46 PRO B N 1
ATOM 2673 C CA . PRO B 1 46 ? -32.875 5.07 6.852 1 86.25 46 PRO B CA 1
ATOM 2674 C C . PRO B 1 46 ? -31.422 5.414 6.629 1 86.25 46 PRO B C 1
ATOM 2676 O O . PRO B 1 46 ? -30.938 5.406 5.492 1 86.25 46 PRO B O 1
ATOM 2679 N N . LEU B 1 47 ? -30.797 5.906 7.75 1 87.25 47 LEU B N 1
ATOM 2680 C CA . LEU B 1 47 ? -29.391 6.293 7.68 1 87.25 47 LEU B CA 1
ATOM 2681 C C . LEU B 1 47 ? -28.5 5.211 8.281 1 87.25 47 LEU B C 1
ATOM 2683 O O . LEU B 1 47 ? -27.312 5.098 7.93 1 87.25 47 LEU B O 1
ATOM 2687 N N . VAL B 1 48 ? -29.078 4.457 9.297 1 86.06 48 VAL B N 1
ATOM 2688 C CA . VAL B 1 48 ? -28.344 3.422 10.008 1 86.06 48 VAL B CA 1
ATOM 2689 C C . VAL B 1 48 ? -29.156 2.131 10.031 1 86.06 48 VAL B C 1
ATOM 2691 O O . VAL B 1 48 ? -30.391 2.168 10.047 1 86.06 48 VAL B O 1
ATOM 2694 N N . GLU B 1 49 ? -28.391 1.041 9.859 1 82.75 49 GLU B N 1
ATOM 2695 C CA . GLU B 1 49 ? -29.062 -0.25 9.977 1 82.75 49 GLU B CA 1
ATOM 2696 C C . GLU B 1 49 ? -28.328 -1.165 10.953 1 82.75 49 GLU B C 1
ATOM 2698 O O . GLU B 1 49 ? -27.109 -1.088 11.094 1 82.75 49 GLU B O 1
ATOM 2703 N N . ARG B 1 50 ? -29.047 -1.906 11.711 1 76.38 50 ARG B N 1
ATOM 2704 C CA . ARG B 1 50 ? -28.5 -2.83 12.703 1 76.38 50 ARG B CA 1
ATOM 2705 C C . ARG B 1 50 ? -28.141 -4.164 12.062 1 76.38 50 ARG B C 1
ATOM 2707 O O . ARG B 1 50 ? -28.938 -4.738 11.312 1 76.38 50 ARG B O 1
ATOM 2714 N N . LYS B 1 51 ? -26.938 -4.406 12.156 1 67.44 51 LYS B N 1
ATOM 2715 C CA . LYS B 1 51 ? -26.438 -5.723 11.781 1 67.44 51 LYS B CA 1
ATOM 2716 C C . LYS B 1 51 ? -25.922 -6.488 13.008 1 67.44 51 LYS B C 1
ATOM 2718 O O . LYS B 1 51 ? -25.922 -5.961 14.117 1 67.44 51 LYS B O 1
ATOM 2723 N N . SER B 1 52 ? -25.609 -7.824 12.82 1 65.56 52 SER B N 1
ATOM 2724 C CA . SER B 1 52 ? -25.109 -8.633 13.922 1 65.56 52 SER B CA 1
ATOM 2725 C C . SER B 1 52 ? -23.844 -8.031 14.516 1 65.56 52 SER B C 1
ATOM 2727 O O . SER B 1 52 ? -23.562 -8.188 15.703 1 65.56 52 SER B O 1
ATOM 2729 N N . SER B 1 53 ? -23.203 -7.273 13.797 1 57.97 53 SER B N 1
ATOM 2730 C CA . SER B 1 53 ? -21.922 -6.723 14.211 1 57.97 53 SER B CA 1
ATOM 2731 C C . SER B 1 53 ? -22.078 -5.332 14.812 1 57.97 53 SER B C 1
ATOM 2733 O O . SER B 1 53 ? -21.109 -4.742 15.297 1 57.97 53 SER B O 1
ATOM 2735 N N . GLY B 1 54 ? -23.297 -4.82 14.789 1 69.06 54 GLY B N 1
ATOM 2736 C CA . GLY B 1 54 ? -23.578 -3.473 15.266 1 69.06 54 GLY B CA 1
ATOM 2737 C C . GLY B 1 54 ? -24.312 -2.623 14.25 1 69.06 54 GLY B C 1
ATOM 2738 O O . GLY B 1 54 ? -24.969 -3.154 13.344 1 69.06 54 GLY B O 1
ATOM 2739 N N . TYR B 1 55 ? -24.172 -1.332 14.43 1 77.62 55 TYR B N 1
ATOM 2740 C CA . TYR B 1 55 ? -24.859 -0.424 13.508 1 77.62 55 TYR B CA 1
ATOM 2741 C C . TYR B 1 55 ? -23.953 -0.05 12.344 1 77.62 55 TYR B C 1
ATOM 2743 O O . TYR B 1 55 ? -22.766 0.245 12.531 1 77.62 55 TYR B O 1
ATOM 2751 N N . VAL B 1 56 ? -24.5 -0.223 11.188 1 79 56 VAL B N 1
ATOM 2752 C CA . VAL B 1 56 ? -23.766 0.17 9.984 1 79 56 VAL B CA 1
ATOM 2753 C C . VAL B 1 56 ? -24.562 1.24 9.234 1 79 56 VAL B C 1
ATOM 2755 O O . VAL B 1 56 ? -25.781 1.318 9.352 1 79 56 VAL B O 1
ATOM 2758 N N . LEU B 1 57 ? -23.812 2.045 8.461 1 80.44 57 LEU B N 1
ATOM 2759 C CA . LEU B 1 57 ? -24.438 3.1 7.672 1 80.44 57 LEU B CA 1
ATOM 2760 C C . LEU B 1 57 ? -25.094 2.529 6.422 1 80.44 57 LEU B C 1
ATOM 2762 O O . LEU B 1 57 ? -24.547 1.623 5.785 1 80.44 57 LEU B O 1
ATOM 2766 N N . THR B 1 58 ? -26.359 2.994 6.129 1 78.88 58 THR B N 1
ATOM 2767 C CA . THR B 1 58 ? -26.969 2.781 4.824 1 78.88 58 THR B CA 1
ATOM 2768 C C . THR B 1 58 ? -26.281 3.619 3.756 1 78.88 58 THR B C 1
ATOM 2770 O O . THR B 1 58 ? -25.469 4.5 4.078 1 78.88 58 THR B O 1
ATOM 2773 N N . PRO B 1 59 ? -26.516 3.33 2.531 1 68.94 59 PRO B N 1
ATOM 2774 C CA . PRO B 1 59 ? -25.953 4.188 1.483 1 68.94 59 PRO B CA 1
ATOM 2775 C C . PRO B 1 59 ? -26.297 5.664 1.686 1 68.94 59 PRO B C 1
ATOM 2777 O O . PRO B 1 59 ? -25.438 6.531 1.501 1 68.94 59 PRO B O 1
ATOM 2780 N N . ALA B 1 60 ? -27.5 5.867 2.035 1 75.19 60 ALA B N 1
ATOM 2781 C CA . ALA B 1 60 ? -27.906 7.234 2.357 1 75.19 60 ALA B CA 1
ATOM 2782 C C . ALA B 1 60 ? -27.141 7.762 3.566 1 75.19 60 ALA B C 1
ATOM 2784 O O . ALA B 1 60 ? -26.766 8.938 3.607 1 75.19 60 ALA B O 1
ATOM 2785 N N . GLY B 1 61 ? -26.938 6.891 4.5 1 80.5 61 GLY B N 1
ATOM 2786 C CA . GLY B 1 61 ? -26.125 7.25 5.656 1 80.5 61 GLY B CA 1
ATOM 2787 C C . GLY B 1 61 ? -24.703 7.605 5.297 1 80.5 61 GLY B C 1
ATOM 2788 O O . GLY B 1 61 ? -24.125 8.555 5.84 1 80.5 61 GLY B O 1
ATOM 2789 N N . GLU B 1 62 ? -24.188 6.926 4.426 1 73.94 62 GLU B N 1
ATOM 2790 C CA . GLU B 1 62 ? -22.844 7.203 3.959 1 73.94 62 GLU B CA 1
ATOM 2791 C C . GLU B 1 62 ? -22.766 8.562 3.264 1 73.94 62 GLU B C 1
ATOM 2793 O O . GLU B 1 62 ? -21.812 9.32 3.479 1 73.94 62 GLU B O 1
ATOM 2798 N N . GLU B 1 63 ? -23.75 8.867 2.531 1 68.25 63 GLU B N 1
ATOM 2799 C CA . GLU B 1 63 ? -23.812 10.164 1.854 1 68.25 63 GLU B CA 1
ATOM 2800 C C . GLU B 1 63 ? -23.953 11.305 2.857 1 68.25 63 GLU B C 1
ATOM 2802 O O . GLU B 1 63 ? -23.281 12.336 2.721 1 68.25 63 GLU B O 1
ATOM 2807 N N . LEU B 1 64 ? -24.781 11.078 3.799 1 73.56 64 LEU B N 1
ATOM 2808 C CA . LEU B 1 64 ? -24.953 12.109 4.816 1 73.56 64 LEU B CA 1
ATOM 2809 C C . LEU B 1 64 ? -23.672 12.289 5.633 1 73.56 64 LEU B C 1
ATOM 2811 O O . LEU B 1 64 ? -23.344 13.406 6.031 1 73.56 64 LEU B O 1
ATOM 2815 N N . GLN B 1 65 ? -23.094 11.141 5.883 1 77.06 65 GLN B N 1
ATOM 2816 C CA . GLN B 1 65 ? -21.844 11.234 6.621 1 77.06 65 GLN B CA 1
ATOM 2817 C C . GLN B 1 65 ? -20.828 12.109 5.887 1 77.06 65 GLN B C 1
ATOM 2819 O O . GLN B 1 65 ? -20.172 12.953 6.5 1 77.06 65 GLN B O 1
ATOM 2824 N N . ILE B 1 66 ? -20.844 12.023 4.707 1 63.62 66 ILE B N 1
ATOM 2825 C CA . ILE B 1 66 ? -19.938 12.812 3.873 1 63.62 66 ILE B CA 1
ATOM 2826 C C . ILE B 1 66 ? -20.297 14.289 3.986 1 63.62 66 ILE B C 1
ATOM 2828 O O . ILE B 1 66 ? -19.422 15.133 4.215 1 63.62 66 ILE B O 1
ATOM 2832 N N . SER B 1 67 ? -21.516 14.539 3.891 1 63.56 67 SER B N 1
ATOM 2833 C CA . SER B 1 67 ? -21.984 15.914 3.969 1 63.56 67 SER B CA 1
ATOM 2834 C C . SER B 1 67 ? -21.797 16.484 5.367 1 63.56 67 SER B C 1
ATOM 2836 O O . SER B 1 67 ? -21.359 17.641 5.516 1 63.56 67 SER B O 1
ATOM 2838 N N . ALA B 1 68 ? -22.109 15.68 6.344 1 66.88 68 ALA B N 1
ATOM 2839 C CA . ALA B 1 68 ? -22 16.141 7.727 1 66.88 68 ALA B CA 1
ATOM 2840 C C . ALA B 1 68 ? -20.547 16.406 8.102 1 66.88 68 ALA B C 1
ATOM 2842 O O . ALA B 1 68 ? -20.25 17.375 8.812 1 66.88 68 ALA B O 1
ATOM 2843 N N . LEU B 1 69 ? -19.75 15.625 7.629 1 63.28 69 LEU B N 1
ATOM 2844 C CA . LEU B 1 69 ? -18.328 15.828 7.883 1 63.28 69 LEU B CA 1
ATOM 2845 C C . LEU B 1 69 ? -17.844 17.141 7.273 1 63.28 69 LEU B C 1
ATOM 2847 O O . LEU B 1 69 ? -17.062 17.859 7.883 1 63.28 69 LEU B O 1
ATOM 2851 N N . ARG B 1 70 ? -18.406 17.484 6.219 1 57.78 70 ARG B N 1
ATOM 2852 C CA . ARG B 1 70 ? -18.094 18.75 5.559 1 57.78 70 ARG B CA 1
ATOM 2853 C C . ARG B 1 70 ? -18.562 19.938 6.395 1 57.78 70 ARG B C 1
ATOM 2855 O O . ARG B 1 70 ? -17.828 20.906 6.551 1 57.78 70 ARG B O 1
ATOM 2862 N N . ILE B 1 71 ? -19.672 19.781 6.867 1 54.84 71 ILE B N 1
ATOM 2863 C CA . ILE B 1 71 ? -20.266 20.844 7.672 1 54.84 71 ILE B CA 1
ATOM 2864 C C . ILE B 1 71 ? -19.469 21 8.977 1 54.84 71 ILE B C 1
ATOM 2866 O O . ILE B 1 71 ? -19.156 22.125 9.383 1 54.84 71 ILE B O 1
ATOM 2870 N N . GLU B 1 72 ? -19.234 19.891 9.539 1 58.25 72 GLU B N 1
ATOM 2871 C CA . GLU B 1 72 ? -18.469 19.938 10.781 1 58.25 72 GLU B CA 1
ATOM 2872 C C . GLU B 1 72 ? -17.125 20.625 10.57 1 58.25 72 GLU B C 1
ATOM 2874 O O . GLU B 1 72 ? -16.688 21.438 11.391 1 58.25 72 GLU B O 1
ATOM 2879 N N . LYS B 1 73 ? -16.609 20.281 9.57 1 53.25 73 LYS B N 1
ATOM 2880 C CA . LYS B 1 73 ? -15.312 20.859 9.234 1 53.25 73 LYS B CA 1
ATOM 2881 C C . LYS B 1 73 ? -15.43 22.375 9.016 1 53.25 73 LYS B C 1
ATOM 2883 O O . LYS B 1 73 ? -14.57 23.141 9.469 1 53.25 73 LYS B O 1
ATOM 2888 N N . GLU B 1 74 ? -16.422 22.703 8.352 1 49.47 74 GLU B N 1
ATOM 2889 C CA . GLU B 1 74 ? -16.672 24.125 8.125 1 49.47 74 GLU B CA 1
ATOM 2890 C C . GLU B 1 74 ? -16.938 24.859 9.438 1 49.47 74 GLU B C 1
ATOM 2892 O O . GLU B 1 74 ? -16.453 25.984 9.633 1 49.47 74 GLU B O 1
ATOM 2897 N N . LEU B 1 75 ? -17.656 24.281 10.242 1 48.69 75 LEU B N 1
ATOM 2898 C CA . LEU B 1 75 ? -17.984 24.891 11.531 1 48.69 75 LEU B CA 1
ATOM 2899 C C . LEU B 1 75 ? -16.734 25 12.398 1 48.69 75 LEU B C 1
ATOM 2901 O O . LEU B 1 75 ? -16.547 26.016 13.078 1 48.69 75 LEU B O 1
ATOM 2905 N N . LEU B 1 76 ? -15.977 23.953 12.32 1 46.62 76 LEU B N 1
ATOM 2906 C CA . LEU B 1 76 ? -14.742 23.969 13.094 1 46.62 76 LEU B CA 1
ATOM 2907 C C . LEU B 1 76 ? -13.773 25.016 12.539 1 46.62 76 LEU B C 1
ATOM 2909 O O . LEU B 1 76 ? -13.078 25.688 13.297 1 46.62 76 LEU B O 1
ATOM 2913 N N . SER B 1 77 ? -13.742 25.031 11.344 1 45.47 77 SER B N 1
ATOM 2914 C CA . SER B 1 77 ? -12.906 26.047 10.719 1 45.47 77 SER B CA 1
ATOM 2915 C C . SER B 1 77 ? -13.367 27.453 11.086 1 45.47 77 SER B C 1
ATOM 2917 O O . SER B 1 77 ? -12.547 28.344 11.297 1 45.47 77 SER B O 1
ATOM 2919 N N . PHE B 1 78 ? -14.617 27.625 11.094 1 41.31 78 PHE B N 1
ATOM 2920 C CA . PHE B 1 78 ? -15.172 28.922 11.492 1 41.31 78 PHE B CA 1
ATOM 2921 C C . PHE B 1 78 ? -14.828 29.234 12.938 1 41.31 78 PHE B C 1
ATOM 2923 O O . PHE B 1 78 ? -14.5 30.375 13.266 1 41.31 78 PHE B O 1
ATOM 2930 N N . GLU B 1 79 ? -15.016 28.312 13.727 1 42.56 79 GLU B N 1
ATOM 2931 C CA . GLU B 1 79 ? -14.688 28.562 15.133 1 42.56 79 GLU B CA 1
ATOM 2932 C C . GLU B 1 79 ? -13.195 28.859 15.297 1 42.56 79 GLU B C 1
ATOM 2934 O O . GLU B 1 79 ? -12.812 29.672 16.141 1 42.56 79 GLU B O 1
ATOM 2939 N N . GLY B 1 80 ? -12.438 28.125 14.555 1 41.22 80 GLY B N 1
ATOM 2940 C CA . GLY B 1 80 ? -11.016 28.438 14.586 1 41.22 80 GLY B CA 1
ATOM 2941 C C . GLY B 1 80 ? -10.695 29.812 14.047 1 41.22 80 GLY B C 1
ATOM 2942 O O . GLY B 1 80 ? -9.68 30.406 14.414 1 41.22 80 GLY B O 1
ATOM 2943 N N . SER B 1 81 ? -11.375 30.188 13.055 1 38.09 81 SER B N 1
ATOM 2944 C CA . SER B 1 81 ? -11.125 31.5 12.484 1 38.09 81 SER B CA 1
ATOM 2945 C C . SER B 1 81 ? -11.414 32.594 13.5 1 38.09 81 SER B C 1
ATOM 2947 O O . SER B 1 81 ? -10.914 33.719 13.359 1 38.09 81 SER B O 1
ATOM 2949 N N . VAL B 1 82 ? -12.312 32.562 14.273 1 36.91 82 VAL B N 1
ATOM 2950 C CA . VAL B 1 82 ? -12.617 33.688 15.148 1 36.91 82 VAL B CA 1
ATOM 2951 C C . VAL B 1 82 ? -11.5 33.875 16.172 1 36.91 82 VAL B C 1
ATOM 2953 O O . VAL B 1 82 ? -11.422 34.906 16.828 1 36.91 82 VAL B O 1
ATOM 2956 N N . GLY B 1 83 ? -10.828 32.844 16.672 1 38.56 83 GLY B N 1
ATOM 2957 C CA . GLY B 1 83 ? -9.75 33.25 17.562 1 38.56 83 GLY B CA 1
ATOM 2958 C C . GLY B 1 83 ? -8.562 33.844 16.828 1 38.56 83 GLY B C 1
ATOM 2959 O O . GLY B 1 83 ? -8.422 33.688 15.617 1 38.56 83 GLY B O 1
ATOM 2960 N N . GLY B 1 84 ? -7.691 34.719 17.469 1 38.66 84 GLY B N 1
ATOM 2961 C CA . GLY B 1 84 ? -6.543 35.5 17.031 1 38.66 84 GLY B CA 1
ATOM 2962 C C . GLY B 1 84 ? -5.648 34.781 16.062 1 38.66 84 GLY B C 1
ATOM 2963 O O . GLY B 1 84 ? -5.789 33.562 15.891 1 38.66 84 GLY B O 1
ATOM 2964 N N . GLN B 1 85 ? -4.609 35.531 15.273 1 42.06 85 GLN B N 1
ATOM 2965 C CA . GLN B 1 85 ? -3.633 35.344 14.211 1 42.06 85 GLN B CA 1
ATOM 2966 C C . GLN B 1 85 ? -2.891 34.031 14.391 1 42.06 85 GLN B C 1
ATOM 2968 O O . GLN B 1 85 ? -2.564 33.344 13.414 1 42.06 85 GLN B O 1
ATOM 2973 N N . ASP B 1 86 ? -2.264 33.781 15.508 1 44.72 86 ASP B N 1
ATOM 2974 C CA . ASP B 1 86 ? -1.303 32.75 15.953 1 44.72 86 ASP B CA 1
ATOM 2975 C C . ASP B 1 86 ? -1.932 31.375 15.969 1 44.72 86 ASP B C 1
ATOM 2977 O O . ASP B 1 86 ? -1.239 30.375 15.781 1 44.72 86 ASP B O 1
ATOM 2981 N N . GLU B 1 87 ? -3.127 31.234 16.344 1 47.38 87 GLU B N 1
ATOM 2982 C CA . GLU B 1 87 ? -3.924 30.031 16.578 1 47.38 87 GLU B CA 1
ATOM 2983 C C . GLU B 1 87 ? -4.203 29.297 15.266 1 47.38 87 GLU B C 1
ATOM 2985 O O . GLU B 1 87 ? -4.477 28.094 15.273 1 47.38 87 GLU B O 1
ATOM 2990 N N . ASP B 1 88 ? -4.07 30.016 14.133 1 52.94 88 ASP B N 1
ATOM 2991 C CA . ASP B 1 88 ? -4.473 29.562 12.805 1 52.94 88 ASP B CA 1
ATOM 2992 C C . ASP B 1 88 ? -3.455 28.578 12.242 1 52.94 88 ASP B C 1
ATOM 2994 O O . ASP B 1 88 ? -3.734 27.875 11.258 1 52.94 88 ASP B O 1
ATOM 2998 N N . THR B 1 89 ? -2.244 28.562 12.875 1 69.12 89 THR B N 1
ATOM 2999 C CA . THR B 1 89 ? -1.232 27.672 12.328 1 69.12 89 THR B CA 1
ATOM 3000 C C . THR B 1 89 ? -1.186 26.359 13.117 1 69.12 89 THR B C 1
ATOM 3002 O O . THR B 1 89 ? -0.134 25.719 13.211 1 69.12 89 THR B O 1
ATOM 3005 N N . ALA B 1 90 ? -2.236 26.141 13.812 1 78.38 90 ALA B N 1
ATOM 3006 C CA . ALA B 1 90 ? -2.279 24.891 14.562 1 78.38 90 ALA B CA 1
ATOM 3007 C C . ALA B 1 90 ? -3.5 24.062 14.18 1 78.38 90 ALA B C 1
ATOM 3009 O O . ALA B 1 90 ? -4.426 24.562 13.539 1 78.38 90 ALA B O 1
ATOM 3010 N N . GLY B 1 91 ? -3.352 22.844 14.492 1 87.44 91 GLY B N 1
ATOM 3011 C CA . GLY B 1 91 ? -4.48 21.953 14.258 1 87.44 91 GLY B CA 1
ATOM 3012 C C . GLY B 1 91 ? -4.156 20.797 13.336 1 87.44 91 GLY B C 1
ATOM 3013 O O . GLY B 1 91 ? -3.021 20.672 12.867 1 87.44 91 GLY B O 1
ATOM 3014 N N . GLU B 1 92 ? -5.18 20.094 13.078 1 90.75 92 GLU B N 1
ATOM 3015 C CA . GLU B 1 92 ? -5.012 18.891 12.266 1 90.75 92 GLU B CA 1
ATOM 3016 C C . GLU B 1 92 ? -5.121 19.219 10.781 1 90.75 92 GLU B C 1
ATOM 3018 O O . GLU B 1 92 ? -5.98 20 10.367 1 90.75 92 GLU B O 1
ATOM 3023 N N . LEU B 1 93 ? -4.262 18.75 10.039 1 93.06 93 LEU B N 1
ATOM 3024 C CA . LEU B 1 93 ? -4.312 18.797 8.578 1 93.06 93 LEU B CA 1
ATOM 3025 C C . LEU B 1 93 ? -4.316 17.375 7.992 1 93.06 93 LEU B C 1
ATOM 3027 O O . LEU B 1 93 ? -3.334 16.656 8.117 1 93.06 93 LEU B O 1
ATOM 3031 N N . ARG B 1 94 ? -5.387 17.016 7.379 1 93.38 94 ARG B N 1
ATOM 3032 C CA . ARG B 1 94 ? -5.523 15.695 6.766 1 93.38 94 ARG B CA 1
ATOM 3033 C C . ARG B 1 94 ? -5.156 15.734 5.285 1 93.38 94 ARG B C 1
ATOM 3035 O O . ARG B 1 94 ? -5.766 16.484 4.512 1 93.38 94 ARG B O 1
ATOM 3042 N N . VAL B 1 95 ? -4.195 14.898 4.934 1 94.19 95 VAL B N 1
ATOM 3043 C CA . VAL B 1 95 ? -3.703 14.867 3.559 1 94.19 95 VAL B CA 1
ATOM 3044 C C . VAL B 1 95 ? -3.902 13.477 2.969 1 94.19 95 VAL B C 1
ATOM 3046 O O . VAL B 1 95 ? -3.412 12.484 3.516 1 94.19 95 VAL B O 1
ATOM 3049 N N . ALA B 1 96 ? -4.652 13.391 1.884 1 91.94 96 ALA B N 1
ATOM 3050 C CA . ALA B 1 96 ? -4.797 12.141 1.137 1 91.94 96 ALA B CA 1
ATOM 3051 C C . ALA B 1 96 ? -3.764 12.055 0.017 1 91.94 96 ALA B C 1
ATOM 3053 O O . ALA B 1 96 ? -3.574 13.008 -0.74 1 91.94 96 ALA B O 1
ATOM 3054 N N . ALA B 1 97 ? -3.094 10.961 -0.028 1 92.25 97 ALA B N 1
ATOM 3055 C CA . ALA B 1 97 ? -2.082 10.758 -1.064 1 92.25 97 ALA B CA 1
ATOM 3056 C C . ALA B 1 97 ? -2.021 9.297 -1.499 1 92.25 97 ALA B C 1
ATOM 3058 O O . ALA B 1 97 ? -2.596 8.422 -0.845 1 92.25 97 ALA B O 1
ATOM 3059 N N . ILE B 1 98 ? -1.4 9.094 -2.652 1 89.19 98 ILE B N 1
ATOM 3060 C CA . ILE B 1 98 ? -1.194 7.734 -3.15 1 89.19 98 ILE B CA 1
ATOM 3061 C C . ILE B 1 98 ? -0.092 7.051 -2.344 1 89.19 98 ILE B C 1
ATOM 3063 O O . ILE B 1 98 ? 0.937 7.66 -2.045 1 89.19 98 ILE B O 1
ATOM 3067 N N . ALA B 1 99 ? -0.278 5.809 -2.078 1 89.69 99 ALA B N 1
ATOM 3068 C CA . ALA B 1 99 ? 0.562 5.078 -1.132 1 89.69 99 ALA B CA 1
ATOM 3069 C C . ALA B 1 99 ? 2.02 5.07 -1.587 1 89.69 99 ALA B C 1
ATOM 3071 O O . ALA B 1 99 ? 2.924 5.367 -0.803 1 89.69 99 ALA B O 1
ATOM 3072 N N . ASN B 1 100 ? 2.25 4.734 -2.822 1 91.31 100 ASN B N 1
ATOM 3073 C CA . ASN B 1 100 ? 3.623 4.566 -3.287 1 91.31 100 ASN B CA 1
ATOM 3074 C C . ASN B 1 100 ? 4.383 5.887 -3.283 1 91.31 100 ASN B C 1
ATOM 3076 O O . ASN B 1 100 ? 5.602 5.91 -3.104 1 91.31 100 ASN B O 1
ATOM 3080 N N . MET B 1 101 ? 3.699 6.992 -3.414 1 94.06 101 MET B N 1
ATOM 3081 C CA . MET B 1 101 ? 4.348 8.297 -3.346 1 94.06 101 MET B CA 1
ATOM 3082 C C . MET B 1 101 ? 4.547 8.734 -1.896 1 94.06 101 MET B C 1
ATOM 3084 O O . MET B 1 101 ? 5.633 9.172 -1.52 1 94.06 101 MET B O 1
ATOM 3088 N N . ALA B 1 102 ? 3.471 8.555 -1.173 1 95.44 102 ALA B N 1
ATOM 3089 C CA . ALA B 1 102 ? 3.48 9.008 0.216 1 95.44 102 ALA B CA 1
ATOM 3090 C C . ALA B 1 102 ? 4.555 8.281 1.021 1 95.44 102 ALA B C 1
ATOM 3092 O O . ALA B 1 102 ? 5.164 8.859 1.921 1 95.44 102 ALA B O 1
ATOM 3093 N N . SER B 1 103 ? 4.797 7.027 0.689 1 95.69 103 SER B N 1
ATOM 3094 C CA . SER B 1 103 ? 5.727 6.223 1.474 1 95.69 103 SER B CA 1
ATOM 3095 C C . SER B 1 103 ? 7.148 6.34 0.935 1 95.69 103 SER B C 1
ATOM 3097 O O . SER B 1 103 ? 8.07 5.703 1.455 1 95.69 103 SER B O 1
ATOM 3099 N N . THR B 1 104 ? 7.371 7.105 -0.127 1 95.44 104 THR B N 1
ATOM 3100 C CA . THR B 1 104 ? 8.695 7.227 -0.726 1 95.44 104 THR B CA 1
ATOM 3101 C C . THR B 1 104 ? 9.078 8.695 -0.912 1 95.44 104 THR B C 1
ATOM 3103 O O . THR B 1 104 ? 9.461 9.367 0.046 1 95.44 104 THR B O 1
ATOM 3106 N N . VAL B 1 105 ? 8.719 9.281 -2.021 1 95.69 105 VAL B N 1
ATOM 3107 C CA . VAL B 1 105 ? 9.273 10.562 -2.441 1 95.69 105 VAL B CA 1
ATOM 3108 C C . VAL B 1 105 ? 8.625 11.695 -1.643 1 95.69 105 VAL B C 1
ATOM 3110 O O . VAL B 1 105 ? 9.234 12.742 -1.429 1 95.69 105 VAL B O 1
ATOM 3113 N N . LEU B 1 106 ? 7.422 11.5 -1.133 1 97.56 106 LEU B N 1
ATOM 3114 C CA . LEU B 1 106 ? 6.727 12.594 -0.471 1 97.56 106 LEU B CA 1
ATOM 3115 C C . LEU B 1 106 ? 7.02 12.602 1.025 1 97.56 106 LEU B C 1
ATOM 3117 O O . LEU B 1 106 ? 6.883 13.633 1.685 1 97.56 106 LEU B O 1
ATOM 3121 N N . MET B 1 107 ? 7.398 11.5 1.606 1 98 107 MET B N 1
ATOM 3122 C CA . MET B 1 107 ? 7.527 11.398 3.057 1 98 107 MET B CA 1
ATOM 3123 C C . MET B 1 107 ? 8.57 12.383 3.578 1 98 107 MET B C 1
ATOM 3125 O O . MET B 1 107 ? 8.336 13.078 4.566 1 98 107 MET B O 1
ATOM 3129 N N . PRO B 1 108 ? 9.758 12.5 2.914 1 97.5 108 PRO B N 1
ATOM 3130 C CA . PRO B 1 108 ? 10.711 13.5 3.396 1 97.5 108 PRO B CA 1
ATOM 3131 C C . PRO B 1 108 ? 10.148 14.922 3.352 1 97.5 108 PRO B C 1
ATOM 3133 O O . PRO B 1 108 ? 10.492 15.75 4.199 1 97.5 108 PRO B O 1
ATOM 3136 N N . MET B 1 109 ? 9.344 15.141 2.395 1 97.62 109 MET B N 1
ATOM 3137 C CA . MET B 1 109 ? 8.719 16.453 2.277 1 97.62 109 MET B CA 1
ATOM 3138 C C . MET B 1 109 ? 7.715 16.688 3.402 1 97.62 109 MET B C 1
ATOM 3140 O O . MET B 1 109 ? 7.66 17.766 3.979 1 97.62 109 MET B O 1
ATOM 3144 N N . PHE B 1 110 ? 6.887 15.633 3.715 1 98.25 110 PHE B N 1
ATOM 3145 C CA . PHE B 1 110 ? 5.973 15.688 4.848 1 98.25 110 PHE B CA 1
ATOM 3146 C C . PHE B 1 110 ? 6.73 15.914 6.148 1 98.25 110 PHE B C 1
ATOM 3148 O O . PHE B 1 110 ? 6.305 16.703 6.992 1 98.25 110 PHE B O 1
ATOM 3155 N N . ALA B 1 111 ? 7.805 15.227 6.293 1 96.81 111 ALA B N 1
ATOM 3156 C CA . ALA B 1 111 ? 8.617 15.312 7.504 1 96.81 111 ALA B CA 1
ATOM 3157 C C . ALA B 1 111 ? 9.156 16.719 7.703 1 96.81 111 ALA B C 1
ATOM 3159 O O . ALA B 1 111 ? 9.117 17.266 8.812 1 96.81 111 ALA B O 1
ATOM 3160 N N . ARG B 1 112 ? 9.648 17.312 6.648 1 95.69 112 ARG B N 1
ATOM 3161 C CA . ARG B 1 112 ? 10.172 18.672 6.727 1 95.69 112 ARG B CA 1
ATOM 3162 C C . ARG B 1 112 ? 9.07 19.672 7.078 1 95.69 112 ARG B C 1
ATOM 3164 O O . ARG B 1 112 ? 9.312 20.641 7.801 1 95.69 112 ARG B O 1
ATOM 3171 N N . PHE B 1 113 ? 7.898 19.438 6.562 1 97.12 113 PHE B N 1
ATOM 3172 C CA . PHE B 1 113 ? 6.773 20.297 6.922 1 97.12 113 PHE B CA 1
ATOM 3173 C C . PHE B 1 113 ? 6.465 20.188 8.414 1 97.12 113 PHE B C 1
ATOM 3175 O O . PHE B 1 113 ? 6.273 21.203 9.086 1 97.12 113 PHE B O 1
ATOM 3182 N N . SER B 1 114 ? 6.375 18.953 8.867 1 94.94 114 SER B N 1
ATOM 3183 C CA . SER B 1 114 ? 6.078 18.719 10.273 1 94.94 114 SER B CA 1
ATOM 3184 C C . SER B 1 114 ? 7.121 19.375 11.18 1 94.94 114 SER B C 1
ATOM 3186 O O . SER B 1 114 ? 6.797 19.875 12.25 1 94.94 114 SER B O 1
ATOM 3188 N N . ALA B 1 115 ? 8.344 19.359 10.766 1 90.81 115 ALA B N 1
ATOM 3189 C CA . ALA B 1 115 ? 9.422 19.984 11.516 1 90.81 115 ALA B CA 1
ATOM 3190 C C . ALA B 1 115 ? 9.273 21.516 11.523 1 90.81 115 ALA B C 1
ATOM 3192 O O . ALA B 1 115 ? 9.516 22.156 12.539 1 90.81 115 ALA B O 1
ATOM 3193 N N . ALA B 1 116 ? 8.867 22.078 10.414 1 90.56 116 ALA B N 1
ATOM 3194 C CA . ALA B 1 116 ? 8.734 23.516 10.25 1 90.56 116 ALA B CA 1
ATOM 3195 C C . ALA B 1 116 ? 7.504 24.047 10.984 1 90.56 116 ALA B C 1
ATOM 3197 O O . ALA B 1 116 ? 7.504 25.172 11.484 1 90.56 116 ALA B O 1
ATOM 3198 N N . TYR B 1 117 ? 6.477 23.203 11.016 1 92.25 117 TYR B N 1
ATOM 3199 C CA . TYR B 1 117 ? 5.219 23.625 11.625 1 92.25 117 TYR B CA 1
ATOM 3200 C C . TYR B 1 117 ? 4.742 22.594 12.648 1 92.25 117 TYR B C 1
ATOM 3202 O O . TYR B 1 117 ? 3.701 21.969 12.461 1 92.25 117 TYR B O 1
ATOM 3210 N N . PRO B 1 118 ? 5.332 22.547 13.828 1 87.75 118 PRO B N 1
ATOM 3211 C CA . PRO B 1 118 ? 5.062 21.484 14.812 1 87.75 118 PRO B CA 1
ATOM 3212 C C . PRO B 1 118 ? 3.674 21.594 15.43 1 87.75 118 PRO B C 1
ATOM 3214 O O . PRO B 1 118 ? 3.186 20.641 16.047 1 87.75 118 PRO B O 1
ATOM 3217 N N . LYS B 1 119 ? 3.082 22.719 15.266 1 88.06 119 LYS B N 1
ATOM 3218 C CA . LYS B 1 119 ? 1.754 22.906 15.844 1 88.06 119 LYS B CA 1
ATOM 3219 C C . LYS B 1 119 ? 0.672 22.344 14.93 1 88.06 119 LYS B C 1
ATOM 3221 O O . LYS B 1 119 ? -0.481 22.188 15.344 1 88.06 119 LYS B O 1
ATOM 3226 N N . ILE B 1 120 ? 1.047 22.031 13.719 1 91.94 120 ILE B N 1
ATOM 3227 C CA . ILE B 1 120 ? 0.127 21.375 12.797 1 91.94 120 ILE B CA 1
ATOM 3228 C C . ILE B 1 120 ? 0.272 19.859 12.914 1 91.94 120 ILE B C 1
ATOM 3230 O O . ILE B 1 120 ? 1.363 19.328 12.719 1 91.94 120 ILE B O 1
ATOM 3234 N N . GLU B 1 121 ? -0.81 19.25 13.25 1 93.25 121 GLU B N 1
ATOM 3235 C CA . GLU B 1 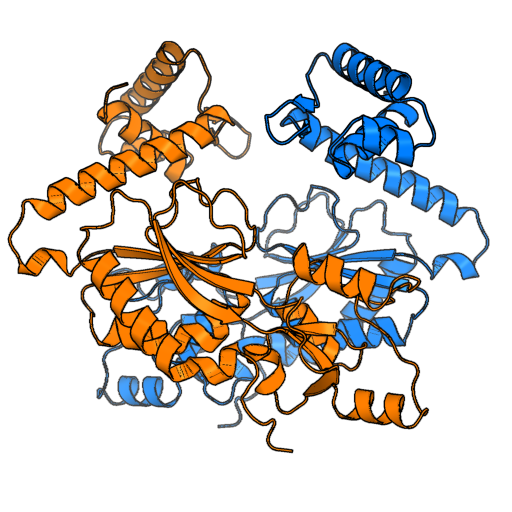121 ? -0.839 17.781 13.273 1 93.25 121 GLU B CA 1
ATOM 3236 C C . GLU B 1 121 ? -1.111 17.219 11.883 1 93.25 121 GLU B C 1
ATOM 3238 O O . GLU B 1 121 ? -2.256 17.203 11.422 1 93.25 121 GLU B O 1
ATOM 3243 N N . LEU B 1 122 ? -0.054 16.75 11.289 1 95.62 122 LEU B N 1
ATOM 3244 C CA . LEU B 1 122 ? -0.177 16.234 9.93 1 95.62 122 LEU B CA 1
ATOM 3245 C C . LEU B 1 122 ? -0.647 14.789 9.922 1 95.62 122 LEU B C 1
ATOM 3247 O O . LEU B 1 122 ? -0.011 13.922 10.531 1 95.62 122 LEU B O 1
ATOM 3251 N N . ASN B 1 123 ? -1.784 14.562 9.32 1 94.69 123 ASN B N 1
ATOM 3252 C CA . ASN B 1 123 ? -2.375 13.234 9.18 1 94.69 123 ASN B CA 1
ATOM 3253 C C . ASN B 1 123 ? -2.402 12.773 7.727 1 94.69 123 ASN B C 1
ATOM 3255 O O . ASN B 1 123 ? -3.23 13.242 6.941 1 94.69 123 ASN B O 1
ATOM 3259 N N . ILE B 1 124 ? -1.46 11.852 7.395 1 95.62 124 ILE B N 1
ATOM 3260 C CA . ILE B 1 124 ? -1.363 11.359 6.027 1 95.62 124 ILE B CA 1
ATOM 3261 C C . ILE B 1 124 ? -2.203 10.094 5.875 1 95.62 124 ILE B C 1
ATOM 3263 O O . ILE B 1 124 ? -1.993 9.109 6.594 1 95.62 124 ILE B O 1
ATOM 3267 N N . GLN B 1 125 ? -3.061 10.094 4.863 1 91.31 125 GLN B N 1
ATOM 3268 C CA . GLN B 1 125 ? -3.949 8.969 4.586 1 91.31 125 GLN B CA 1
ATOM 3269 C C . GLN B 1 125 ? -3.793 8.484 3.148 1 91.31 125 GLN B C 1
ATOM 3271 O O . GLN B 1 125 ? -3.709 9.297 2.223 1 91.31 125 GLN B O 1
ATOM 3276 N N . VAL B 1 126 ? -3.746 7.152 3.078 1 87.19 126 VAL B N 1
ATOM 3277 C CA . VAL B 1 126 ? -3.611 6.57 1.746 1 87.19 126 VAL B CA 1
ATOM 3278 C C . VAL B 1 126 ? -4.996 6.312 1.152 1 87.19 126 VAL B C 1
ATOM 3280 O O . VAL B 1 126 ? -5.863 5.734 1.812 1 87.19 126 VAL B O 1
ATOM 3283 N N . THR B 1 127 ? -5.184 6.703 -0.027 1 75 127 THR B N 1
ATOM 3284 C CA . THR B 1 127 ? -6.371 6.383 -0.813 1 75 127 THR B CA 1
ATOM 3285 C C . THR B 1 127 ? -5.988 6.047 -2.252 1 75 127 THR B C 1
ATOM 3287 O O . THR B 1 127 ? -5.211 6.77 -2.879 1 75 127 THR B O 1
ATOM 3290 N N . ASN B 1 128 ? -6.07 4.746 -2.686 1 56.84 128 ASN B N 1
ATOM 3291 C CA . ASN B 1 128 ? -5.648 4.379 -4.035 1 56.84 128 ASN B CA 1
ATOM 3292 C C . ASN B 1 128 ? -6.684 4.797 -5.078 1 56.84 128 ASN B C 1
ATOM 3294 O O . ASN B 1 128 ? -6.379 4.855 -6.27 1 56.84 128 ASN B O 1
ATOM 3298 N N . ASP B 1 129 ? -7.984 4.516 -4.809 1 51.5 129 ASP B N 1
ATOM 3299 C CA . ASP B 1 129 ? -8.992 4.727 -5.844 1 51.5 129 ASP B CA 1
ATOM 3300 C C . ASP B 1 129 ? -9.094 6.203 -6.219 1 51.5 129 ASP B C 1
ATOM 3302 O O . ASP B 1 129 ? -8.836 7.078 -5.391 1 51.5 129 ASP B O 1
ATOM 3306 N N . SER B 1 130 ? -8.781 6.355 -7.625 1 46.22 130 SER B N 1
ATOM 3307 C CA . SER B 1 130 ? -9.328 7.641 -8.055 1 46.22 130 SER B CA 1
ATOM 3308 C C . SER B 1 130 ? -10.625 7.965 -7.312 1 46.22 130 SER B C 1
ATOM 3310 O O . SER B 1 130 ? -11.32 8.922 -7.66 1 46.22 130 SER B O 1
ATOM 3312 N N . VAL B 1 131 ? -11.039 7.059 -6.82 1 39.91 131 VAL B N 1
ATOM 3313 C CA . VAL B 1 131 ? -12.422 7.223 -6.371 1 39.91 131 VAL B CA 1
ATOM 3314 C C . VAL B 1 131 ? -12.602 8.617 -5.777 1 39.91 131 VAL B C 1
ATOM 3316 O O . VAL B 1 131 ? -11.625 9.297 -5.461 1 39.91 131 VAL B O 1
ATOM 3319 N N . ARG B 1 132 ? -13.852 8.672 -4.809 1 37.5 132 ARG B N 1
ATOM 3320 C CA . ARG B 1 132 ? -14.766 9.727 -4.379 1 37.5 132 ARG B CA 1
ATOM 3321 C C . ARG B 1 132 ? -14.055 10.734 -3.477 1 37.5 132 ARG B C 1
ATOM 3323 O O . ARG B 1 132 ? -14.055 10.586 -2.254 1 37.5 132 ARG B O 1
ATOM 3330 N N . LEU B 1 133 ? -12.875 11.047 -3.883 1 43.47 133 LEU B N 1
ATOM 3331 C CA . LEU B 1 133 ? -12.32 12.266 -3.295 1 43.47 133 LEU B CA 1
ATOM 3332 C C . LEU B 1 133 ? -13.43 13.133 -2.707 1 43.47 133 LEU B C 1
ATOM 3334 O O . LEU B 1 133 ? -13.156 14.133 -2.041 1 43.47 133 LEU B O 1
ATOM 3338 N N . SER B 1 134 ? -14.391 12.844 -3.469 1 39.06 134 SER B N 1
ATOM 3339 C CA . SER B 1 134 ? -15.484 13.734 -3.094 1 39.06 134 SER B CA 1
ATOM 3340 C C . SER B 1 134 ? -15.75 13.688 -1.593 1 39.06 134 SER B C 1
ATOM 3342 O O . SER B 1 134 ? -16.547 14.461 -1.071 1 39.06 134 SER B O 1
ATOM 3344 N N . GLU B 1 135 ? -15.5 12.469 -1.104 1 44.16 135 GLU B N 1
ATOM 3345 C CA . GLU B 1 135 ? -16.203 12.273 0.161 1 44.16 135 GLU B CA 1
ATOM 3346 C C . GLU B 1 135 ? -15.492 13 1.301 1 44.16 135 GLU B C 1
ATOM 3348 O O . GLU B 1 135 ? -15.703 12.68 2.473 1 44.16 135 GLU B O 1
ATOM 3353 N N . ARG B 1 136 ? -14.914 14.094 1.092 1 49.62 136 ARG B N 1
ATOM 3354 C CA . ARG B 1 136 ? -14.555 15.164 2.014 1 49.62 136 ARG B CA 1
ATOM 3355 C C . ARG B 1 136 ? -13.758 14.625 3.193 1 49.62 136 ARG B C 1
ATOM 3357 O O . ARG B 1 136 ? -13.828 15.164 4.301 1 49.62 136 ARG B O 1
ATOM 3364 N N . GLU B 1 137 ? -13.016 13.359 3.004 1 66.19 137 GLU B N 1
ATOM 3365 C CA . GLU B 1 137 ? -12.312 12.766 4.141 1 66.19 137 GLU B CA 1
ATOM 3366 C C . GLU B 1 137 ? -10.922 13.367 4.301 1 66.19 137 GLU B C 1
ATOM 3368 O O . GLU B 1 137 ? -10.359 13.367 5.398 1 66.19 137 GLU B O 1
ATOM 3373 N N . ALA B 1 138 ? -10.5 14.227 3.373 1 85.06 138 ALA B N 1
ATOM 3374 C CA . ALA B 1 138 ? -9.18 14.844 3.473 1 85.06 138 ALA B CA 1
ATOM 3375 C C . ALA B 1 138 ? -9.25 16.344 3.182 1 85.06 138 ALA B C 1
ATOM 3377 O O . ALA B 1 138 ? -10.125 16.797 2.434 1 85.06 138 ALA B O 1
ATOM 3378 N N . ASP B 1 139 ? -8.469 17.156 3.891 1 87.94 139 ASP B N 1
ATOM 3379 C CA . ASP B 1 139 ? -8.375 18.594 3.641 1 87.94 139 ASP B CA 1
ATOM 3380 C C . ASP B 1 139 ? -7.656 18.875 2.324 1 87.94 139 ASP B C 1
ATOM 3382 O O . ASP B 1 139 ? -8.031 19.797 1.59 1 87.94 139 ASP B O 1
ATOM 3386 N N . VAL B 1 140 ? -6.652 18.109 2.109 1 91.62 140 VAL B N 1
ATOM 3387 C CA . VAL B 1 140 ? -5.84 18.234 0.903 1 91.62 140 VAL B CA 1
ATOM 3388 C C . VAL B 1 140 ? -5.645 16.859 0.267 1 91.62 140 VAL B C 1
ATOM 3390 O O . VAL B 1 140 ? -5.453 15.875 0.97 1 91.62 140 VAL B O 1
ATOM 3393 N N . ALA B 1 141 ? -5.711 16.859 -1.061 1 90.81 141 ALA B N 1
ATOM 3394 C CA . ALA B 1 141 ? -5.449 15.625 -1.798 1 90.81 141 ALA B CA 1
ATOM 3395 C C . ALA B 1 141 ? -4.293 15.805 -2.779 1 90.81 141 ALA B C 1
ATOM 3397 O O . ALA B 1 141 ? -4.246 16.797 -3.516 1 90.81 141 ALA B O 1
ATOM 3398 N N . ILE B 1 142 ? -3.377 14.898 -2.725 1 92.38 142 ILE B N 1
ATOM 3399 C CA . ILE B 1 142 ? -2.33 14.812 -3.738 1 92.38 142 ILE B CA 1
ATOM 3400 C C . ILE B 1 142 ? -2.617 13.648 -4.676 1 92.38 142 ILE B C 1
ATOM 3402 O O . ILE B 1 142 ? -2.6 12.484 -4.258 1 92.38 142 ILE B O 1
ATOM 3406 N N . ARG B 1 143 ? -2.842 14.008 -5.961 1 88.62 143 ARG B N 1
ATOM 3407 C CA . ARG B 1 143 ? -3.352 13 -6.891 1 88.62 143 ARG B CA 1
ATOM 3408 C C . ARG B 1 143 ? -2.594 13.047 -8.211 1 88.62 143 ARG B C 1
ATOM 3410 O O . ARG B 1 143 ? -2.15 14.109 -8.648 1 88.62 143 ARG B O 1
ATOM 3417 N N . GLN B 1 144 ? -2.561 11.844 -8.711 1 88.5 144 GLN B N 1
ATOM 3418 C CA . GLN B 1 144 ? -2.059 11.727 -10.078 1 88.5 144 GLN B CA 1
ATOM 3419 C C . GLN B 1 144 ? -3.207 11.625 -11.078 1 88.5 144 GLN B C 1
ATOM 3421 O O . GLN B 1 144 ? -3.963 10.648 -11.07 1 88.5 144 GLN B O 1
ATOM 3426 N N . THR B 1 145 ? -3.391 12.602 -11.828 1 81.56 145 THR B N 1
ATOM 3427 C CA . THR B 1 145 ? -4.473 12.602 -12.805 1 81.56 145 THR B CA 1
ATOM 3428 C C . THR B 1 145 ? -4.223 13.641 -13.898 1 81.56 145 THR B C 1
ATOM 3430 O O . THR B 1 145 ? -3.488 14.609 -13.68 1 81.56 145 THR B O 1
ATOM 3433 N N . ASN B 1 146 ? -4.832 13.336 -14.992 1 76.44 146 ASN B N 1
ATOM 3434 C CA . ASN B 1 146 ? -4.812 14.344 -16.047 1 76.44 146 ASN B CA 1
ATOM 3435 C C . ASN B 1 146 ? -6.164 15.047 -16.172 1 76.44 146 ASN B C 1
ATOM 3437 O O . ASN B 1 146 ? -6.32 15.961 -16.969 1 76.44 146 ASN B O 1
ATOM 3441 N N . GLN B 1 147 ? -7.098 14.609 -15.281 1 72.69 147 GLN B N 1
ATOM 3442 C CA . GLN B 1 147 ? -8.43 15.211 -15.312 1 72.69 147 GLN B CA 1
ATOM 3443 C C . GLN B 1 147 ? -8.93 15.492 -13.898 1 72.69 147 GLN B C 1
ATOM 3445 O O . GLN B 1 147 ? -9.859 14.836 -13.422 1 72.69 147 GLN B O 1
ATOM 3450 N N . PRO B 1 148 ? -8.406 16.531 -13.305 1 66.44 148 PRO B N 1
ATOM 3451 C CA . PRO B 1 148 ? -8.922 16.828 -11.977 1 66.44 148 PRO B CA 1
ATOM 3452 C C . PRO B 1 148 ? -10.391 17.266 -12 1 66.44 148 PRO B C 1
ATOM 3454 O O . PRO B 1 148 ? -10.836 17.875 -12.977 1 66.44 148 PRO B O 1
ATOM 3457 N N . ARG B 1 149 ? -11.117 16.766 -10.953 1 64 149 ARG B N 1
ATOM 3458 C CA . ARG B 1 149 ? -12.539 17.109 -10.883 1 64 149 ARG B CA 1
ATOM 3459 C C . ARG B 1 149 ? -12.734 18.609 -10.68 1 64 149 ARG B C 1
ATOM 3461 O O . ARG B 1 149 ? -11.922 19.266 -10.023 1 64 149 ARG B O 1
ATOM 3468 N N . GLU B 1 150 ? -13.852 19.047 -11.227 1 56.22 150 GLU B N 1
ATOM 3469 C CA . GLU B 1 150 ? -14.188 20.469 -11.328 1 56.22 150 GLU B CA 1
ATOM 3470 C C . GLU B 1 150 ? -14.344 21.109 -9.953 1 56.22 150 GLU B C 1
ATOM 3472 O O . GLU B 1 150 ? -14.055 22.297 -9.773 1 56.22 150 GLU B O 1
ATOM 3477 N N . THR B 1 151 ? -14.859 20.344 -9.031 1 55.88 151 THR B N 1
ATOM 3478 C CA . THR B 1 151 ? -15.195 20.984 -7.77 1 55.88 151 THR B CA 1
ATOM 3479 C C . THR B 1 151 ? -13.953 21.172 -6.906 1 55.88 151 THR B C 1
ATOM 3481 O O . THR B 1 151 ? -14.008 21.812 -5.855 1 55.88 151 THR B O 1
ATOM 3484 N N . LEU B 1 152 ? -12.969 20.75 -7.309 1 61.59 152 LEU B N 1
ATOM 3485 C CA . LEU B 1 152 ? -11.727 20.859 -6.555 1 61.59 152 LEU B CA 1
ATOM 3486 C C . LEU B 1 152 ? -10.828 21.938 -7.133 1 61.59 152 LEU B C 1
ATOM 3488 O O . LEU B 1 152 ? -10.781 22.125 -8.352 1 61.59 152 LEU B O 1
ATOM 3492 N N . ILE B 1 153 ? -10.508 22.906 -6.18 1 72 153 ILE B N 1
ATOM 3493 C CA . ILE B 1 153 ? -9.445 23.844 -6.543 1 72 153 ILE B CA 1
ATOM 3494 C C . ILE B 1 153 ? -8.086 23.203 -6.277 1 72 153 ILE B C 1
ATOM 3496 O O . ILE B 1 153 ? -7.926 22.422 -5.34 1 72 153 ILE B O 1
ATOM 3500 N N . GLY B 1 154 ? -7.133 23.438 -7.395 1 78.56 154 GLY B N 1
ATOM 3501 C CA . GLY B 1 154 ? -5.824 22.875 -7.102 1 78.56 154 GLY B CA 1
ATOM 3502 C C . GLY B 1 154 ? -4.754 23.328 -8.078 1 78.56 154 GLY B C 1
ATOM 3503 O O . GLY B 1 154 ? -5.012 24.156 -8.953 1 78.56 154 GLY B O 1
ATOM 3504 N N . THR B 1 155 ? -3.594 23.109 -7.676 1 85.44 155 THR B N 1
ATOM 3505 C CA . THR B 1 155 ? -2.393 23.469 -8.422 1 85.44 155 THR B CA 1
ATOM 3506 C C . THR B 1 155 ? -1.687 22.203 -8.938 1 85.44 155 THR B C 1
ATOM 3508 O O . THR B 1 155 ? -1.607 21.203 -8.234 1 85.44 155 THR B O 1
ATOM 3511 N N . ARG B 1 156 ? -1.37 22.312 -10.227 1 91.06 156 ARG B N 1
ATOM 3512 C CA . ARG B 1 156 ? -0.489 21.281 -10.766 1 91.06 156 ARG B CA 1
ATOM 3513 C C . ARG B 1 156 ? 0.929 21.438 -10.234 1 91.06 156 ARG B C 1
ATOM 3515 O O . ARG B 1 156 ? 1.521 22.516 -10.328 1 91.06 156 ARG B O 1
ATOM 3522 N N . LEU B 1 157 ? 1.424 20.391 -9.719 1 94.69 157 LEU B N 1
ATOM 3523 C CA . LEU B 1 157 ? 2.729 20.453 -9.07 1 94.69 157 LEU B CA 1
ATOM 3524 C C . LEU B 1 157 ? 3.84 20.094 -10.055 1 94.69 157 LEU B C 1
ATOM 3526 O O . LEU B 1 157 ? 4.883 20.75 -10.078 1 94.69 157 LEU B O 1
ATOM 3530 N N . THR B 1 158 ? 3.666 19.031 -10.789 1 95.06 158 THR B N 1
ATOM 3531 C CA . THR B 1 158 ? 4.664 18.562 -11.742 1 95.06 158 THR B CA 1
ATOM 3532 C C . THR B 1 158 ? 4.086 17.469 -12.633 1 95.06 158 THR B C 1
ATOM 3534 O O . THR B 1 158 ? 2.896 17.156 -12.547 1 95.06 158 THR B O 1
ATOM 3537 N N . THR B 1 159 ? 4.934 17.047 -13.547 1 95.19 159 THR B N 1
ATOM 3538 C CA . THR B 1 159 ? 4.641 15.891 -14.383 1 95.19 159 THR B CA 1
ATOM 3539 C C . THR B 1 159 ? 5.32 14.641 -13.82 1 95.19 159 THR B C 1
ATOM 3541 O O . THR B 1 159 ? 6.469 14.695 -13.391 1 95.19 159 THR B O 1
ATOM 3544 N N . VAL B 1 160 ? 4.551 13.586 -13.781 1 95.88 160 VAL B N 1
ATOM 3545 C CA . VAL B 1 160 ? 5.105 12.297 -13.375 1 95.88 160 VAL B CA 1
ATOM 3546 C C . VAL B 1 160 ? 5.305 11.406 -14.602 1 95.88 160 VAL B C 1
ATOM 3548 O O . VAL B 1 160 ? 4.336 11.008 -15.25 1 95.88 160 VAL B O 1
ATOM 3551 N N . ALA B 1 161 ? 6.543 11.117 -14.891 1 96.31 161 ALA B N 1
ATOM 3552 C CA . ALA B 1 161 ? 6.875 10.219 -15.992 1 96.31 161 ALA B CA 1
ATOM 3553 C C . ALA B 1 161 ? 6.926 8.766 -15.531 1 96.31 161 ALA B C 1
ATOM 3555 O O . ALA B 1 161 ? 7.188 8.492 -14.359 1 96.31 161 ALA B O 1
ATOM 3556 N N . SER B 1 162 ? 6.574 7.914 -16.422 1 95.81 162 SER B N 1
ATOM 3557 C CA . SER B 1 162 ? 6.703 6.477 -16.203 1 95.81 162 SER B CA 1
ATOM 3558 C C . SER B 1 162 ? 7.516 5.82 -17.312 1 95.81 162 SER B C 1
ATOM 3560 O O . SER B 1 162 ? 7.523 6.297 -18.453 1 95.81 162 SER B O 1
ATOM 3562 N N . ALA B 1 163 ? 8.203 4.801 -17 1 96.19 163 ALA B N 1
ATOM 3563 C CA . ALA B 1 163 ? 8.969 3.982 -17.938 1 96.19 163 ALA B CA 1
ATOM 3564 C C . ALA B 1 163 ? 8.766 2.496 -17.672 1 96.19 163 ALA B C 1
ATOM 3566 O O . ALA B 1 163 ? 8.039 2.125 -16.734 1 96.19 163 ALA B O 1
ATOM 3567 N N . VAL B 1 164 ? 9.273 1.703 -18.562 1 97.06 164 VAL B N 1
ATOM 3568 C CA . VAL B 1 164 ? 9.258 0.259 -18.359 1 97.06 164 VAL B CA 1
ATOM 3569 C C . VAL B 1 164 ? 10.562 -0.184 -17.688 1 97.06 164 VAL B C 1
ATOM 3571 O O . VAL B 1 164 ? 11.648 0.163 -18.156 1 97.06 164 VAL B O 1
ATOM 3574 N N . TYR B 1 165 ? 10.422 -0.932 -16.609 1 97.31 165 TYR B N 1
ATOM 3575 C CA . TYR B 1 165 ? 11.594 -1.354 -15.836 1 97.31 165 TYR B CA 1
ATOM 3576 C C . TYR B 1 165 ? 11.625 -2.871 -15.688 1 97.31 165 TYR B C 1
ATOM 3578 O O . TYR B 1 165 ? 10.602 -3.539 -15.844 1 97.31 165 TYR B O 1
ATOM 3586 N N . GLY B 1 166 ? 12.734 -3.363 -15.414 1 97.94 166 GLY B N 1
ATOM 3587 C CA . GLY B 1 166 ? 12.992 -4.73 -15 1 97.94 166 GLY B CA 1
ATOM 3588 C C . GLY B 1 166 ? 14.289 -4.887 -14.227 1 97.94 166 GLY B C 1
ATOM 3589 O O . GLY B 1 166 ? 15.078 -3.945 -14.141 1 97.94 166 GLY B O 1
ATOM 3590 N N . LEU B 1 167 ? 14.383 -6.07 -13.547 1 98.38 167 LEU B N 1
ATOM 3591 C CA . LEU B 1 167 ? 15.664 -6.379 -12.922 1 98.38 167 LEU B CA 1
ATOM 3592 C C . LEU B 1 167 ? 16.812 -6.227 -13.922 1 98.38 167 LEU B C 1
ATOM 3594 O O . LEU B 1 167 ? 16.719 -6.688 -15.062 1 98.38 167 LEU B O 1
ATOM 3598 N N . ARG B 1 168 ? 17.859 -5.566 -13.492 1 97.81 168 ARG B N 1
ATOM 3599 C CA . ARG B 1 168 ? 18.984 -5.258 -14.375 1 97.81 168 ARG B CA 1
ATOM 3600 C C . ARG B 1 168 ? 19.469 -6.508 -15.094 1 97.81 168 ARG B C 1
ATOM 3602 O O . ARG B 1 168 ? 19.641 -6.504 -16.312 1 97.81 168 ARG B O 1
ATOM 3609 N N . SER B 1 169 ? 19.75 -7.57 -14.359 1 97.06 169 SER B N 1
ATOM 3610 C CA . SER B 1 169 ? 20.25 -8.812 -14.945 1 97.06 169 SER B CA 1
ATOM 3611 C C . SER B 1 169 ? 19.234 -9.43 -15.891 1 97.06 169 SER B C 1
ATOM 3613 O O . SER B 1 169 ? 19.594 -10 -16.922 1 97.06 169 SER B O 1
ATOM 3615 N N . TYR B 1 170 ? 18 -9.32 -15.57 1 97.5 170 TYR B N 1
ATOM 3616 C CA . TYR B 1 170 ? 16.938 -9.836 -16.438 1 97.5 170 TYR B CA 1
ATOM 3617 C C . TYR B 1 170 ? 16.875 -9.07 -17.75 1 97.5 170 TYR B C 1
ATOM 3619 O O . TYR B 1 170 ? 16.812 -9.672 -18.828 1 97.5 170 TYR B O 1
ATOM 3627 N N . CYS B 1 171 ? 16.891 -7.738 -17.672 1 97.56 171 CYS B N 1
ATOM 3628 C CA . CYS B 1 171 ? 16.859 -6.898 -18.859 1 97.56 171 CYS B CA 1
ATOM 3629 C C . CYS B 1 171 ? 18.031 -7.211 -19.781 1 97.56 171 CYS B C 1
ATOM 3631 O O . CYS B 1 171 ? 17.875 -7.332 -21 1 97.56 171 CYS B O 1
ATOM 3633 N N . ALA B 1 172 ? 19.188 -7.383 -19.172 1 96.88 172 ALA B N 1
ATOM 3634 C CA . ALA B 1 172 ? 20.375 -7.719 -19.938 1 96.88 172 ALA B CA 1
ATOM 3635 C C . ALA B 1 172 ? 20.219 -9.07 -20.625 1 96.88 172 ALA B C 1
ATOM 3637 O O . ALA B 1 172 ? 20.594 -9.219 -21.797 1 96.88 172 ALA B O 1
ATOM 3638 N N . ALA B 1 173 ? 19.719 -10.039 -19.953 1 96.44 173 ALA B N 1
ATOM 3639 C CA . ALA B 1 173 ? 19.516 -11.375 -20.5 1 96.44 173 ALA B CA 1
ATOM 3640 C C . ALA B 1 173 ? 18.516 -11.344 -21.656 1 96.44 173 ALA B C 1
ATOM 3642 O O . ALA B 1 173 ? 18.719 -12.023 -22.672 1 96.44 173 ALA B O 1
ATOM 3643 N N . VAL B 1 174 ? 17.469 -10.57 -21.531 1 95.81 174 VAL B N 1
ATOM 3644 C CA . VAL B 1 174 ? 16.484 -10.445 -22.609 1 95.81 174 VAL B CA 1
ATOM 3645 C C . VAL B 1 174 ? 17.109 -9.773 -23.828 1 95.81 174 VAL B C 1
ATOM 3647 O O . VAL B 1 174 ? 16.953 -10.25 -24.953 1 95.81 174 VAL B O 1
ATOM 3650 N N . ASN B 1 175 ? 17.828 -8.719 -23.578 1 96 175 ASN B N 1
ATOM 3651 C CA . ASN B 1 175 ? 18.453 -7.957 -24.641 1 96 175 ASN B CA 1
ATOM 3652 C C . ASN B 1 175 ? 19.5 -8.789 -25.391 1 96 175 ASN B C 1
ATOM 3654 O O . ASN B 1 175 ? 19.688 -8.617 -26.594 1 96 175 ASN B O 1
ATOM 3658 N N . SER B 1 176 ? 20.109 -9.734 -24.719 1 96.12 176 SER B N 1
ATOM 3659 C CA . SER B 1 176 ? 21.125 -10.586 -25.328 1 96.12 176 SER B CA 1
ATOM 3660 C C . SER B 1 176 ? 20.5 -11.852 -25.906 1 96.12 176 SER B C 1
ATOM 3662 O O . SER B 1 176 ? 21.203 -12.68 -26.484 1 96.12 176 SER B O 1
ATOM 3664 N N . GLY B 1 177 ? 19.25 -12.062 -25.672 1 95.38 177 GLY B N 1
ATOM 3665 C CA . GLY B 1 177 ? 18.562 -13.219 -26.203 1 95.38 177 GLY B CA 1
ATOM 3666 C C . GLY B 1 177 ? 18.641 -14.43 -25.297 1 95.38 177 GLY B C 1
ATOM 3667 O O . GLY B 1 177 ? 18.234 -15.531 -25.688 1 95.38 177 GLY B O 1
ATOM 3668 N N . GLN B 1 178 ? 19.109 -14.281 -24.109 1 94.19 178 GLN B N 1
ATOM 3669 C CA . GLN B 1 178 ? 19.312 -15.391 -23.172 1 94.19 178 GLN B CA 1
ATOM 3670 C C . GLN B 1 178 ? 18.062 -15.648 -22.344 1 94.19 178 GLN B C 1
ATOM 3672 O O . GLN B 1 178 ? 17.984 -16.641 -21.625 1 94.19 178 GLN B O 1
ATOM 3677 N N . ALA B 1 179 ? 17.156 -14.727 -22.406 1 93.69 179 ALA B N 1
ATOM 3678 C CA . ALA B 1 179 ? 15.891 -14.883 -21.688 1 93.69 179 ALA B CA 1
ATOM 3679 C C . ALA B 1 179 ? 14.719 -14.398 -22.547 1 93.69 179 ALA B C 1
ATOM 3681 O O . ALA B 1 179 ? 14.898 -13.562 -23.438 1 93.69 179 ALA B O 1
ATOM 3682 N N . VAL B 1 180 ? 13.594 -14.914 -22.25 1 92.19 180 VAL B N 1
ATOM 3683 C CA . VAL B 1 180 ? 12.375 -14.523 -22.938 1 92.19 180 VAL B CA 1
ATOM 3684 C C . VAL B 1 180 ? 11.758 -13.297 -22.266 1 92.19 180 VAL B C 1
ATOM 3686 O O . VAL B 1 180 ? 11.711 -13.227 -21.031 1 92.19 180 VAL B O 1
ATOM 3689 N N . GLU B 1 181 ? 11.32 -12.352 -23.125 1 93.94 181 GLU B N 1
ATOM 3690 C CA . GLU B 1 181 ? 10.641 -11.172 -22.594 1 93.94 181 GLU B CA 1
ATOM 3691 C C . GLU B 1 181 ? 9.281 -11.539 -22 1 93.94 181 GLU B C 1
ATOM 3693 O O . GLU B 1 181 ? 8.469 -12.195 -22.656 1 93.94 181 GLU B O 1
ATOM 3698 N N . LYS B 1 182 ? 9.117 -11.188 -20.781 1 93.5 182 LYS B N 1
ATOM 3699 C CA . LYS B 1 182 ? 7.848 -11.336 -20.078 1 93.5 182 LYS B CA 1
ATOM 3700 C C . LYS B 1 182 ? 7.41 -10.016 -19.453 1 93.5 182 LYS B C 1
ATOM 3702 O O . LYS B 1 182 ? 8.242 -9.172 -19.109 1 93.5 182 LYS B O 1
ATOM 3707 N N . TRP B 1 183 ? 6.109 -9.859 -19.375 1 95.44 183 TRP B N 1
ATOM 3708 C CA . TRP B 1 183 ? 5.547 -8.68 -18.734 1 95.44 183 TRP B CA 1
ATOM 3709 C C . TRP B 1 183 ? 4.703 -9.062 -17.531 1 95.44 183 TRP B C 1
ATOM 3711 O O . TRP B 1 183 ? 3.895 -9.992 -17.594 1 95.44 183 TRP B O 1
ATOM 3721 N N . VAL B 1 184 ? 4.969 -8.391 -16.438 1 95.44 184 VAL B N 1
ATOM 3722 C CA . VAL B 1 184 ? 4.078 -8.539 -15.289 1 95.44 184 VAL B CA 1
ATOM 3723 C C . VAL B 1 184 ? 2.725 -7.906 -15.594 1 95.44 184 VAL B C 1
ATOM 3725 O O . VAL B 1 184 ? 2.658 -6.785 -16.109 1 95.44 184 VAL B O 1
ATOM 3728 N N . GLY B 1 185 ? 1.645 -8.68 -15.352 1 91.31 185 GLY B N 1
ATOM 3729 C CA . GLY B 1 185 ? 0.321 -8.086 -15.438 1 91.31 185 GLY B CA 1
ATOM 3730 C C . GLY B 1 185 ? 0.004 -7.152 -14.289 1 91.31 185 GLY B C 1
ATOM 3731 O O . GLY B 1 185 ? 0.087 -7.547 -13.125 1 91.31 185 GLY B O 1
ATOM 3732 N N . VAL B 1 186 ? -0.377 -5.906 -14.68 1 89 186 VAL B N 1
ATOM 3733 C CA . VAL B 1 186 ? -0.573 -4.914 -13.625 1 89 186 VAL B CA 1
ATOM 3734 C C . VAL B 1 186 ? -2.01 -4.398 -13.664 1 89 186 VAL B C 1
ATOM 3736 O O . VAL B 1 186 ? -2.539 -4.09 -14.734 1 89 186 VAL B O 1
ATOM 3739 N N . ASP B 1 187 ? -2.615 -4.387 -12.445 1 83.75 187 ASP B N 1
ATOM 3740 C CA . ASP B 1 187 ? -3.973 -3.861 -12.312 1 83.75 187 ASP B CA 1
ATOM 3741 C C . ASP B 1 187 ? -4.07 -2.871 -11.156 1 83.75 187 ASP B C 1
ATOM 3743 O O . ASP B 1 187 ? -5.039 -2.889 -10.398 1 83.75 187 ASP B O 1
ATOM 3747 N N . CYS B 1 188 ? -3.023 -2.145 -11.016 1 78.56 188 CYS B N 1
ATOM 3748 C CA . CYS B 1 188 ? -2.982 -1.197 -9.906 1 78.56 188 CYS B CA 1
ATOM 3749 C C . CYS B 1 188 ? -3.822 0.037 -10.211 1 78.56 188 CYS B C 1
ATOM 3751 O O . CYS B 1 188 ? -4.324 0.694 -9.297 1 78.56 188 CYS B O 1
ATOM 3753 N N . CYS B 1 189 ? -3.908 0.378 -11.438 1 78.38 189 CYS B N 1
ATOM 3754 C CA . CYS B 1 189 ? -4.715 1.507 -11.891 1 78.38 189 CYS B CA 1
ATOM 3755 C C . CYS B 1 189 ? -5.027 1.391 -13.383 1 78.38 189 CYS B C 1
ATOM 3757 O O . CYS B 1 189 ? -4.414 0.588 -14.086 1 78.38 189 CYS B O 1
ATOM 3759 N N . ASP B 1 190 ? -5.945 2.205 -13.797 1 80.94 190 ASP B N 1
ATOM 3760 C CA . ASP B 1 190 ? -6.387 2.148 -15.188 1 80.94 190 ASP B CA 1
ATOM 3761 C C . ASP B 1 190 ? -5.254 2.535 -16.141 1 80.94 190 ASP B C 1
ATOM 3763 O O . ASP B 1 190 ? -5.145 1.981 -17.234 1 80.94 190 ASP B O 1
ATOM 3767 N N . TYR B 1 191 ? -4.438 3.391 -15.773 1 85.69 191 TYR B N 1
ATOM 3768 C CA . TYR B 1 191 ? -3.344 3.85 -16.625 1 85.69 191 TYR B CA 1
ATOM 3769 C C . TYR B 1 191 ? -2.35 2.725 -16.891 1 85.69 191 TYR B C 1
ATOM 3771 O O . TYR B 1 191 ? -2.156 2.316 -18.031 1 85.69 191 TYR B O 1
ATOM 3779 N N . HIS B 1 192 ? -1.901 2.137 -15.852 1 86.69 192 HIS B N 1
ATOM 3780 C CA . HIS B 1 192 ? -0.904 1.085 -16.016 1 86.69 192 HIS B CA 1
ATOM 3781 C C . HIS B 1 192 ? -1.501 -0.135 -16.703 1 86.69 192 HIS B C 1
ATOM 3783 O O . HIS B 1 192 ? -0.823 -0.8 -17.5 1 86.69 192 HIS B O 1
ATOM 3789 N N . ARG B 1 193 ? -2.693 -0.374 -16.359 1 87.12 193 ARG B N 1
ATOM 3790 C CA . ARG B 1 193 ? -3.361 -1.488 -17.031 1 87.12 193 ARG B CA 1
ATOM 3791 C C . ARG B 1 193 ? -3.438 -1.265 -18.531 1 87.12 193 ARG B C 1
ATOM 3793 O O . ARG B 1 193 ? -3.062 -2.141 -19.312 1 87.12 193 ARG B O 1
ATOM 3800 N N . THR B 1 194 ? -3.873 -0.106 -18.922 1 88.94 194 THR B N 1
ATOM 3801 C CA . THR B 1 194 ? -4.039 0.236 -20.328 1 88.94 194 THR B CA 1
ATOM 3802 C C . THR B 1 194 ? -2.688 0.294 -21.031 1 88.94 194 THR B C 1
ATOM 3804 O O . THR B 1 194 ? -2.539 -0.215 -22.156 1 88.94 194 THR B O 1
ATOM 3807 N N . TRP B 1 195 ? -1.714 0.875 -20.422 1 91.25 195 TRP B N 1
ATOM 3808 C CA . TRP B 1 195 ? -0.381 0.989 -21 1 91.25 195 TRP B CA 1
ATOM 3809 C C . TRP B 1 195 ? 0.237 -0.389 -21.219 1 91.25 195 TRP B C 1
ATOM 3811 O O . TRP B 1 195 ? 0.836 -0.647 -22.266 1 91.25 195 TRP B O 1
ATOM 3821 N N . THR B 1 196 ? 0.056 -1.256 -20.219 1 91.5 196 THR B N 1
ATOM 3822 C CA . THR B 1 196 ? 0.598 -2.607 -20.312 1 91.5 196 THR B CA 1
ATOM 3823 C C . THR B 1 196 ? -0.07 -3.385 -21.438 1 91.5 196 THR B C 1
ATOM 3825 O O . THR B 1 196 ? 0.604 -4.07 -22.219 1 91.5 196 THR B O 1
ATOM 3828 N N . LYS B 1 197 ? -1.377 -3.225 -21.531 1 88.38 197 LYS B N 1
ATOM 3829 C CA . LYS B 1 197 ? -2.119 -3.904 -22.578 1 88.38 197 LYS B CA 1
ATOM 3830 C C . LYS B 1 197 ? -1.669 -3.428 -23.969 1 88.38 197 LYS B C 1
ATOM 3832 O O . LYS B 1 197 ? -1.595 -4.219 -24.906 1 88.38 197 LYS B O 1
ATOM 3837 N N . ARG B 1 198 ? -1.391 -2.197 -24.109 1 90.12 198 ARG B N 1
ATOM 3838 C CA . ARG B 1 198 ? -0.941 -1.631 -25.375 1 90.12 198 ARG B CA 1
ATOM 3839 C C . ARG B 1 198 ? 0.476 -2.086 -25.703 1 90.12 198 ARG B C 1
ATOM 3841 O O . ARG B 1 198 ? 0.786 -2.375 -26.859 1 90.12 198 ARG B O 1
ATOM 3848 N N . ALA B 1 199 ? 1.325 -2.113 -24.703 1 87.44 199 ALA B N 1
ATOM 3849 C CA . ALA B 1 199 ? 2.725 -2.482 -24.906 1 87.44 199 ALA B CA 1
ATOM 3850 C C . ALA B 1 199 ? 2.865 -3.979 -25.172 1 87.44 199 ALA B C 1
ATOM 3852 O O . ALA B 1 199 ? 3.785 -4.406 -25.859 1 87.44 199 ALA B O 1
ATOM 3853 N N . TRP B 1 200 ? 1.994 -4.75 -24.484 1 87.06 200 TRP B N 1
ATOM 3854 C CA . TRP B 1 200 ? 2.043 -6.207 -24.578 1 87.06 200 TRP B CA 1
ATOM 3855 C C . TRP B 1 200 ? 0.657 -6.781 -24.859 1 87.06 200 TRP B C 1
ATOM 3857 O O . TRP B 1 200 ? 0.116 -7.523 -24.031 1 87.06 200 TRP B O 1
ATOM 3867 N N . PRO B 1 201 ? -0.01 -6.492 -25.969 1 77.75 201 PRO B N 1
ATOM 3868 C CA . PRO B 1 201 ? -1.403 -6.816 -26.281 1 77.75 201 PRO B CA 1
ATOM 3869 C C . PRO B 1 201 ? -1.688 -8.312 -26.219 1 77.75 201 PRO B C 1
ATOM 3871 O O . PRO B 1 201 ? -2.773 -8.727 -25.797 1 77.75 201 PRO B O 1
ATOM 3874 N N . GLN B 1 202 ? -0.988 -9.148 -26.922 1 65.81 202 GLN B N 1
ATOM 3875 C CA . GLN B 1 202 ? -1.334 -10.555 -27.078 1 65.81 202 GLN B CA 1
ATOM 3876 C C . GLN B 1 202 ? -0.896 -11.375 -25.875 1 65.81 202 GLN B C 1
ATOM 3878 O O . GLN B 1 202 ? -1.131 -12.586 -25.828 1 65.81 202 GLN B O 1
ATOM 3883 N N . ALA B 1 203 ? -0.453 -10.648 -24.828 1 63.31 203 ALA B N 1
ATOM 3884 C CA . ALA B 1 203 ? 0.384 -11.523 -24.016 1 63.31 203 ALA B CA 1
ATOM 3885 C C . ALA B 1 203 ? -0.335 -11.93 -22.734 1 63.31 203 ALA B C 1
ATOM 3887 O O . ALA B 1 203 ? -1.09 -11.141 -22.156 1 63.31 203 ALA B O 1
ATOM 3888 N N . LYS B 1 204 ? -0.384 -13.219 -22.594 1 77.31 204 LYS B N 1
ATOM 3889 C CA . LYS B 1 204 ? -0.691 -13.867 -21.328 1 77.31 204 LYS B CA 1
ATOM 3890 C C . LYS B 1 204 ? 0.41 -13.625 -20.297 1 77.31 204 LYS B C 1
ATOM 3892 O O . LYS B 1 204 ? 1.597 -13.688 -20.625 1 77.31 204 LYS B O 1
ATOM 3897 N N . HIS B 1 205 ? 0.027 -13.086 -19.219 1 85.56 205 HIS B N 1
ATOM 3898 C CA . HIS B 1 205 ? 0.968 -12.898 -18.125 1 85.56 205 HIS B CA 1
ATOM 3899 C C . HIS B 1 205 ? 0.969 -14.102 -17.188 1 85.56 205 HIS B C 1
ATOM 3901 O O . HIS B 1 205 ? -0.069 -14.734 -16.984 1 85.56 205 HIS B O 1
ATOM 3907 N N . GLU B 1 206 ? 2.133 -14.422 -16.703 1 88 206 GLU B N 1
ATOM 3908 C CA . GLU B 1 206 ? 2.256 -15.523 -15.742 1 88 206 GLU B CA 1
ATOM 3909 C C . GLU B 1 206 ? 2.078 -15.031 -14.312 1 88 206 GLU B C 1
ATOM 3911 O O . GLU B 1 206 ? 1.848 -15.836 -13.398 1 88 206 GLU B O 1
ATOM 3916 N N . PHE B 1 207 ? 2.193 -13.742 -14.156 1 94.5 207 PHE B N 1
ATOM 3917 C CA . PHE B 1 207 ? 2.17 -13.141 -12.828 1 94.5 207 PHE B CA 1
ATOM 3918 C C . PHE B 1 207 ? 1.441 -11.797 -12.852 1 94.5 207 PHE B C 1
ATOM 3920 O O . PHE B 1 207 ? 1.75 -10.938 -13.672 1 94.5 207 PHE B O 1
ATOM 3927 N N . TYR B 1 208 ? 0.446 -11.703 -11.945 1 94.19 208 TYR B N 1
ATOM 3928 C CA . TYR B 1 208 ? -0.361 -10.484 -11.883 1 94.19 208 TYR B CA 1
ATOM 3929 C C . TYR B 1 208 ? -0.299 -9.859 -10.5 1 94.19 208 TYR B C 1
ATOM 3931 O O . TYR B 1 208 ? -0.307 -10.57 -9.492 1 94.19 208 TYR B O 1
ATOM 3939 N N . VAL B 1 209 ? -0.252 -8.539 -10.492 1 94.69 209 VAL B N 1
ATOM 3940 C CA . VAL B 1 209 ? -0.316 -7.797 -9.242 1 94.69 209 VAL B CA 1
ATOM 3941 C C . VAL B 1 209 ? -1.262 -6.605 -9.391 1 94.69 209 VAL B C 1
ATOM 3943 O O . VAL B 1 209 ? -1.565 -6.188 -10.516 1 94.69 209 VAL B O 1
ATOM 3946 N N . ASP B 1 210 ? -1.673 -6.016 -8.164 1 91.12 210 ASP B N 1
ATOM 3947 C CA . ASP B 1 210 ? -2.658 -4.945 -8.289 1 91.12 210 ASP B CA 1
ATOM 3948 C C . ASP B 1 210 ? -2.223 -3.707 -7.504 1 91.12 210 ASP B C 1
ATOM 3950 O O . ASP B 1 210 ? -3.043 -2.84 -7.199 1 91.12 210 ASP B O 1
ATOM 3954 N N . GLU B 1 211 ? -0.96 -3.688 -7.129 1 91.12 211 GLU B N 1
ATOM 3955 C CA . GLU B 1 211 ? -0.379 -2.521 -6.473 1 91.12 211 GLU B CA 1
ATOM 3956 C C . GLU B 1 211 ? 0.996 -2.191 -7.043 1 91.12 211 GLU B C 1
ATOM 3958 O O . GLU B 1 211 ? 1.748 -3.094 -7.422 1 91.12 211 GLU B O 1
ATOM 3963 N N . THR B 1 212 ? 1.316 -0.893 -7.02 1 93.56 212 THR B N 1
ATOM 3964 C CA . THR B 1 212 ? 2.6 -0.447 -7.547 1 93.56 212 THR B CA 1
ATOM 3965 C C . THR B 1 212 ? 3.752 -1.028 -6.73 1 93.56 212 THR B C 1
ATOM 3967 O O . THR B 1 212 ? 4.789 -1.399 -7.289 1 93.56 212 THR B O 1
ATOM 3970 N N . SER B 1 213 ? 3.564 -1.121 -5.449 1 93.75 213 SER B N 1
ATOM 3971 C CA . SER B 1 213 ? 4.609 -1.691 -4.605 1 93.75 213 SER B CA 1
ATOM 3972 C C . SER B 1 213 ? 4.844 -3.162 -4.934 1 93.75 213 SER B C 1
ATOM 3974 O O . SER B 1 213 ? 5.98 -3.641 -4.883 1 93.75 213 SER B O 1
ATOM 3976 N N . LEU B 1 214 ? 3.805 -3.846 -5.262 1 95.81 214 LEU B N 1
ATOM 3977 C CA . LEU B 1 214 ? 3.949 -5.238 -5.672 1 95.81 214 LEU B CA 1
ATOM 3978 C C . LEU B 1 214 ? 4.629 -5.336 -7.031 1 95.81 214 LEU B C 1
ATOM 3980 O O . LEU B 1 214 ? 5.426 -6.246 -7.27 1 95.81 214 LEU B O 1
ATOM 3984 N N . THR B 1 215 ? 4.277 -4.434 -7.898 1 96.88 215 THR B N 1
ATOM 3985 C CA . THR B 1 215 ? 4.938 -4.402 -9.195 1 96.88 215 THR B CA 1
ATOM 3986 C C . THR B 1 215 ? 6.445 -4.25 -9.039 1 96.88 215 THR B C 1
ATOM 3988 O O . THR B 1 215 ? 7.219 -5.02 -9.617 1 96.88 215 THR B O 1
ATOM 3991 N N . LEU B 1 216 ? 6.812 -3.281 -8.234 1 97.31 216 LEU B N 1
ATOM 3992 C CA . LEU B 1 216 ? 8.227 -3.039 -7.965 1 97.31 216 LEU B CA 1
ATOM 3993 C C . LEU B 1 216 ? 8.906 -4.301 -7.438 1 97.31 216 LEU B C 1
ATOM 3995 O O . LEU B 1 216 ? 9.953 -4.699 -7.941 1 97.31 216 LEU B O 1
ATOM 3999 N N . ALA B 1 217 ? 8.297 -4.949 -6.484 1 97.44 217 ALA B N 1
ATOM 4000 C CA . ALA B 1 217 ? 8.867 -6.141 -5.863 1 97.44 217 ALA B CA 1
ATOM 4001 C C . ALA B 1 217 ? 8.977 -7.285 -6.867 1 97.44 217 ALA B C 1
ATOM 4003 O O . ALA B 1 217 ? 9.969 -8.008 -6.891 1 97.44 217 ALA B O 1
ATOM 4004 N N . ALA B 1 218 ? 7.957 -7.453 -7.68 1 97.88 218 ALA B N 1
ATOM 4005 C CA . ALA B 1 218 ? 7.941 -8.516 -8.688 1 97.88 218 ALA B CA 1
ATOM 4006 C C . ALA B 1 218 ? 9.062 -8.32 -9.703 1 97.88 218 ALA B C 1
ATOM 4008 O O . ALA B 1 218 ? 9.734 -9.289 -10.078 1 97.88 218 ALA B O 1
ATOM 4009 N N . LEU B 1 219 ? 9.258 -7.074 -10.148 1 98.06 219 LEU B N 1
ATOM 4010 C CA . LEU B 1 219 ? 10.312 -6.777 -11.109 1 98.06 219 LEU B CA 1
ATOM 4011 C C . LEU B 1 219 ? 11.688 -7.094 -10.531 1 98.06 219 LEU B C 1
ATOM 4013 O O . LEU B 1 219 ? 12.555 -7.613 -11.227 1 98.06 219 LEU B O 1
ATOM 4017 N N . LYS B 1 220 ? 11.836 -6.84 -9.273 1 97.81 220 LYS B N 1
ATOM 4018 C CA . LYS B 1 220 ? 13.117 -7.066 -8.609 1 97.81 220 LYS B CA 1
ATOM 4019 C C . LYS B 1 220 ? 13.406 -8.562 -8.477 1 97.81 220 LYS B C 1
ATOM 4021 O O . LYS B 1 220 ? 14.562 -8.961 -8.297 1 97.81 220 LYS B O 1
ATOM 4026 N N . GLU B 1 221 ? 12.375 -9.359 -8.531 1 97.25 221 GLU B N 1
ATOM 4027 C CA . GLU B 1 221 ? 12.531 -10.805 -8.477 1 97.25 221 GLU B CA 1
ATOM 4028 C C . GLU B 1 221 ? 12.773 -11.391 -9.859 1 97.25 221 GLU B C 1
ATOM 4030 O O . GLU B 1 221 ? 12.891 -12.609 -10.016 1 97.25 221 GLU B O 1
ATOM 4035 N N . GLY B 1 222 ? 12.734 -10.57 -10.859 1 96.69 222 GLY B N 1
ATOM 4036 C CA . GLY B 1 222 ? 13 -11.016 -12.219 1 96.69 222 GLY B CA 1
ATOM 4037 C C . GLY B 1 222 ? 11.805 -11.664 -12.883 1 96.69 222 GLY B C 1
ATOM 4038 O O . GLY B 1 222 ? 11.961 -12.484 -13.789 1 96.69 222 GLY B O 1
ATOM 4039 N N . LEU B 1 223 ? 10.641 -11.305 -12.469 1 96.75 223 LEU B N 1
ATOM 4040 C CA . LEU B 1 223 ? 9.43 -11.945 -12.984 1 96.75 223 LEU B CA 1
ATOM 4041 C C . LEU B 1 223 ? 9.023 -11.352 -14.328 1 96.75 223 LEU B C 1
ATOM 4043 O O . LEU B 1 223 ? 8.086 -11.828 -14.969 1 96.75 223 LEU B O 1
ATOM 4047 N N . GLY B 1 224 ? 9.68 -10.305 -14.781 1 96.38 224 GLY B N 1
ATOM 4048 C CA . GLY B 1 224 ? 9.383 -9.625 -16.031 1 96.38 224 GLY B CA 1
ATOM 4049 C C . GLY B 1 224 ? 9.648 -8.133 -15.977 1 96.38 224 GLY B C 1
ATOM 4050 O O . GLY B 1 224 ? 10.398 -7.656 -15.117 1 96.38 224 GLY B O 1
ATOM 4051 N N . VAL B 1 225 ? 9.109 -7.445 -16.984 1 97 225 VAL B N 1
ATOM 4052 C CA . VAL B 1 225 ? 9.195 -5.988 -17.031 1 97 225 VAL B CA 1
ATOM 4053 C C . VAL B 1 225 ? 7.809 -5.387 -16.828 1 97 225 VAL B C 1
ATOM 4055 O O . VAL B 1 225 ? 6.797 -6.094 -16.891 1 97 225 VAL B O 1
ATOM 4058 N N . GLY B 1 226 ? 7.77 -4.156 -16.453 1 96.56 226 GLY B N 1
ATOM 4059 C CA . GLY B 1 226 ? 6.512 -3.455 -16.25 1 96.56 226 GLY B CA 1
ATOM 4060 C C . GLY B 1 226 ? 6.688 -1.966 -16.016 1 96.56 226 GLY B C 1
ATOM 4061 O O . GLY B 1 226 ? 7.801 -1.496 -15.781 1 96.56 226 GLY B O 1
ATOM 4062 N N . PHE B 1 227 ? 5.582 -1.243 -16.109 1 96.56 227 PHE B N 1
ATOM 4063 C CA . PHE B 1 227 ? 5.605 0.204 -15.93 1 96.56 227 PHE B CA 1
ATOM 4064 C C . PHE B 1 227 ? 5.762 0.568 -14.453 1 96.56 227 PHE B C 1
ATOM 4066 O O . PHE B 1 227 ? 5.129 -0.039 -13.586 1 96.56 227 PHE B O 1
ATOM 4073 N N . LEU B 1 228 ? 6.613 1.482 -14.18 1 96.44 228 LEU B N 1
ATOM 4074 C CA . LEU B 1 228 ? 6.734 2.166 -12.891 1 96.44 228 LEU B CA 1
ATOM 4075 C C . LEU B 1 228 ? 6.93 3.666 -13.094 1 96.44 228 LEU B C 1
ATOM 4077 O O . LEU B 1 228 ? 7.543 4.09 -14.07 1 96.44 228 LEU B O 1
ATOM 4081 N N . PRO B 1 229 ? 6.363 4.434 -12.133 1 95.75 229 PRO B N 1
ATOM 4082 C CA . PRO B 1 229 ? 6.812 5.828 -12.141 1 95.75 229 PRO B CA 1
ATOM 4083 C C . PRO B 1 229 ? 8.328 5.961 -12.031 1 95.75 229 PRO B C 1
ATOM 4085 O O . PRO B 1 229 ? 8.969 5.191 -11.312 1 95.75 229 PRO B O 1
ATOM 4088 N N . CYS B 1 230 ? 8.883 6.926 -12.727 1 95.69 230 CYS B N 1
ATOM 4089 C CA . CYS B 1 230 ? 10.328 7.082 -12.797 1 95.69 230 CYS B CA 1
ATOM 4090 C C . CYS B 1 230 ? 10.914 7.359 -11.414 1 95.69 230 CYS B C 1
ATOM 4092 O O . CYS B 1 230 ? 12.008 6.895 -11.094 1 95.69 230 CYS B O 1
ATOM 4094 N N . PHE B 1 231 ? 10.188 8.031 -10.586 1 94.44 231 PHE B N 1
ATOM 4095 C CA . PHE B 1 231 ? 10.711 8.375 -9.273 1 94.44 231 PHE B CA 1
ATOM 4096 C C . PHE B 1 231 ? 10.891 7.129 -8.414 1 94.44 231 PHE B C 1
ATOM 4098 O O . PHE B 1 231 ? 11.578 7.168 -7.391 1 94.44 231 PHE B O 1
ATOM 4105 N N . LEU B 1 232 ? 10.25 6.039 -8.82 1 94.88 232 LEU B N 1
ATOM 4106 C CA . LEU B 1 232 ? 10.383 4.777 -8.102 1 94.88 232 LEU B CA 1
ATOM 4107 C C . LEU B 1 232 ? 11.438 3.893 -8.758 1 94.88 232 LEU B C 1
ATOM 4109 O O . LEU B 1 232 ? 12.297 3.33 -8.07 1 94.88 232 LEU B O 1
ATOM 4113 N N . GLY B 1 233 ? 11.375 3.746 -10.047 1 95.69 233 GLY B N 1
ATOM 4114 C CA . GLY B 1 233 ? 12.242 2.84 -10.781 1 95.69 233 GLY B CA 1
ATOM 4115 C C . GLY B 1 233 ? 13.672 3.332 -10.875 1 95.69 233 GLY B C 1
ATOM 4116 O O . GLY B 1 233 ? 14.617 2.543 -10.758 1 95.69 233 GLY B O 1
ATOM 4117 N N . ASP B 1 234 ? 13.859 4.641 -11.008 1 94.38 234 ASP B N 1
ATOM 4118 C CA . ASP B 1 234 ? 15.18 5.199 -11.289 1 94.38 234 ASP B CA 1
ATOM 4119 C C . ASP B 1 234 ? 16.062 5.164 -10.047 1 94.38 234 ASP B C 1
ATOM 4121 O O . ASP B 1 234 ? 17.297 5.105 -10.148 1 94.38 234 ASP B O 1
ATOM 4125 N N . ILE B 1 235 ? 15.469 5.152 -8.93 1 90.88 235 ILE B N 1
ATOM 4126 C CA . ILE B 1 235 ? 16.281 5.27 -7.719 1 90.88 235 ILE B CA 1
ATOM 4127 C C . ILE B 1 235 ? 16.609 3.877 -7.191 1 90.88 235 ILE B C 1
ATOM 4129 O O . ILE B 1 235 ? 17.422 3.738 -6.266 1 90.88 235 ILE B O 1
ATOM 4133 N N . ASP B 1 236 ? 15.969 2.893 -7.664 1 93.69 23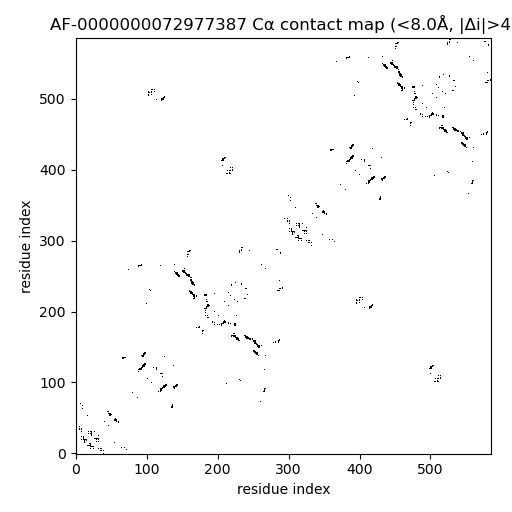6 ASP B N 1
ATOM 4134 C CA . ASP B 1 236 ? 16.281 1.53 -7.246 1 93.69 236 ASP B CA 1
ATOM 4135 C C . ASP B 1 236 ? 17.469 0.978 -8.016 1 93.69 236 ASP B C 1
ATOM 4137 O O . ASP B 1 236 ? 17.406 0.779 -9.227 1 93.69 236 ASP B O 1
ATOM 4141 N N . PRO B 1 237 ? 18.547 0.667 -7.305 1 93.75 237 PRO B N 1
ATOM 4142 C CA . PRO B 1 237 ? 19.781 0.268 -7.992 1 93.75 237 PRO B CA 1
ATOM 4143 C C . PRO B 1 237 ? 19.656 -1.098 -8.664 1 93.75 237 PRO B C 1
ATOM 4145 O O . PRO B 1 237 ? 20.453 -1.427 -9.547 1 93.75 237 PRO B O 1
ATOM 4148 N N . ASP B 1 238 ? 18.719 -1.885 -8.297 1 95.81 238 ASP B N 1
ATOM 4149 C CA . ASP B 1 238 ? 18.578 -3.223 -8.859 1 95.81 238 ASP B CA 1
ATOM 4150 C C . ASP B 1 238 ? 17.828 -3.176 -10.195 1 95.81 238 ASP B C 1
ATOM 4152 O O . ASP B 1 238 ? 17.844 -4.152 -10.945 1 95.81 238 ASP B O 1
ATOM 4156 N N . LEU B 1 239 ? 17.219 -2.051 -10.469 1 97.38 239 LEU B N 1
ATOM 4157 C CA . LEU B 1 239 ? 16.359 -1.979 -11.648 1 97.38 239 LEU B CA 1
ATOM 4158 C C . LEU B 1 239 ? 17.047 -1.201 -12.773 1 97.38 239 LEU B C 1
ATOM 4160 O O . LEU B 1 239 ? 17.906 -0.359 -12.516 1 97.38 239 LEU B O 1
ATOM 4164 N N . ALA B 1 240 ? 16.703 -1.54 -13.984 1 96.75 240 ALA B N 1
ATOM 4165 C CA . ALA B 1 240 ? 17.109 -0.819 -15.188 1 96.75 240 ALA B CA 1
ATOM 4166 C C . ALA B 1 240 ? 15.898 -0.458 -16.047 1 96.75 240 ALA B C 1
ATOM 4168 O O . ALA B 1 240 ? 14.914 -1.201 -16.078 1 96.75 240 ALA B O 1
ATOM 4169 N N . ARG B 1 241 ? 16.016 0.668 -16.703 1 96.5 241 ARG B N 1
ATOM 4170 C CA . ARG B 1 241 ? 15 0.978 -17.703 1 96.5 241 ARG B CA 1
ATOM 4171 C C . ARG B 1 241 ? 15.07 -0.002 -18.875 1 96.5 241 ARG B C 1
ATOM 4173 O O . ARG B 1 241 ? 16.141 -0.199 -19.469 1 96.5 241 ARG B O 1
ATOM 4180 N N . PHE B 1 242 ? 14 -0.646 -19.125 1 96.56 242 PHE B N 1
ATOM 4181 C CA . PHE B 1 242 ? 13.867 -1.525 -20.281 1 96.56 242 PHE B CA 1
ATOM 4182 C C . PHE B 1 242 ? 13.414 -0.743 -21.5 1 96.56 242 PHE B C 1
ATOM 4184 O O . PHE B 1 242 ? 13.898 -0.979 -22.609 1 96.56 242 PHE B O 1
ATOM 4191 N N . HIS B 1 243 ? 12.445 0.174 -21.312 1 94.88 243 HIS B N 1
ATOM 4192 C CA . HIS B 1 243 ? 12.031 1.182 -22.281 1 94.88 243 HIS B CA 1
ATOM 4193 C C . HIS B 1 243 ? 12.023 2.574 -21.672 1 94.88 243 HIS B C 1
ATOM 4195 O O . HIS B 1 243 ? 11.617 2.74 -20.516 1 94.88 243 HIS B O 1
ATOM 4201 N N . GLU B 1 244 ? 12.398 3.574 -22.422 1 93.62 244 GLU B N 1
ATOM 4202 C CA . GLU B 1 244 ? 12.438 4.965 -21.984 1 93.62 244 GLU B CA 1
ATOM 4203 C C . GLU B 1 244 ? 11.031 5.516 -21.781 1 93.62 244 GLU B C 1
ATOM 4205 O O . GLU B 1 244 ? 10.07 5.012 -22.375 1 93.62 244 GLU B O 1
ATOM 4210 N N . PRO B 1 245 ? 11 6.527 -20.938 1 92.69 245 PRO B N 1
ATOM 4211 C CA . PRO B 1 245 ? 9.688 7.148 -20.766 1 92.69 245 PRO B CA 1
ATOM 4212 C C . PRO B 1 245 ? 9.164 7.789 -22.047 1 92.69 245 PRO B C 1
ATOM 4214 O O . PRO B 1 245 ? 9.953 8.328 -22.828 1 92.69 245 PRO B O 1
ATOM 4217 N N . GLU B 1 246 ? 7.844 7.703 -22.172 1 92.38 246 GLU B N 1
ATOM 4218 C CA . GLU B 1 246 ? 7.16 8.344 -23.297 1 92.38 246 GLU B CA 1
ATOM 4219 C C . GLU B 1 246 ? 6.133 9.359 -22.812 1 92.38 246 GLU B C 1
ATOM 4221 O O . GLU B 1 246 ? 5.469 9.148 -21.797 1 92.38 246 GLU B O 1
ATOM 4226 N N . LYS B 1 247 ? 5.934 10.383 -23.547 1 91.75 247 LYS B N 1
ATOM 4227 C CA . LYS B 1 247 ? 5.066 11.492 -23.172 1 91.75 247 LYS B CA 1
ATOM 4228 C C . LYS B 1 247 ? 3.629 11.023 -22.969 1 91.75 247 LYS B C 1
ATOM 4230 O O . LYS B 1 247 ? 2.904 11.562 -22.141 1 91.75 247 LYS B O 1
ATOM 4235 N N . GLN B 1 248 ? 3.252 10.07 -23.703 1 90.94 248 GLN B N 1
ATOM 4236 C CA . GLN B 1 248 ? 1.877 9.578 -23.641 1 90.94 248 GLN B CA 1
ATOM 4237 C C . GLN B 1 248 ? 1.584 8.938 -22.297 1 90.94 248 GLN B C 1
ATOM 4239 O O . GLN B 1 248 ? 0.422 8.719 -21.938 1 90.94 248 GLN B O 1
ATOM 4244 N N . HIS B 1 249 ? 2.631 8.641 -21.578 1 91.94 249 HIS B N 1
ATOM 4245 C CA . HIS B 1 249 ? 2.453 8 -20.281 1 91.94 249 HIS B CA 1
ATOM 4246 C C . HIS B 1 249 ? 2.67 8.992 -19.141 1 91.94 249 HIS B C 1
ATOM 4248 O O . HIS B 1 249 ? 2.787 8.594 -17.969 1 91.94 249 HIS B O 1
ATOM 4254 N N . HIS B 1 250 ? 2.727 10.312 -19.484 1 93.25 250 HIS B N 1
ATOM 4255 C CA . HIS B 1 250 ? 2.879 11.359 -18.484 1 93.25 250 HIS B CA 1
ATOM 4256 C C . HIS B 1 250 ? 1.559 11.633 -17.766 1 93.25 250 HIS B C 1
ATOM 4258 O O . HIS B 1 250 ? 0.507 11.703 -18.406 1 93.25 250 HIS B O 1
ATOM 4264 N N . LEU B 1 251 ? 1.683 11.703 -16.5 1 92.31 251 LEU B N 1
ATOM 4265 C CA . LEU B 1 251 ? 0.537 12.109 -15.688 1 92.31 251 LEU B CA 1
ATOM 4266 C C . LEU B 1 251 ? 0.857 13.367 -14.883 1 92.31 251 LEU B C 1
ATOM 4268 O O . LEU B 1 251 ? 2.004 13.578 -14.484 1 92.31 251 LEU B O 1
ATOM 4272 N N . GLY B 1 252 ? -0.193 14.109 -14.625 1 92.44 252 GLY B N 1
ATOM 4273 C CA . GLY B 1 252 ? -0.008 15.258 -13.758 1 92.44 252 GLY B CA 1
ATOM 4274 C C . GLY B 1 252 ? -0.114 14.914 -12.281 1 92.44 252 GLY B C 1
ATOM 4275 O O . GLY B 1 252 ? -0.946 14.094 -11.891 1 92.44 252 GLY B O 1
ATOM 4276 N N . LEU B 1 253 ? 0.742 15.5 -11.523 1 93.81 253 LEU B N 1
ATOM 4277 C CA . LEU B 1 253 ? 0.602 15.492 -10.07 1 93.81 253 LEU B CA 1
ATOM 4278 C C . LEU B 1 253 ? -0.07 16.766 -9.586 1 93.81 253 LEU B C 1
ATOM 4280 O O . LEU B 1 253 ? 0.405 17.875 -9.867 1 93.81 253 LEU B O 1
ATOM 4284 N N . TRP B 1 254 ? -1.137 16.547 -8.82 1 91.88 254 TRP B N 1
ATOM 4285 C CA . TRP B 1 254 ? -1.942 17.703 -8.43 1 91.88 254 TRP B CA 1
ATOM 4286 C C . TRP B 1 254 ? -2.129 17.75 -6.914 1 91.88 254 TRP B C 1
ATOM 4288 O O . TRP B 1 254 ? -2.246 16.703 -6.266 1 91.88 254 TRP B O 1
ATOM 4298 N N . LEU B 1 255 ? -2.105 18.891 -6.398 1 93 255 LEU B N 1
ATOM 4299 C CA . LEU B 1 255 ? -2.578 19.172 -5.051 1 93 255 LEU B CA 1
ATOM 4300 C C . LEU B 1 255 ? -3.945 19.844 -5.082 1 93 255 LEU B C 1
ATOM 4302 O O . LEU B 1 255 ? -4.094 20.938 -5.641 1 93 255 LEU B O 1
ATOM 4306 N N . LEU B 1 256 ? -4.902 19.141 -4.496 1 89.31 256 LEU B N 1
ATOM 4307 C CA . LEU B 1 256 ? -6.293 19.578 -4.594 1 89.31 256 LEU B CA 1
ATOM 4308 C C . LEU B 1 256 ? -6.902 19.766 -3.211 1 89.31 256 LEU B C 1
ATOM 4310 O O . LEU B 1 256 ? -6.57 19.031 -2.273 1 89.31 256 LEU B O 1
ATOM 4314 N N . TYR B 1 257 ? -7.695 20.719 -3.154 1 85.56 257 TYR B N 1
ATOM 4315 C CA . TYR B 1 257 ? -8.477 20.906 -1.939 1 85.56 257 TYR B CA 1
ATOM 4316 C C . TYR B 1 257 ? -9.805 21.594 -2.252 1 85.56 257 TYR B C 1
ATOM 4318 O O . TYR B 1 257 ? -9.992 22.125 -3.35 1 85.56 257 TYR B O 1
ATOM 4326 N N . HIS B 1 258 ? -10.68 21.438 -1.353 1 79.69 258 HIS B N 1
ATOM 4327 C CA . HIS B 1 258 ? -11.984 22.062 -1.524 1 79.69 258 HIS B CA 1
ATOM 4328 C C . HIS B 1 258 ? -11.875 23.594 -1.525 1 79.69 258 HIS B C 1
ATOM 4330 O O . HIS B 1 258 ? -11.086 24.156 -0.765 1 79.69 258 HIS B O 1
ATOM 4336 N N . ARG B 1 259 ? -12.695 24.219 -2.236 1 76.12 259 ARG B N 1
ATOM 4337 C CA . ARG B 1 259 ? -12.688 25.672 -2.4 1 76.12 259 ARG B CA 1
ATOM 4338 C C . ARG B 1 259 ? -12.852 26.375 -1.06 1 76.12 259 ARG B C 1
ATOM 4340 O O . ARG B 1 259 ? -12.273 27.438 -0.833 1 76.12 259 ARG B O 1
ATOM 4347 N N . ASP B 1 260 ? -13.523 25.766 -0.192 1 73.19 260 ASP B N 1
ATOM 4348 C CA . ASP B 1 260 ? -13.828 26.359 1.105 1 73.19 260 ASP B CA 1
ATOM 4349 C C . ASP B 1 260 ? -12.578 26.453 1.975 1 73.19 260 ASP B C 1
ATOM 4351 O O . ASP B 1 260 ? -12.547 27.188 2.955 1 73.19 260 ASP B O 1
ATOM 4355 N N . LEU B 1 261 ? -11.594 25.734 1.557 1 79.19 261 LEU B N 1
ATOM 4356 C CA . LEU B 1 261 ? -10.391 25.688 2.379 1 79.19 261 LEU B CA 1
ATOM 4357 C C . LEU B 1 261 ? -9.297 26.578 1.794 1 79.19 261 LEU B C 1
ATOM 4359 O O . LEU B 1 261 ? -8.172 26.578 2.293 1 79.19 261 LEU B O 1
ATOM 4363 N N . ARG B 1 262 ? -9.648 27.312 0.874 1 77.94 262 ARG B N 1
ATOM 4364 C CA . ARG B 1 262 ? -8.672 28.109 0.145 1 77.94 262 ARG B CA 1
ATOM 4365 C C . ARG B 1 262 ? -8.008 29.141 1.061 1 77.94 262 ARG B C 1
ATOM 4367 O O . ARG B 1 262 ? -6.852 29.516 0.847 1 77.94 262 ARG B O 1
ATOM 4374 N N . THR B 1 263 ? -8.727 29.547 2.121 1 78.56 263 THR B N 1
ATOM 4375 C CA . THR B 1 263 ? -8.18 30.594 2.98 1 78.56 263 THR B CA 1
ATOM 4376 C C . THR B 1 263 ? -7.73 30.016 4.316 1 78.56 263 THR B C 1
ATOM 4378 O O . THR B 1 263 ? -7.324 30.75 5.215 1 78.56 263 THR B O 1
ATOM 4381 N N . THR B 1 264 ? -7.887 28.703 4.426 1 82.88 264 THR B N 1
ATOM 4382 C CA . THR B 1 264 ? -7.406 28.047 5.641 1 82.88 264 THR B CA 1
ATOM 4383 C C . THR B 1 264 ? -5.879 28.062 5.688 1 82.88 264 THR B C 1
ATOM 4385 O O . THR B 1 264 ? -5.223 27.531 4.785 1 82.88 264 THR B O 1
ATOM 4388 N N . ASN B 1 265 ? -5.324 28.625 6.715 1 86.25 265 ASN B N 1
ATOM 4389 C CA . ASN B 1 265 ? -3.893 28.891 6.797 1 86.25 265 ASN B CA 1
ATOM 4390 C C . ASN B 1 265 ? -3.084 27.594 6.691 1 86.25 265 ASN B C 1
ATOM 4392 O O . ASN B 1 265 ? -2.107 27.531 5.941 1 86.25 265 ASN B O 1
ATOM 4396 N N . ARG B 1 266 ? -3.42 26.531 7.438 1 91.69 266 ARG B N 1
ATOM 4397 C CA . ARG B 1 266 ? -2.654 25.297 7.418 1 91.69 266 ARG B CA 1
ATOM 4398 C C . ARG B 1 266 ? -2.652 24.672 6.023 1 91.69 266 ARG B C 1
ATOM 4400 O O . ARG B 1 266 ? -1.663 24.062 5.613 1 91.69 266 ARG B O 1
ATOM 4407 N N . VAL B 1 267 ? -3.754 24.875 5.289 1 91.12 267 VAL B N 1
ATOM 4408 C CA . VAL B 1 267 ? -3.855 24.359 3.926 1 91.12 267 VAL B CA 1
ATOM 4409 C C . VAL B 1 267 ? -2.947 25.172 3 1 91.12 267 VAL B C 1
ATOM 4411 O O . VAL B 1 267 ? -2.213 24.594 2.189 1 91.12 267 VAL B O 1
ATOM 4414 N N . THR B 1 268 ? -2.996 26.469 3.143 1 88.44 268 THR B N 1
ATOM 4415 C CA . THR B 1 268 ? -2.174 27.359 2.322 1 88.44 268 THR B CA 1
ATOM 4416 C C . THR B 1 268 ? -0.691 27.109 2.59 1 88.44 268 THR B C 1
ATOM 4418 O O . THR B 1 268 ? 0.107 27.031 1.655 1 88.44 268 THR B O 1
ATOM 4421 N N . LEU B 1 269 ? -0.341 26.984 3.875 1 91.69 269 LEU B N 1
ATOM 4422 C CA . LEU B 1 269 ? 1.045 26.719 4.25 1 91.69 269 LEU B CA 1
ATOM 4423 C C . LEU B 1 269 ? 1.531 25.406 3.67 1 91.69 269 LEU B C 1
ATOM 4425 O O . LEU B 1 269 ? 2.631 25.328 3.115 1 91.69 269 LEU B O 1
ATOM 4429 N N . PHE B 1 270 ? 0.688 24.422 3.781 1 96.12 270 PHE B N 1
ATOM 4430 C CA . PHE B 1 270 ? 1.049 23.109 3.262 1 96.12 270 PHE B CA 1
ATOM 4431 C C . PHE B 1 270 ? 1.191 23.156 1.746 1 96.12 270 PHE B C 1
ATOM 4433 O O . PHE B 1 270 ? 2.143 22.594 1.192 1 96.12 270 PHE B O 1
ATOM 4440 N N . SER B 1 271 ? 0.291 23.781 1.111 1 93.81 271 SER B N 1
ATOM 4441 C CA . SER B 1 271 ? 0.311 23.875 -0.344 1 93.81 271 SER B CA 1
ATOM 4442 C C . SER B 1 271 ? 1.587 24.562 -0.832 1 93.81 271 SER B C 1
ATOM 4444 O O . SER B 1 271 ? 2.25 24.062 -1.745 1 93.81 271 SER B O 1
ATOM 4446 N N . LYS B 1 272 ? 1.936 25.656 -0.24 1 92.44 272 LYS B N 1
ATOM 4447 C CA . LYS B 1 272 ? 3.146 26.375 -0.614 1 92.44 272 LYS B CA 1
ATOM 4448 C C . LYS B 1 272 ? 4.395 25.547 -0.35 1 92.44 272 LYS B C 1
ATOM 4450 O O . LYS B 1 272 ? 5.316 25.516 -1.168 1 92.44 272 LYS B O 1
ATOM 4455 N N . HIS B 1 273 ? 4.414 24.875 0.771 1 96 273 HIS B N 1
ATOM 4456 C CA . HIS B 1 273 ? 5.527 24.016 1.125 1 96 273 HIS B CA 1
ATOM 4457 C C . HIS B 1 273 ? 5.723 22.906 0.085 1 96 273 HIS B C 1
ATOM 4459 O O . HIS B 1 273 ? 6.84 22.703 -0.4 1 96 273 HIS B O 1
ATOM 4465 N N . MET B 1 274 ? 4.648 22.281 -0.285 1 97.44 274 MET B N 1
ATOM 4466 C CA . MET B 1 274 ? 4.734 21.172 -1.23 1 97.44 274 MET B CA 1
ATOM 4467 C C . MET B 1 274 ? 5.152 21.656 -2.611 1 97.44 274 MET B C 1
ATOM 4469 O O . MET B 1 274 ? 5.926 20.984 -3.303 1 97.44 274 MET B O 1
ATOM 4473 N N . GLN B 1 275 ? 4.605 22.781 -2.969 1 94.44 275 GLN B N 1
ATOM 4474 C CA . GLN B 1 275 ? 5.004 23.375 -4.246 1 94.44 275 GLN B CA 1
ATOM 4475 C C . GLN B 1 275 ? 6.508 23.609 -4.297 1 94.44 275 GLN B C 1
ATOM 4477 O O . GLN B 1 275 ? 7.164 23.266 -5.281 1 94.44 275 GLN B O 1
ATOM 4482 N N . ARG B 1 276 ? 7.059 24.141 -3.268 1 94.06 276 ARG B N 1
ATOM 4483 C CA . ARG B 1 276 ? 8.484 24.422 -3.191 1 94.06 276 ARG B CA 1
ATOM 4484 C C . ARG B 1 276 ? 9.305 23.125 -3.209 1 94.06 276 ARG B C 1
ATOM 4486 O O . ARG B 1 276 ? 10.281 23.016 -3.949 1 94.06 276 ARG B O 1
ATOM 4493 N N . GLU B 1 277 ? 8.938 22.156 -2.434 1 95.94 277 GLU B N 1
ATOM 4494 C CA . GLU B 1 277 ? 9.672 20.891 -2.314 1 95.94 277 GLU B CA 1
ATOM 4495 C C . GLU B 1 277 ? 9.664 20.125 -3.631 1 95.94 277 GLU B C 1
ATOM 4497 O O . GLU B 1 277 ? 10.688 19.578 -4.051 1 95.94 277 GLU B O 1
ATOM 4502 N N . ILE B 1 278 ? 8.523 20.078 -4.258 1 96.12 278 ILE B N 1
ATOM 4503 C CA . ILE B 1 278 ? 8.383 19.312 -5.492 1 96.12 278 ILE B CA 1
ATOM 4504 C C . ILE B 1 278 ? 9.164 19.984 -6.613 1 96.12 278 ILE B C 1
ATOM 4506 O O . ILE B 1 278 ? 9.766 19.312 -7.457 1 96.12 278 ILE B O 1
ATOM 4510 N N . LYS B 1 279 ? 9.094 21.297 -6.629 1 91.88 279 LYS B N 1
ATOM 4511 C CA . LYS B 1 279 ? 9.859 22.031 -7.625 1 91.88 279 LYS B CA 1
ATOM 4512 C C . LYS B 1 279 ? 11.336 21.672 -7.562 1 91.88 279 LYS B C 1
ATOM 4514 O O . LYS B 1 279 ? 11.992 21.531 -8.594 1 91.88 279 LYS B O 1
ATOM 4519 N N . LYS B 1 280 ? 11.883 21.422 -6.383 1 92.44 280 LYS B N 1
ATOM 4520 C CA . LYS B 1 280 ? 13.281 21.062 -6.184 1 92.44 280 LYS B CA 1
ATOM 4521 C C . LYS B 1 280 ? 13.57 19.672 -6.715 1 92.44 280 LYS B C 1
ATOM 4523 O O . LYS B 1 280 ? 14.711 19.344 -7.055 1 92.44 280 LYS B O 1
ATOM 4528 N N . ALA B 1 281 ? 12.508 18.844 -6.785 1 92.88 281 ALA B N 1
ATOM 4529 C CA . ALA B 1 281 ? 12.695 17.438 -7.117 1 92.88 281 ALA B CA 1
ATOM 4530 C C . ALA B 1 281 ? 12.086 17.109 -8.477 1 92.88 281 ALA B C 1
ATOM 4532 O O . ALA B 1 281 ? 11.836 15.938 -8.781 1 92.88 281 ALA B O 1
ATOM 4533 N N . THR B 1 282 ? 11.781 18.062 -9.266 1 92.19 282 THR B N 1
ATOM 4534 C CA . THR B 1 282 ? 11.039 17.906 -10.516 1 92.19 282 THR B CA 1
ATOM 4535 C C . THR B 1 282 ? 11.727 16.891 -11.422 1 92.19 282 THR B C 1
ATOM 4537 O O . THR B 1 282 ? 11.062 16.062 -12.062 1 92.19 282 THR B O 1
ATOM 4540 N N . ALA B 1 283 ? 13.055 16.891 -11.492 1 91.94 283 ALA B N 1
ATOM 4541 C CA . ALA B 1 283 ? 13.812 15.992 -12.367 1 91.94 283 ALA B CA 1
ATOM 4542 C C . ALA B 1 283 ? 13.539 14.531 -12.023 1 91.94 283 ALA B C 1
ATOM 4544 O O . ALA B 1 283 ? 13.461 13.68 -12.914 1 91.94 283 ALA B O 1
ATOM 4545 N N . LEU B 1 284 ? 13.398 14.25 -10.773 1 92 284 LEU B N 1
ATOM 4546 C CA . LEU B 1 284 ? 13.109 12.898 -10.305 1 92 284 LEU B CA 1
ATOM 4547 C C . LEU B 1 284 ? 11.742 12.43 -10.789 1 92 284 LEU B C 1
ATOM 4549 O O . LEU B 1 284 ? 11.586 11.281 -11.211 1 92 284 LEU B O 1
ATOM 4553 N N . PHE B 1 285 ? 10.75 13.312 -10.766 1 94.69 285 PHE B N 1
ATOM 4554 C CA . PHE B 1 285 ? 9.391 12.984 -11.156 1 94.69 285 PHE B CA 1
ATOM 4555 C C . PHE B 1 285 ? 9.273 12.844 -12.672 1 94.69 285 PHE B C 1
ATOM 4557 O O . PHE B 1 285 ? 8.547 11.992 -13.172 1 94.69 285 PHE B O 1
ATOM 4564 N N . GLU B 1 286 ? 10.07 13.602 -13.359 1 93.75 286 GLU B N 1
ATOM 4565 C CA . GLU B 1 286 ? 9.93 13.688 -14.812 1 93.75 286 GLU B CA 1
ATOM 4566 C C . GLU B 1 286 ? 10.828 12.688 -15.523 1 93.75 286 GLU B C 1
ATOM 4568 O O . GLU B 1 286 ? 10.867 12.633 -16.75 1 93.75 286 GLU B O 1
ATOM 4573 N N . GLY B 1 287 ? 11.562 11.891 -14.695 1 92.88 287 GLY B N 1
ATOM 4574 C CA . GLY B 1 287 ? 12.406 10.859 -15.273 1 92.88 287 GLY B CA 1
ATOM 4575 C C . GLY B 1 287 ? 13.688 11.398 -15.875 1 92.88 287 GLY B C 1
ATOM 4576 O O . GLY B 1 287 ? 14.203 10.844 -16.859 1 92.88 287 GLY B O 1
ATOM 4577 N N . GLU B 1 288 ? 14.156 12.539 -15.438 1 86.75 288 GLU B N 1
ATOM 4578 C CA . GLU B 1 288 ? 15.352 13.172 -15.984 1 86.75 288 GLU B CA 1
ATOM 4579 C C . GLU B 1 288 ? 16.578 12.867 -15.133 1 86.75 288 GLU B C 1
ATOM 4581 O O . GLU B 1 288 ? 17.656 13.391 -15.391 1 86.75 288 GLU B O 1
ATOM 4586 N N . THR B 1 289 ? 16.438 12.078 -14.008 1 72.5 289 THR B N 1
ATOM 4587 C CA . THR B 1 289 ? 17.609 11.727 -13.195 1 72.5 289 THR B CA 1
ATOM 4588 C C . THR B 1 289 ? 18.453 10.664 -13.883 1 72.5 289 THR B C 1
ATOM 4590 O O . THR B 1 289 ? 17.938 9.602 -14.258 1 72.5 289 THR B O 1
ATOM 4593 N N . PRO B 1 290 ? 19.594 10.969 -14.398 1 55.91 290 PRO B N 1
ATOM 4594 C CA . PRO B 1 290 ? 20.453 10 -15.094 1 55.91 290 PRO B CA 1
ATOM 4595 C C . PRO B 1 290 ? 20.75 8.766 -14.25 1 55.91 290 PRO B C 1
ATOM 4597 O O . PRO B 1 290 ? 20.844 8.859 -13.023 1 55.91 290 PRO B O 1
ATOM 4600 N N . MET B 1 291 ? 20.094 7.609 -14.492 1 53.38 291 MET B N 1
ATOM 4601 C CA . MET B 1 291 ? 20.547 6.363 -13.883 1 53.38 291 MET B CA 1
ATOM 4602 C C . MET B 1 291 ? 22.078 6.301 -13.867 1 53.38 291 MET B C 1
ATOM 4604 O O . MET B 1 291 ? 22.734 6.672 -14.844 1 53.38 291 MET B O 1
ATOM 4608 N N . SER B 1 292 ? 22.625 6.68 -12.758 1 43.31 292 SER B N 1
ATOM 4609 C CA . SER B 1 292 ? 24.062 6.434 -12.812 1 43.31 292 SER B CA 1
ATOM 4610 C C . SER B 1 292 ? 24.375 5.012 -13.266 1 43.31 292 SER B C 1
ATOM 4612 O O . SER B 1 292 ? 23.891 4.047 -12.656 1 43.31 292 SER B O 1
ATOM 4614 N N . PHE B 1 293 ? 24.328 4.734 -14.469 1 35.84 293 PHE B N 1
ATOM 4615 C CA . PHE B 1 293 ? 25.062 3.537 -14.883 1 35.84 293 PHE B CA 1
ATOM 4616 C C . PHE B 1 293 ? 26.516 3.623 -14.461 1 35.84 293 PHE B C 1
ATOM 4618 O O . PHE B 1 293 ? 27.094 4.715 -14.398 1 35.84 293 PHE B O 1
#

Organism: NCBI:txid391626

Foldseek 3Di:
DDLVLLQLLLLCAVQLALCRSCVVVVHDSVVSVVSQVVVCVVVVHHQWDQDPVGIHGDPVVLVSNLVSVVVVVLVVLVVQVPDDDPSLLADEAFEEEADVCCVPVCVVLVVVLCVVRVRYHYHYHYDQDVPCPVSNPGQKYKDWAPDDDPQKDKDWQAKAWKFKKAFPVLLVCVVVVNDPAAEEQEQQDPLQNVVSCVVPVVDDHPHYDRHQVVQVVCRLVSSHMGMDTQLPQLVDLRMDGSGDTDPVSMIIIMMIGGPSCPPRPNSVSSRVSSSVSCVVVRCSRHNNPPSPD/DDLVLLQLLLLCAVQLALCRSCVVVVHDSCVSVVSQVVVCVVVVHHQWDQDPVGIHGDPVVLLSNLVSVVVVVLVVLVVQVPDDDVSLLADEAFEEEADVCCVPVCVVLVVVLCVVRVRYHYHYHYDQDPPCPVSNPGQKYKDWAPDDDPQKDKDWQAKAWKFKKAFPVLLVCVVVVNDPAAEEQEQQDPLQNVVCCVVPVPDDHPHYDRHQVVVVVCRLVSSHMGMDTQLPQLVDLRMDGSGDTDPVSMIIIMMIGGPSCPPRPNSVSSRVSSSVSCVVVRCSRHNNPPSPD

Sequence (586 aa):
MQWDDARIFLAVAREGSFSSAAKRLGVQHSTVSRRIRELEQKLATPLVERKSSGYVLTPAGEELQISALRIEKELLSFEGSVGGQDEDTAGELRVAAIANMASTVLMPMFARFSAAYPKIELNIQVTNDSVRLSEREADVAIRQTNQPRETLIGTRLTTVASAVYGLRSYCAAVNSGQAVEKWVGVDCCDYHRTWTKRAWPQAKHEFYVDETSLTLAALKEGLGVGFLPCFLGDIDPDLARFHEPEKQHHLGLWLLYHRDLRTTNRVTLFSKHMQREIKKATALFEGETPMSFMQWDDARIFLAVAREGSFSSAAKRLGVQHSTVSRRIRELEQKLATPLVERKSSGYVLTPAGEELQISALRIEKELLSFEGSVGGQDEDTAGELRVAAIANMASTVLMPMFARFSAAYPKIELNIQVTNDSVRLSEREADVAIRQTNQPRETLIGTRLTTVASAVYGLRSYCAAVNSGQAVEKWVGVDCCDYHRTWTKRAWPQAKHEFYVDETSLTLAALKEGLGVGFLPCFLGDIDPDLARFHEPEKQHHLGLWLLYHRDLRTTNRVTLFSKHMQREIKKATALFEGETPMSF